Protein AF-A0A820V0W0-F1 (afdb_monomer)

Nearest PDB structures (foldseek):
  3eo3-assembly2_C-2  TM=4.937E-01  e=5.829E+00  Homo sapiens
  3eo3-assembly3_A  TM=3.875E-01  e=7.237E+00  Homo sapiens

InterPro domains:
  IPR007527 Zinc finger, SWIM-type [PS50966] (369-407)
  IPR027806 Harbinger transposase-derived nuclease domain [PF13359] (114-282)

Mean predicted aligned error: 12.49 Å

Radius of gyration: 28.29 Å; Cα contacts (8 Å, |Δi|>4): 705; chains: 1; bounding box: 77×58×95 Å

Foldseek 3Di:
DPPQCDPVNLVVLLVQQPPDCADPQDHSSLLSVLLLCVQQDPDQLQRSCVVSVNPGSVVSVVSPVSSLVSCLPRQLCCFEFQNNDALVCCCPAQAFLLCCLQPNDDPSAFEKEKDKDKFAADQDPPPVLNQQQQAPVVRGGIWMKMWIGGLQQRTHHIDDRHHRHPCDFPLNVVLVCVVVCPSVCLVRHDAAHEYQYEPSNVVNVVVVVVSRYHYQYQDDCVPPLEDDQQSLLSNCSSVVSNVSVVVNSVQSVSRVCRVDHHYPVCPVCVNSSSSSSSSCCRVRNDTSDPGSHPCNVVSVVSVVQSVDGFPVVVVVVVVVVVPPPDQPPPFPDPVVDQKTKTDGPPQPQKIKIWHDDPVDDPDIKIKMWGADPPDPGGTPAIAMSDRNGRGRRDHDPVNLVVCLCVPPVVVVHPLVPDCCRPVNVCVPPPNPDDDDDDPPPPDPPPPDDDDDPDDPDDDDDDDDDDDDDDDDDDD

Organism: NCBI:txid392032

pLDDT: mean 78.74, std 22.08, range [22.84, 98.44]

Structure (mmCIF, N/CA/C/O backbone):
data_AF-A0A820V0W0-F1
#
_entry.id   AF-A0A820V0W0-F1
#
loop_
_atom_site.group_PDB
_atom_site.id
_atom_site.type_symbol
_atom_site.label_atom_id
_atom_site.label_alt_id
_atom_site.label_comp_id
_atom_site.label_asym_id
_atom_site.label_entity_id
_atom_site.label_seq_id
_atom_site.pdbx_PDB_ins_code
_atom_site.Cartn_x
_atom_site.Cartn_y
_atom_site.Cartn_z
_atom_site.occupancy
_atom_site.B_iso_or_equiv
_atom_site.auth_seq_id
_atom_site.auth_comp_id
_atom_site.auth_asym_id
_atom_site.auth_atom_id
_atom_site.pdbx_PDB_model_num
ATOM 1 N N . HIS A 1 1 ? 16.987 14.650 -0.251 1.00 31.77 1 HIS A N 1
ATOM 2 C CA . HIS A 1 1 ? 16.406 13.292 -0.125 1.00 31.77 1 HIS A CA 1
ATOM 3 C C . HIS A 1 1 ? 16.812 12.347 -1.277 1.00 31.77 1 HIS A C 1
ATOM 5 O O . HIS A 1 1 ? 15.948 11.742 -1.897 1.00 31.77 1 HIS A O 1
ATOM 11 N N . PHE A 1 2 ? 18.116 12.168 -1.547 1.00 33.41 2 PHE A N 1
ATOM 12 C CA . PHE A 1 2 ? 18.647 11.174 -2.510 1.00 33.41 2 PHE A CA 1
ATOM 13 C C . PHE A 1 2 ? 19.334 9.969 -1.814 1.00 33.41 2 PHE A C 1
ATOM 15 O O . PHE A 1 2 ? 20.026 9.196 -2.462 1.00 33.41 2 PHE A O 1
ATOM 22 N N . ASN A 1 3 ? 19.141 9.787 -0.501 1.00 37.31 3 ASN A N 1
ATOM 23 C CA . ASN A 1 3 ? 20.088 9.057 0.360 1.00 37.31 3 ASN A CA 1
ATOM 24 C C . ASN A 1 3 ? 19.810 7.576 0.672 1.00 37.31 3 ASN A C 1
ATOM 26 O O . ASN A 1 3 ? 20.502 7.035 1.524 1.00 37.31 3 ASN A O 1
ATOM 30 N N . ASN A 1 4 ? 18.881 6.883 0.010 1.00 50.31 4 ASN A N 1
ATOM 31 C CA . ASN A 1 4 ? 18.573 5.489 0.397 1.00 50.31 4 ASN A CA 1
ATOM 32 C C . ASN A 1 4 ? 18.924 4.444 -0.670 1.00 50.31 4 ASN A C 1
ATOM 34 O O . ASN A 1 4 ? 18.323 3.380 -0.691 1.00 50.31 4 ASN A O 1
ATOM 38 N N . TYR A 1 5 ? 19.866 4.738 -1.566 1.00 58.22 5 TYR A N 1
ATOM 39 C CA . TYR A 1 5 ? 20.588 3.676 -2.263 1.00 58.22 5 TYR A CA 1
ATOM 40 C C . TYR A 1 5 ? 22.053 3.790 -1.876 1.00 58.22 5 TYR A C 1
ATOM 42 O O . TYR A 1 5 ? 22.771 4.656 -2.376 1.00 58.22 5 TYR A O 1
ATOM 50 N N . ILE A 1 6 ? 22.476 2.958 -0.930 1.00 73.31 6 ILE A N 1
ATOM 51 C CA . ILE A 1 6 ? 23.894 2.851 -0.591 1.00 73.31 6 ILE A CA 1
ATOM 52 C C . ILE A 1 6 ? 24.590 2.206 -1.798 1.00 73.31 6 ILE A C 1
ATOM 54 O O . ILE A 1 6 ? 23.978 1.416 -2.524 1.00 73.31 6 ILE A O 1
ATOM 58 N N . ALA A 1 7 ? 25.849 2.570 -2.058 1.00 81.94 7 ALA A N 1
ATOM 59 C CA . ALA A 1 7 ? 26.607 2.064 -3.206 1.00 81.94 7 ALA A CA 1
ATOM 60 C C . ALA A 1 7 ? 26.539 0.528 -3.329 1.00 81.94 7 ALA A C 1
ATOM 62 O O . ALA A 1 7 ? 26.444 0.006 -4.440 1.00 81.94 7 ALA A O 1
ATOM 63 N N . ASP A 1 8 ? 26.491 -0.166 -2.193 1.00 86.62 8 ASP A N 1
ATOM 64 C CA . ASP A 1 8 ? 26.375 -1.620 -2.107 1.00 86.62 8 ASP A CA 1
ATOM 65 C C . ASP A 1 8 ? 25.052 -2.140 -2.668 1.00 86.62 8 ASP A C 1
ATOM 67 O O . ASP A 1 8 ? 25.073 -3.034 -3.502 1.00 86.62 8 ASP A O 1
ATOM 71 N N . GLN A 1 9 ? 23.913 -1.526 -2.328 1.00 91.00 9 GLN A N 1
ATOM 72 C CA . GLN A 1 9 ? 22.601 -1.910 -2.871 1.00 91.00 9 GLN A CA 1
ATOM 73 C C . GLN A 1 9 ? 22.558 -1.737 -4.395 1.00 91.00 9 GLN A C 1
ATOM 75 O O . GLN A 1 9 ? 21.945 -2.524 -5.114 1.00 91.00 9 GLN A O 1
ATOM 80 N N . PHE A 1 10 ? 23.215 -0.694 -4.916 1.00 91.94 10 PHE A N 1
ATOM 81 C CA . PHE A 1 10 ? 23.289 -0.455 -6.360 1.00 91.94 10 PHE A CA 1
ATOM 82 C C . PHE A 1 10 ? 24.134 -1.516 -7.063 1.00 91.94 10 PHE A C 1
ATOM 84 O O . PHE A 1 10 ? 23.755 -1.998 -8.130 1.00 91.94 10 PHE A O 1
ATOM 91 N N . ASN A 1 11 ? 25.268 -1.882 -6.467 1.00 92.31 11 ASN A N 1
ATOM 92 C CA . ASN A 1 11 ? 26.139 -2.928 -6.991 1.00 92.31 11 ASN A CA 1
ATOM 93 C C . ASN A 1 11 ? 25.492 -4.316 -6.881 1.00 92.31 11 ASN A C 1
ATOM 95 O O . ASN A 1 11 ? 25.613 -5.098 -7.820 1.00 92.31 11 ASN A O 1
ATOM 99 N N . ASP A 1 12 ? 24.765 -4.586 -5.797 1.00 93.81 12 ASP A N 1
ATOM 100 C CA . ASP A 1 12 ? 23.974 -5.800 -5.605 1.00 93.81 12 ASP A CA 1
ATOM 101 C C . ASP A 1 12 ? 22.917 -5.939 -6.707 1.00 93.81 12 ASP A C 1
ATOM 103 O O . ASP A 1 12 ? 22.943 -6.907 -7.466 1.00 93.81 12 ASP A O 1
ATOM 107 N N . LEU A 1 13 ? 22.099 -4.899 -6.930 1.00 94.75 13 LEU A N 1
ATOM 108 C CA . LEU A 1 13 ? 21.122 -4.893 -8.020 1.00 94.75 13 LEU A CA 1
ATOM 109 C C . LEU A 1 13 ? 21.788 -5.155 -9.378 1.00 94.75 13 LEU A C 1
ATOM 111 O O . LEU A 1 13 ? 21.267 -5.937 -10.162 1.00 94.75 13 LEU A O 1
ATOM 115 N N . ILE A 1 14 ? 22.948 -4.556 -9.665 1.00 93.50 14 ILE A N 1
ATOM 116 C CA . ILE A 1 14 ? 23.699 -4.836 -10.903 1.00 93.50 14 ILE A CA 1
ATOM 117 C C . ILE A 1 14 ? 24.102 -6.312 -10.994 1.00 93.50 14 ILE A C 1
ATOM 119 O O . ILE A 1 14 ? 23.994 -6.893 -12.073 1.00 93.50 14 ILE A O 1
ATOM 123 N N . GLY A 1 15 ? 24.552 -6.901 -9.884 1.00 92.12 15 GLY A N 1
ATOM 124 C CA . GLY A 1 15 ? 24.947 -8.306 -9.794 1.00 92.12 15 GLY A CA 1
ATOM 125 C C . GLY A 1 15 ? 23.798 -9.282 -10.050 1.00 92.12 15 GLY A C 1
ATOM 126 O O . GLY A 1 15 ? 24.033 -10.351 -10.607 1.00 92.12 15 GLY A O 1
ATOM 127 N N . THR A 1 16 ? 22.558 -8.900 -9.727 1.00 91.38 16 THR A N 1
ATOM 128 C CA . THR A 1 16 ? 21.376 -9.750 -9.970 1.00 91.38 16 THR A CA 1
ATOM 129 C C . THR A 1 16 ? 20.972 -9.842 -11.446 1.00 91.38 16 THR A C 1
ATOM 131 O O . THR A 1 16 ? 20.343 -10.816 -11.846 1.00 91.38 16 THR A O 1
ATOM 134 N N . VAL A 1 17 ? 21.338 -8.872 -12.294 1.00 89.81 17 VAL A N 1
ATOM 135 C CA . VAL A 1 17 ? 20.878 -8.811 -13.695 1.00 89.81 17 VAL A CA 1
ATOM 136 C C . VAL A 1 17 ? 21.755 -9.671 -14.613 1.00 89.81 17 VAL A C 1
ATOM 138 O O . VAL A 1 17 ? 22.568 -9.164 -15.388 1.00 89.81 17 VAL A O 1
ATOM 141 N N . SER A 1 18 ? 21.564 -10.987 -14.561 1.00 86.25 18 SER A N 1
ATOM 142 C CA . SER A 1 18 ? 22.357 -11.972 -15.310 1.00 86.25 18 SER A CA 1
ATOM 143 C C . SER A 1 18 ? 22.055 -12.014 -16.817 1.00 86.25 18 SER A C 1
ATOM 145 O O . SER A 1 18 ? 22.938 -12.287 -17.636 1.00 86.25 18 SER A O 1
ATOM 147 N N . LEU A 1 19 ? 20.814 -11.720 -17.218 1.00 84.44 19 LEU A N 1
ATOM 148 C CA . LEU A 1 19 ? 20.376 -11.810 -18.617 1.00 84.44 19 LEU A CA 1
ATOM 149 C C . LEU A 1 19 ? 20.900 -10.684 -19.501 1.00 84.44 19 LEU A C 1
ATOM 151 O O . LEU A 1 19 ? 20.979 -10.826 -20.725 1.00 84.44 19 LEU A O 1
ATOM 155 N N . MET A 1 20 ? 21.215 -9.539 -18.904 1.00 88.00 20 MET A N 1
ATOM 156 C CA . MET A 1 20 ? 21.702 -8.391 -19.644 1.00 88.00 20 MET A CA 1
ATOM 157 C C . MET A 1 20 ? 23.221 -8.471 -19.772 1.00 88.00 20 MET A C 1
ATOM 159 O O . MET A 1 20 ? 23.933 -8.569 -18.784 1.00 88.00 20 MET A O 1
ATOM 163 N N . ARG A 1 21 ? 23.736 -8.345 -20.996 1.00 87.38 21 ARG A N 1
ATOM 164 C CA . ARG A 1 21 ? 25.180 -8.244 -21.242 1.00 87.38 21 ARG A CA 1
ATOM 165 C C . ARG A 1 21 ? 25.607 -6.794 -21.439 1.00 87.38 21 ARG A C 1
ATOM 167 O O . ARG A 1 21 ? 24.824 -5.955 -21.894 1.00 87.38 21 ARG A O 1
ATOM 174 N N . ASN A 1 22 ? 26.871 -6.516 -21.125 1.00 88.69 22 ASN A N 1
ATOM 175 C CA . ASN A 1 22 ? 27.518 -5.278 -21.546 1.00 88.69 22 ASN A CA 1
ATOM 176 C C . ASN A 1 22 ? 27.574 -5.215 -23.079 1.00 88.69 22 ASN A C 1
ATOM 178 O O . ASN A 1 22 ? 27.644 -6.237 -23.760 1.00 88.69 22 ASN A O 1
ATOM 182 N N . SER A 1 23 ? 27.558 -4.002 -23.615 1.00 86.06 23 SER A N 1
ATOM 183 C CA . SER A 1 23 ? 27.708 -3.731 -25.045 1.00 86.06 23 SER A CA 1
ATOM 184 C C . SER A 1 23 ? 28.691 -2.582 -25.243 1.00 86.06 23 SER A C 1
ATOM 186 O O . SER A 1 23 ? 29.024 -1.884 -24.286 1.00 86.06 23 SER A O 1
ATOM 188 N N . HIS A 1 24 ? 29.108 -2.332 -26.482 1.00 80.75 24 HIS A N 1
ATOM 189 C CA . HIS A 1 24 ? 30.005 -1.214 -26.791 1.00 80.75 24 HIS A CA 1
ATOM 190 C C . HIS A 1 24 ? 29.427 0.155 -26.404 1.00 80.75 24 HIS A C 1
ATOM 192 O O . HIS A 1 24 ? 30.179 1.070 -26.094 1.00 80.75 24 HIS A O 1
ATOM 198 N N . THR A 1 25 ? 28.100 0.296 -26.391 1.00 79.62 25 THR A N 1
ATOM 199 C CA . THR A 1 25 ? 27.426 1.578 -26.148 1.00 79.62 25 THR A CA 1
ATOM 200 C C . THR A 1 25 ? 26.952 1.759 -24.707 1.00 79.62 25 THR A C 1
ATOM 202 O O . THR A 1 25 ? 26.505 2.847 -24.351 1.00 79.62 25 THR A O 1
ATOM 205 N N . ARG A 1 26 ? 26.976 0.706 -23.876 1.00 89.19 26 ARG A N 1
ATOM 206 C CA . ARG A 1 26 ? 26.517 0.770 -22.479 1.00 89.19 26 ARG A CA 1
ATOM 207 C C . ARG A 1 26 ? 26.975 -0.418 -21.643 1.00 89.19 26 ARG A C 1
ATOM 209 O O . ARG A 1 26 ? 27.024 -1.554 -22.119 1.00 89.19 26 ARG A O 1
ATOM 216 N N . SER A 1 27 ? 27.137 -0.160 -20.351 1.00 93.19 27 SER A N 1
ATOM 217 C CA . SER A 1 27 ? 27.252 -1.201 -19.329 1.00 93.19 27 SER A CA 1
ATOM 218 C C . SER A 1 27 ? 25.893 -1.546 -18.699 1.00 93.19 27 SER A C 1
ATOM 220 O O . SER A 1 27 ? 24.917 -0.800 -18.852 1.00 93.19 27 SER A O 1
ATOM 222 N N . ILE A 1 28 ? 25.826 -2.654 -17.953 1.00 93.69 28 ILE A N 1
ATOM 223 C CA . ILE A 1 28 ? 24.686 -2.980 -17.074 1.00 93.69 28 ILE A CA 1
ATOM 224 C C . ILE A 1 28 ? 24.497 -1.867 -16.037 1.00 93.69 28 ILE A C 1
ATOM 226 O O . ILE A 1 28 ? 23.386 -1.375 -15.855 1.00 93.69 28 ILE A O 1
ATOM 230 N N . ARG A 1 29 ? 25.596 -1.377 -15.444 1.00 94.69 29 ARG A N 1
ATOM 231 C CA . ARG A 1 29 ? 25.601 -0.247 -14.501 1.00 94.69 29 ARG A CA 1
ATOM 232 C C . ARG A 1 29 ? 24.887 0.977 -15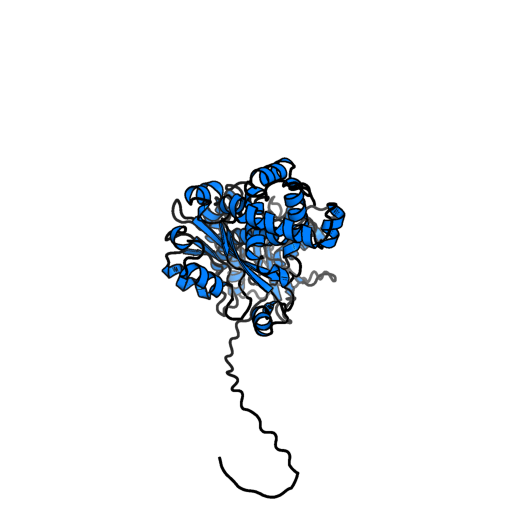.073 1.00 94.69 29 ARG A C 1
ATOM 234 O O . ARG A 1 29 ? 24.021 1.552 -14.419 1.00 94.69 29 ARG A O 1
ATOM 241 N N . THR A 1 30 ? 25.217 1.352 -16.309 1.00 94.44 30 THR A N 1
ATOM 242 C CA . THR A 1 30 ? 24.578 2.472 -17.012 1.00 94.44 30 THR A CA 1
ATOM 243 C C . THR A 1 30 ? 23.087 2.215 -17.224 1.00 94.44 30 THR A C 1
ATOM 245 O O . THR A 1 30 ? 22.280 3.118 -17.031 1.00 94.44 30 THR A O 1
ATOM 248 N N . ALA A 1 31 ? 22.696 0.988 -17.583 1.00 96.19 31 ALA A N 1
ATOM 249 C CA . ALA A 1 31 ? 21.290 0.643 -17.776 1.00 96.19 31 ALA A CA 1
ATOM 250 C C . ALA A 1 31 ? 20.477 0.750 -16.479 1.00 96.19 31 ALA A C 1
ATOM 252 O O . ALA A 1 31 ? 19.418 1.379 -16.484 1.00 96.19 31 ALA A O 1
ATOM 253 N N . VAL A 1 32 ? 20.993 0.198 -15.375 1.00 96.12 32 VAL A N 1
ATOM 254 C CA . VAL A 1 32 ? 20.367 0.299 -14.048 1.00 96.12 32 VAL A CA 1
ATOM 255 C C . VAL A 1 32 ? 20.253 1.762 -13.622 1.00 96.12 32 VAL A C 1
ATOM 257 O O . VAL A 1 32 ? 19.178 2.192 -13.207 1.00 96.12 32 VAL A O 1
ATOM 260 N N . ALA A 1 33 ? 21.308 2.562 -13.805 1.00 95.69 33 ALA A N 1
ATOM 261 C CA . ALA A 1 33 ? 21.275 3.990 -13.492 1.00 95.69 33 ALA A CA 1
ATOM 262 C C . ALA A 1 33 ? 20.209 4.749 -14.304 1.00 95.69 33 ALA A C 1
ATOM 264 O O . ALA A 1 33 ? 19.436 5.516 -13.730 1.00 95.69 33 ALA A O 1
ATOM 265 N N . ILE A 1 34 ? 20.119 4.502 -15.617 1.00 96.81 34 ILE A N 1
ATOM 266 C CA . ILE A 1 34 ? 19.099 5.102 -16.492 1.00 96.81 34 ILE A CA 1
ATOM 267 C C . ILE A 1 34 ? 17.689 4.730 -16.021 1.00 96.81 34 ILE A C 1
ATOM 269 O O . ILE A 1 34 ? 16.814 5.594 -15.958 1.00 96.81 34 ILE A O 1
ATOM 273 N N . PHE A 1 35 ? 17.456 3.459 -15.688 1.00 96.69 35 PHE A N 1
ATOM 274 C CA . PHE A 1 35 ? 16.151 2.990 -15.228 1.00 96.69 35 PHE A CA 1
ATOM 275 C C . PHE A 1 35 ? 15.761 3.599 -13.881 1.00 96.69 35 PHE A C 1
ATOM 277 O O . PHE A 1 35 ? 14.671 4.153 -13.754 1.00 96.69 35 PHE A O 1
ATOM 284 N N . LEU A 1 36 ? 16.653 3.573 -12.890 1.00 95.81 36 LEU A N 1
ATOM 285 C CA . LEU A 1 36 ? 16.380 4.174 -11.585 1.00 95.81 36 LEU A CA 1
ATOM 286 C C . LEU A 1 36 ? 16.148 5.683 -11.706 1.00 95.81 36 LEU A C 1
ATOM 288 O O . LEU A 1 36 ? 15.209 6.199 -11.101 1.00 95.81 36 LEU A O 1
ATOM 292 N N . ALA A 1 37 ? 16.928 6.383 -12.536 1.00 95.88 37 ALA A N 1
ATOM 293 C CA . ALA A 1 37 ? 16.694 7.793 -12.833 1.00 95.88 37 ALA A CA 1
ATOM 294 C C . ALA A 1 37 ? 15.315 8.008 -13.474 1.00 95.88 37 ALA A C 1
ATOM 296 O O . ALA A 1 37 ? 14.593 8.916 -13.068 1.00 95.88 37 ALA A O 1
ATOM 297 N N . LYS A 1 38 ? 14.901 7.149 -14.415 1.00 95.06 38 LYS A N 1
ATOM 298 C CA . LYS A 1 38 ? 13.569 7.215 -15.031 1.00 95.06 38 LYS A CA 1
ATOM 299 C C . LYS A 1 38 ? 12.438 7.032 -14.018 1.00 95.06 38 LYS A C 1
ATOM 301 O O . LYS A 1 38 ? 11.433 7.731 -14.106 1.00 95.06 38 LYS A O 1
ATOM 306 N N . MET A 1 39 ? 12.588 6.079 -13.101 1.00 95.44 39 MET A N 1
ATOM 307 C CA . MET A 1 39 ? 11.538 5.716 -12.149 1.00 95.44 39 MET A CA 1
ATOM 308 C C . MET A 1 39 ? 11.456 6.695 -10.969 1.00 95.44 39 MET A C 1
ATOM 310 O O . MET A 1 39 ? 10.369 6.975 -10.459 1.00 95.44 39 MET A O 1
ATOM 314 N N . ARG A 1 40 ? 12.597 7.246 -10.534 1.00 92.75 40 ARG A N 1
ATOM 315 C CA . ARG A 1 40 ? 12.681 8.137 -9.366 1.00 92.75 40 ARG A CA 1
ATOM 316 C C . ARG A 1 40 ? 12.602 9.618 -9.698 1.00 92.75 40 ARG A C 1
ATOM 318 O O . ARG A 1 40 ? 12.271 10.393 -8.806 1.00 92.75 40 ARG A O 1
ATOM 325 N N . LEU A 1 41 ? 12.892 10.023 -10.934 1.00 91.31 41 LEU A N 1
ATOM 326 C CA . LEU A 1 41 ? 12.947 11.430 -11.332 1.00 91.31 41 LEU A CA 1
ATOM 327 C C . LEU A 1 41 ? 11.946 11.738 -12.453 1.00 91.31 41 LEU A C 1
ATOM 329 O O . LEU A 1 41 ? 11.678 10.883 -13.297 1.00 91.31 41 LEU A O 1
ATOM 333 N N . PRO A 1 42 ? 11.411 12.971 -12.518 1.00 87.38 42 PRO A N 1
ATOM 334 C CA . PRO A 1 42 ? 10.511 13.417 -13.583 1.00 87.38 42 PRO A CA 1
ATOM 335 C C . PRO A 1 42 ? 11.267 13.707 -14.896 1.00 87.38 42 PRO A C 1
ATOM 337 O O . PRO A 1 42 ? 11.208 14.809 -15.433 1.00 87.38 42 PRO A O 1
ATOM 340 N N . LEU A 1 43 ? 12.021 12.731 -15.416 1.00 91.88 43 LEU A N 1
ATOM 341 C CA . LEU A 1 43 ? 12.884 12.911 -16.586 1.00 91.88 43 LEU A CA 1
ATOM 342 C C . LEU A 1 43 ? 12.303 12.278 -17.858 1.00 91.88 43 LEU A C 1
ATOM 344 O O . LEU A 1 43 ? 11.837 11.129 -17.896 1.00 91.88 43 LEU A O 1
ATOM 348 N N . SER A 1 44 ? 12.386 13.032 -18.954 1.00 92.88 44 SER A N 1
ATOM 349 C CA . SER A 1 44 ? 12.093 12.527 -20.294 1.00 92.88 44 SER A CA 1
ATOM 350 C C . SER A 1 44 ? 13.236 11.637 -20.797 1.00 92.88 44 SER A C 1
ATOM 352 O O . SER A 1 44 ? 14.385 11.769 -20.377 1.00 92.88 44 SER A O 1
ATOM 354 N N . ASN A 1 45 ? 12.951 10.752 -21.757 1.00 95.31 45 ASN A N 1
ATOM 355 C CA . ASN A 1 45 ? 13.997 9.914 -22.358 1.00 95.31 45 ASN A CA 1
ATOM 356 C C . ASN A 1 45 ? 15.045 10.748 -23.116 1.00 95.31 45 ASN A C 1
ATOM 358 O O . ASN A 1 45 ? 16.161 10.284 -23.314 1.00 95.31 45 ASN A O 1
ATOM 362 N N . GLN A 1 46 ? 14.698 11.968 -23.536 1.00 96.81 46 GLN A N 1
ATOM 363 C CA . GLN A 1 46 ? 15.636 12.901 -24.156 1.00 96.81 46 GLN A CA 1
ATOM 364 C C . GLN A 1 46 ? 16.607 13.488 -23.127 1.00 96.81 46 GLN A C 1
ATOM 366 O O . GLN A 1 46 ? 17.804 13.518 -23.386 1.00 96.81 46 GLN A O 1
ATOM 371 N N . LEU A 1 47 ? 16.120 13.880 -21.945 1.00 96.50 47 LEU A N 1
ATOM 372 C CA . LEU A 1 47 ? 16.993 14.332 -20.859 1.00 96.50 47 LEU A CA 1
ATOM 373 C C . LEU A 1 47 ? 17.897 13.203 -20.363 1.00 96.50 47 LEU A C 1
ATOM 375 O O . LEU A 1 47 ? 19.088 13.416 -20.180 1.00 96.50 47 LEU A O 1
ATOM 379 N N . LEU A 1 48 ? 17.365 11.986 -20.222 1.00 97.00 48 LEU A N 1
ATOM 380 C CA . LEU A 1 48 ? 18.177 10.814 -19.881 1.00 97.00 48 LEU A CA 1
ATOM 381 C C . LEU A 1 48 ? 19.255 10.531 -20.937 1.00 97.00 48 LEU A C 1
ATOM 383 O O . LEU A 1 48 ? 20.367 10.162 -20.578 1.00 97.00 48 LEU A O 1
ATOM 387 N N . ALA A 1 49 ? 18.956 10.731 -22.223 1.00 97.25 49 ALA A N 1
ATOM 388 C CA . ALA A 1 49 ? 19.946 10.556 -23.282 1.00 97.25 49 ALA A CA 1
ATOM 389 C C . ALA A 1 49 ? 21.119 11.537 -23.122 1.00 97.25 49 ALA A C 1
ATOM 391 O O . ALA A 1 49 ? 22.271 11.123 -23.175 1.00 97.25 49 ALA A O 1
ATOM 392 N N . ILE A 1 50 ? 20.821 12.805 -22.825 1.00 96.75 50 ILE A N 1
ATOM 393 C CA . ILE A 1 50 ? 21.832 13.840 -22.573 1.00 96.75 50 ILE A CA 1
ATOM 394 C C . ILE A 1 50 ? 22.652 13.511 -21.318 1.00 96.75 50 ILE A C 1
ATOM 396 O O . ILE A 1 50 ? 23.876 13.482 -21.381 1.00 96.75 50 ILE A O 1
ATOM 400 N N . LEU A 1 51 ? 21.984 13.222 -20.195 1.00 96.50 51 LEU A N 1
ATOM 401 C CA . LEU A 1 51 ? 22.631 12.993 -18.895 1.00 96.50 51 LEU A CA 1
ATOM 402 C C . LEU A 1 51 ? 23.566 11.779 -18.886 1.00 96.50 51 LEU A C 1
ATOM 404 O O . LEU A 1 51 ? 24.566 11.783 -18.177 1.00 96.50 51 LEU A O 1
ATOM 408 N N . PHE A 1 52 ? 23.232 10.739 -19.649 1.00 95.44 52 PHE A N 1
ATOM 409 C CA . PHE A 1 52 ? 24.006 9.499 -19.706 1.00 95.44 52 PHE A CA 1
ATOM 410 C C . PHE A 1 52 ? 24.831 9.360 -20.991 1.00 95.44 52 PHE A C 1
ATOM 412 O O . PHE A 1 52 ? 25.337 8.273 -21.262 1.00 95.44 52 PHE A O 1
ATOM 419 N N . HIS A 1 53 ? 24.955 10.432 -21.784 1.00 95.00 53 HIS A N 1
ATOM 420 C CA . HIS A 1 53 ? 25.674 10.443 -23.063 1.00 95.00 53 HIS A CA 1
ATOM 421 C C . HIS A 1 53 ? 25.252 9.305 -24.012 1.00 95.00 53 HIS A C 1
ATOM 423 O O . HIS A 1 53 ? 26.067 8.703 -24.708 1.00 95.00 53 HIS A O 1
ATOM 429 N N . ILE A 1 54 ? 23.954 9.004 -24.035 1.00 95.69 54 ILE A N 1
ATOM 430 C CA . ILE A 1 54 ? 23.357 8.053 -24.969 1.00 95.69 54 ILE A CA 1
ATOM 431 C C . ILE A 1 54 ? 22.931 8.818 -26.218 1.00 95.69 54 ILE A C 1
ATOM 433 O O . ILE A 1 54 ? 22.251 9.834 -26.128 1.00 95.69 54 ILE A O 1
ATOM 437 N N . GLU A 1 55 ? 23.277 8.285 -27.387 1.00 93.56 55 GLU A N 1
ATOM 438 C CA . GLU A 1 55 ? 23.083 8.925 -28.696 1.00 93.56 55 GLU A CA 1
ATOM 439 C C . GLU A 1 55 ? 21.688 9.544 -28.900 1.00 93.56 55 GLU A C 1
ATOM 441 O O . GLU A 1 55 ? 21.563 10.650 -29.421 1.00 93.56 55 GLU A O 1
ATOM 446 N N . ASN A 1 56 ? 20.616 8.845 -28.505 1.00 95.06 56 ASN A N 1
ATOM 447 C CA . ASN A 1 56 ? 19.256 9.343 -28.685 1.00 95.06 56 ASN A CA 1
ATOM 448 C C . ASN A 1 56 ? 18.232 8.714 -27.717 1.00 95.06 56 ASN A C 1
ATOM 450 O O . ASN A 1 56 ? 18.459 7.685 -27.073 1.00 95.06 56 ASN A O 1
ATOM 454 N N . LYS A 1 57 ? 17.033 9.316 -27.668 1.00 95.62 57 LYS A N 1
ATOM 455 C CA . LYS A 1 57 ? 15.915 8.881 -26.807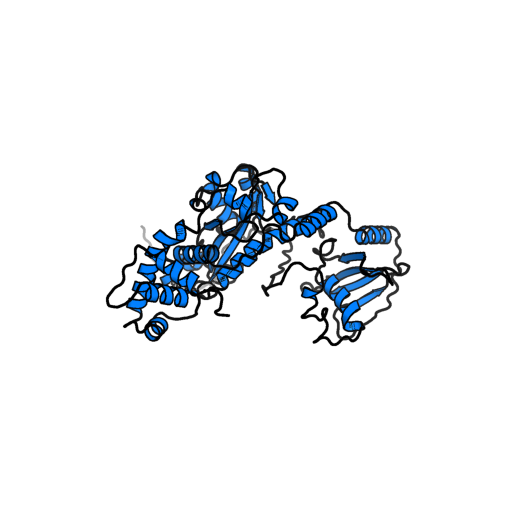 1.00 95.62 57 LYS A CA 1
ATOM 456 C C . LYS A 1 57 ? 15.387 7.469 -27.107 1.00 95.62 57 LYS A C 1
ATOM 458 O O . LYS A 1 57 ? 14.780 6.858 -26.225 1.00 95.62 57 LYS A O 1
ATOM 463 N N . ARG A 1 58 ? 15.565 6.958 -28.335 1.00 95.75 58 ARG A N 1
ATOM 464 C CA . ARG A 1 58 ? 15.128 5.600 -28.713 1.00 95.75 58 ARG A CA 1
ATOM 465 C C . ARG A 1 58 ? 16.057 4.566 -28.094 1.00 95.75 58 ARG A C 1
ATOM 467 O O . ARG A 1 58 ? 15.562 3.606 -27.512 1.00 95.75 58 ARG A O 1
ATOM 474 N N . ASN A 1 59 ? 17.366 4.820 -28.117 1.00 95.12 59 ASN A N 1
ATOM 475 C CA . ASN A 1 59 ? 18.352 3.974 -27.452 1.00 95.12 59 ASN A CA 1
ATOM 476 C C . ASN A 1 59 ? 18.050 3.899 -25.949 1.00 95.12 59 ASN A C 1
ATOM 478 O O . ASN A 1 59 ? 17.935 2.801 -25.422 1.00 95.12 59 ASN A O 1
ATOM 482 N N . VAL A 1 60 ? 17.768 5.021 -25.274 1.00 96.38 60 VAL A N 1
ATOM 483 C CA . VAL A 1 60 ? 17.319 5.014 -23.862 1.00 96.38 60 VAL A CA 1
ATOM 484 C C . VAL A 1 60 ? 16.091 4.120 -23.646 1.00 96.38 60 VAL A C 1
ATOM 486 O O . VAL A 1 60 ? 16.070 3.309 -22.722 1.00 96.38 60 VAL A O 1
ATOM 489 N N . SER A 1 61 ? 15.078 4.223 -24.511 1.00 95.25 61 SER A N 1
ATOM 490 C CA . SER A 1 61 ? 13.882 3.374 -24.429 1.00 95.25 61 SER A CA 1
ATOM 491 C C . SER A 1 61 ? 14.208 1.886 -24.596 1.00 95.25 61 SER A C 1
ATOM 493 O O . SER A 1 61 ? 13.650 1.050 -23.886 1.00 95.25 61 SER A O 1
ATOM 495 N N . HIS A 1 62 ? 15.114 1.551 -25.516 1.00 95.12 62 HIS A N 1
ATOM 496 C CA . HIS A 1 62 ? 15.564 0.181 -25.743 1.00 95.12 62 HIS A CA 1
ATOM 497 C C . HIS A 1 62 ? 16.314 -0.374 -24.525 1.00 95.12 62 HIS A C 1
ATOM 499 O O . HIS A 1 62 ? 16.042 -1.492 -24.095 1.00 95.12 62 HIS A O 1
ATOM 505 N N . ILE A 1 63 ? 17.182 0.438 -23.912 1.00 95.75 63 ILE A N 1
ATOM 506 C CA . ILE A 1 63 ? 17.912 0.099 -22.683 1.00 95.75 63 ILE A CA 1
ATOM 507 C C . ILE A 1 63 ? 16.946 -0.209 -21.541 1.00 95.75 63 ILE A C 1
ATOM 509 O O . ILE A 1 63 ? 17.062 -1.259 -20.912 1.00 95.75 63 ILE A O 1
ATOM 513 N N . ILE A 1 64 ? 15.975 0.679 -21.305 1.00 96.12 64 ILE A N 1
ATOM 514 C CA . ILE A 1 64 ? 14.941 0.496 -20.278 1.00 96.12 64 ILE A CA 1
ATOM 515 C C . ILE A 1 64 ? 14.154 -0.790 -20.539 1.00 96.12 64 ILE A C 1
ATOM 517 O O . ILE A 1 64 ? 13.921 -1.558 -19.611 1.00 96.12 64 ILE A O 1
ATOM 521 N N . SER A 1 65 ? 13.782 -1.064 -21.793 1.00 95.62 65 SER A N 1
ATOM 522 C CA . SER A 1 65 ? 13.044 -2.282 -22.133 1.00 95.62 65 SER A CA 1
ATOM 523 C C . SER A 1 65 ? 13.862 -3.550 -21.883 1.00 95.62 65 SER A C 1
ATOM 525 O O . SER A 1 65 ? 13.336 -4.499 -21.307 1.00 95.62 65 SER A O 1
ATOM 527 N N . GLN A 1 66 ? 15.135 -3.578 -22.290 1.00 95.50 66 GLN A N 1
ATOM 528 C CA . GLN A 1 66 ? 16.016 -4.722 -22.043 1.00 95.50 66 GLN A CA 1
ATOM 529 C C . GLN A 1 66 ? 16.227 -4.949 -20.544 1.00 95.50 66 GLN A C 1
ATOM 531 O O . GLN A 1 66 ? 16.174 -6.089 -20.090 1.00 95.50 66 GLN A O 1
ATOM 536 N N . LEU A 1 67 ? 16.416 -3.875 -19.769 1.00 97.19 67 LEU A N 1
ATOM 537 C CA . LEU A 1 67 ? 16.608 -3.997 -18.327 1.00 97.19 67 LEU A CA 1
ATOM 538 C C . LEU A 1 67 ? 15.330 -4.455 -17.631 1.00 97.19 67 LEU A C 1
ATOM 540 O O . LEU A 1 67 ? 15.395 -5.345 -16.797 1.00 97.19 67 LEU A O 1
ATOM 544 N N . ARG A 1 68 ? 14.168 -3.904 -17.998 1.00 97.50 68 ARG A N 1
ATOM 545 C CA . ARG A 1 68 ? 12.868 -4.336 -17.471 1.00 97.50 68 ARG A CA 1
ATOM 546 C C . ARG A 1 68 ? 12.674 -5.841 -17.651 1.00 97.50 68 ARG A C 1
ATOM 548 O O . ARG A 1 68 ? 12.258 -6.504 -16.714 1.00 97.50 68 ARG A O 1
ATOM 555 N N . ILE A 1 69 ? 12.974 -6.380 -18.836 1.00 96.94 69 ILE A N 1
ATOM 556 C CA . ILE A 1 69 ? 12.863 -7.825 -19.099 1.00 96.94 69 ILE A CA 1
ATOM 557 C C . ILE A 1 69 ? 13.810 -8.616 -18.191 1.00 96.94 69 ILE A C 1
ATOM 559 O O . ILE A 1 69 ? 13.394 -9.614 -17.611 1.00 96.94 69 ILE A O 1
ATOM 563 N N . ALA A 1 70 ? 15.054 -8.159 -18.046 1.00 97.12 70 ALA A N 1
ATOM 564 C CA . ALA A 1 70 ? 16.032 -8.833 -17.204 1.00 97.12 70 ALA A CA 1
ATOM 565 C C . ALA A 1 70 ? 15.643 -8.794 -15.713 1.00 97.12 70 ALA A C 1
ATOM 567 O O . ALA A 1 70 ? 15.636 -9.832 -15.066 1.00 97.12 70 ALA A O 1
ATOM 568 N N . LEU A 1 71 ? 15.216 -7.640 -15.187 1.00 98.06 71 LEU A N 1
ATOM 569 C CA . LEU A 1 71 ? 14.765 -7.495 -13.797 1.00 98.06 71 LEU A CA 1
ATOM 570 C C . LEU A 1 71 ? 13.518 -8.331 -13.492 1.00 98.06 71 LEU A C 1
ATOM 572 O O . LEU A 1 71 ? 13.450 -8.955 -12.440 1.00 98.06 71 LEU A O 1
ATOM 576 N N . MET A 1 72 ? 12.549 -8.389 -14.409 1.00 97.81 72 MET A N 1
ATOM 577 C CA . MET A 1 72 ? 11.355 -9.223 -14.218 1.00 97.81 72 MET A CA 1
ATOM 578 C C . MET A 1 72 ? 11.667 -10.713 -14.116 1.00 97.81 72 MET A C 1
ATOM 580 O O . MET A 1 72 ? 10.892 -11.443 -13.511 1.00 97.81 72 MET A O 1
ATOM 584 N N . LYS A 1 73 ? 12.756 -11.171 -14.737 1.00 96.75 73 LYS A N 1
ATOM 585 C CA . LYS A 1 73 ? 13.137 -12.582 -14.717 1.00 96.75 73 LYS A CA 1
ATOM 586 C C . LYS A 1 73 ? 14.126 -12.905 -13.597 1.00 96.75 73 LYS A C 1
ATOM 588 O O . LYS A 1 73 ? 13.970 -13.939 -12.961 1.00 96.75 73 LYS A O 1
ATOM 593 N N . ASP A 1 74 ? 15.100 -12.033 -13.354 1.00 95.81 74 ASP A N 1
ATOM 594 C CA . ASP A 1 74 ? 16.216 -12.334 -12.453 1.00 95.81 74 ASP A CA 1
ATOM 595 C C . ASP A 1 74 ? 16.036 -11.736 -11.047 1.00 95.81 74 ASP A C 1
ATOM 597 O O . ASP A 1 74 ? 16.555 -12.285 -10.081 1.00 95.81 74 ASP A O 1
ATOM 601 N N . PHE A 1 75 ? 15.311 -10.618 -10.912 1.00 97.25 75 PHE A N 1
ATOM 602 C CA . PHE A 1 75 ? 15.226 -9.863 -9.655 1.00 97.25 75 PHE A CA 1
ATOM 603 C C . PHE A 1 75 ? 13.856 -9.965 -8.976 1.00 97.25 75 PHE A C 1
ATOM 605 O O . PHE A 1 75 ? 13.787 -10.204 -7.773 1.00 97.25 75 PHE A O 1
ATOM 612 N N . VAL A 1 76 ? 12.763 -9.794 -9.726 1.00 97.88 76 VAL A N 1
ATOM 613 C CA . VAL A 1 76 ? 11.396 -9.782 -9.169 1.00 97.88 76 VAL A CA 1
ATOM 614 C C . VAL A 1 76 ? 11.027 -11.103 -8.476 1.00 97.88 76 VAL A C 1
ATOM 616 O O . VAL A 1 76 ? 10.614 -11.029 -7.321 1.00 97.88 76 VAL A O 1
ATOM 619 N N . PRO A 1 77 ? 11.242 -12.296 -9.070 1.00 96.94 77 PRO A N 1
ATOM 620 C CA . PRO A 1 77 ? 10.902 -13.570 -8.418 1.00 96.94 77 PRO A CA 1
ATOM 621 C C . PRO A 1 77 ? 11.708 -13.852 -7.142 1.00 96.94 77 PRO A C 1
ATOM 623 O O . PRO A 1 77 ? 11.358 -14.728 -6.362 1.00 96.94 77 PRO A O 1
ATOM 626 N N . ALA A 1 78 ? 12.809 -13.125 -6.937 1.00 96.44 78 ALA A N 1
ATOM 627 C CA . ALA A 1 78 ? 13.653 -13.238 -5.756 1.00 96.44 78 ALA A CA 1
ATOM 628 C C . ALA A 1 78 ? 13.289 -12.236 -4.650 1.00 96.44 78 ALA A C 1
ATOM 630 O O . ALA A 1 78 ? 13.982 -12.215 -3.641 1.00 96.44 78 ALA A O 1
ATOM 631 N N . HIS A 1 79 ? 12.274 -11.381 -4.840 1.00 97.19 79 HIS A N 1
ATOM 632 C CA . HIS A 1 79 ? 11.922 -10.335 -3.866 1.00 97.19 79 HIS A CA 1
ATOM 633 C C . HIS A 1 79 ? 10.424 -9.986 -3.812 1.00 97.19 79 HIS A C 1
ATOM 635 O O . HIS A 1 79 ? 10.029 -9.130 -3.018 1.00 97.19 79 HIS A O 1
ATOM 641 N N . LEU A 1 80 ? 9.582 -10.567 -4.670 1.00 97.88 80 LEU A N 1
ATOM 642 C CA . LEU A 1 80 ? 8.151 -10.276 -4.743 1.00 97.88 80 LEU A CA 1
ATOM 643 C C . LEU A 1 80 ? 7.369 -11.486 -5.269 1.00 97.88 80 LEU A C 1
ATOM 645 O O . LEU A 1 80 ? 7.829 -12.200 -6.159 1.00 97.88 80 LEU A O 1
ATOM 649 N N . GLY A 1 81 ? 6.145 -11.649 -4.771 1.00 96.62 81 GLY A N 1
ATOM 650 C CA . GLY A 1 81 ? 5.239 -12.730 -5.138 1.00 96.62 81 GLY A CA 1
ATOM 651 C C . GLY A 1 81 ? 5.175 -13.791 -4.045 1.00 96.62 81 GLY A C 1
ATOM 652 O O . GLY A 1 81 ? 6.144 -14.036 -3.329 1.00 96.62 81 GLY A O 1
ATOM 653 N N . LEU A 1 82 ? 4.027 -14.459 -3.939 1.00 96.00 82 LEU A N 1
ATOM 654 C CA . LEU A 1 82 ? 3.774 -15.435 -2.872 1.00 96.00 82 LEU A CA 1
ATOM 655 C C . LEU A 1 82 ? 4.700 -16.661 -2.944 1.00 96.00 82 LEU A C 1
ATOM 657 O O . LEU A 1 82 ? 4.983 -17.289 -1.934 1.00 96.00 82 LEU A O 1
ATOM 661 N N . HIS A 1 83 ? 5.240 -16.968 -4.124 1.00 93.00 83 HIS A N 1
ATOM 662 C CA . HIS A 1 83 ? 6.198 -18.058 -4.317 1.00 93.00 83 HIS A CA 1
ATOM 663 C C . HIS A 1 83 ? 7.609 -17.751 -3.788 1.00 93.00 83 HIS A C 1
ATOM 665 O O . HIS A 1 83 ? 8.394 -18.676 -3.595 1.00 93.00 83 HIS A O 1
ATOM 671 N N . HIS A 1 84 ? 7.959 -16.474 -3.599 1.00 94.62 84 HIS A N 1
ATOM 672 C CA . HIS A 1 84 ? 9.296 -16.074 -3.160 1.00 94.62 84 HIS A CA 1
ATOM 673 C C . HIS A 1 84 ? 9.503 -16.302 -1.655 1.00 94.62 84 HIS A C 1
ATOM 675 O O . HIS A 1 84 ? 10.600 -16.661 -1.229 1.00 94.62 84 HIS A O 1
ATOM 681 N N . ILE A 1 85 ? 8.453 -16.089 -0.858 1.00 96.38 85 ILE A N 1
ATOM 682 C CA . ILE A 1 85 ? 8.506 -16.133 0.601 1.00 96.38 85 ILE A CA 1
ATOM 683 C C . ILE A 1 85 ? 7.569 -17.214 1.138 1.00 96.38 85 ILE A C 1
ATOM 685 O O . ILE A 1 85 ? 6.383 -17.261 0.809 1.00 96.38 85 ILE A O 1
ATOM 689 N N . ASP A 1 86 ? 8.091 -18.089 1.991 1.00 95.19 86 ASP A N 1
ATOM 690 C CA . ASP A 1 86 ? 7.270 -19.086 2.663 1.00 95.19 86 ASP A CA 1
ATOM 691 C C . ASP A 1 86 ? 6.504 -18.478 3.852 1.00 95.19 86 ASP A C 1
ATOM 693 O O . ASP A 1 86 ? 6.888 -17.461 4.440 1.00 95.19 86 ASP A O 1
ATOM 697 N N . ARG A 1 87 ? 5.407 -19.135 4.235 1.00 94.38 87 ARG A N 1
ATOM 698 C CA . ARG A 1 87 ? 4.536 -18.679 5.327 1.00 94.38 87 ARG A CA 1
ATOM 699 C C . ARG A 1 87 ? 5.262 -18.563 6.666 1.00 94.38 87 ARG A C 1
ATOM 701 O O . ARG A 1 87 ? 4.980 -17.644 7.430 1.00 94.38 87 ARG A O 1
ATOM 708 N N . VAL A 1 88 ? 6.175 -19.487 6.970 1.00 94.81 88 VAL A N 1
ATOM 709 C CA . VAL A 1 88 ? 6.884 -19.509 8.257 1.00 94.81 88 VAL A CA 1
ATOM 710 C C . VAL A 1 88 ? 7.790 -18.287 8.357 1.00 94.81 88 VAL A C 1
ATOM 712 O O . VAL A 1 88 ? 7.792 -17.612 9.386 1.00 94.81 88 VAL A O 1
ATOM 715 N N . THR A 1 89 ? 8.491 -17.950 7.277 1.00 96.31 89 THR A N 1
ATOM 716 C CA . THR A 1 89 ? 9.283 -16.722 7.178 1.00 96.31 89 THR A CA 1
ATOM 717 C C . THR A 1 89 ? 8.400 -15.477 7.276 1.00 96.31 89 THR A C 1
ATOM 719 O O . THR A 1 89 ? 8.706 -14.588 8.070 1.00 96.31 89 THR A O 1
ATOM 722 N N . ALA A 1 90 ? 7.270 -15.420 6.560 1.00 96.56 90 ALA A N 1
ATOM 723 C CA . ALA A 1 90 ? 6.348 -14.282 6.630 1.00 96.56 90 ALA A CA 1
ATOM 724 C C . ALA A 1 90 ? 5.832 -14.029 8.061 1.00 96.56 90 ALA A C 1
ATOM 726 O O . ALA A 1 90 ? 5.841 -12.892 8.530 1.00 96.56 90 ALA A O 1
ATOM 727 N N . ILE A 1 91 ? 5.451 -15.083 8.788 1.00 95.75 91 ILE A N 1
ATOM 728 C CA . ILE A 1 91 ? 4.979 -14.981 10.176 1.00 95.75 91 ILE A CA 1
ATOM 729 C C . ILE A 1 91 ? 6.126 -14.592 11.116 1.00 95.75 91 ILE A C 1
ATOM 731 O O . ILE A 1 91 ? 5.986 -13.676 11.919 1.00 95.75 91 ILE A O 1
ATOM 735 N N . ASN A 1 92 ? 7.277 -15.257 11.022 1.00 94.38 92 ASN A N 1
ATOM 736 C CA . ASN A 1 92 ? 8.349 -15.072 12.000 1.00 94.38 92 ASN A CA 1
ATOM 737 C C . ASN A 1 92 ? 9.166 -13.792 11.788 1.00 94.38 92 ASN A C 1
ATOM 739 O O . ASN A 1 92 ? 9.771 -13.311 12.742 1.00 94.38 92 ASN A O 1
ATOM 743 N N . GLN A 1 93 ? 9.231 -13.265 10.561 1.00 94.19 93 GLN A N 1
ATOM 744 C CA . GLN A 1 93 ? 10.087 -12.120 10.220 1.00 94.19 93 GLN A CA 1
ATOM 745 C C . GLN A 1 93 ? 9.311 -10.859 9.833 1.00 94.19 93 GLN A C 1
ATOM 747 O O . GLN A 1 93 ? 9.872 -9.771 9.936 1.00 94.19 93 GLN A O 1
ATOM 752 N N . HIS A 1 94 ? 8.045 -10.982 9.420 1.00 95.56 94 HIS A N 1
ATOM 753 C CA . HIS A 1 94 ? 7.271 -9.866 8.860 1.00 95.56 94 HIS A CA 1
ATOM 754 C C . HIS A 1 94 ? 5.884 -9.671 9.494 1.00 95.56 94 HIS A C 1
ATOM 756 O O . HIS A 1 94 ? 5.200 -8.676 9.228 1.00 95.56 94 HIS A O 1
ATOM 762 N N . GLN A 1 95 ? 5.457 -10.567 10.387 1.00 95.62 95 GLN A N 1
ATOM 763 C CA . GLN A 1 95 ? 4.299 -10.321 11.234 1.00 95.62 95 GLN A CA 1
ATOM 764 C C . GLN A 1 95 ? 4.729 -9.660 12.539 1.00 95.62 95 GLN A C 1
ATOM 766 O O . GLN A 1 95 ? 5.537 -10.172 13.308 1.00 95.62 95 GLN A O 1
ATOM 771 N N . THR A 1 96 ? 4.147 -8.501 12.811 1.00 95.12 96 THR A N 1
ATOM 772 C CA . THR A 1 96 ? 4.382 -7.767 14.042 1.00 95.12 96 THR A CA 1
ATOM 773 C C . THR A 1 96 ? 3.699 -8.475 15.205 1.00 95.12 96 THR A C 1
ATOM 775 O O . THR A 1 96 ? 2.579 -8.990 15.105 1.00 95.12 96 THR A O 1
ATOM 778 N N . THR A 1 97 ? 4.355 -8.457 16.362 1.00 93.38 97 THR A N 1
ATOM 779 C CA . THR A 1 97 ? 3.738 -8.870 17.627 1.00 93.38 97 THR A CA 1
ATOM 780 C C . THR A 1 97 ? 2.525 -7.999 17.936 1.00 93.38 97 THR A C 1
ATOM 782 O O . THR A 1 97 ? 1.532 -8.502 18.451 1.00 93.38 97 THR A O 1
ATOM 785 N N . PHE A 1 98 ? 2.560 -6.730 17.517 1.00 92.62 98 PHE A N 1
ATOM 786 C CA . PHE A 1 98 ? 1.435 -5.806 17.592 1.00 92.62 98 PHE A CA 1
ATOM 787 C C . PHE A 1 98 ? 0.167 -6.377 16.938 1.00 92.62 98 PHE A C 1
ATOM 789 O O . PHE A 1 98 ? -0.863 -6.519 17.593 1.00 92.62 98 PHE A O 1
ATOM 796 N N . ALA A 1 99 ? 0.240 -6.775 15.664 1.00 94.81 99 ALA A N 1
ATOM 797 C CA . ALA A 1 99 ? -0.903 -7.363 14.971 1.00 94.81 99 ALA A CA 1
ATOM 798 C C . ALA A 1 99 ? -1.272 -8.754 15.502 1.00 94.81 99 ALA A C 1
ATOM 800 O O . ALA A 1 99 ? -2.450 -9.103 15.528 1.00 94.81 99 ALA A O 1
ATOM 801 N N . THR A 1 100 ? -0.279 -9.525 15.950 1.00 94.94 100 THR A N 1
ATOM 802 C CA . THR A 1 100 ? -0.500 -10.842 16.562 1.00 94.94 100 THR A CA 1
ATOM 803 C C . THR A 1 100 ? -1.379 -10.711 17.809 1.00 94.94 100 THR A C 1
ATOM 805 O O . THR A 1 100 ? -2.411 -11.370 17.894 1.00 94.94 100 THR A O 1
ATOM 808 N N . ILE A 1 101 ? -1.037 -9.803 18.729 1.00 94.12 101 ILE A N 1
ATOM 809 C CA . ILE A 1 101 ? -1.803 -9.556 19.962 1.00 94.12 101 ILE A CA 1
ATOM 810 C C . ILE A 1 101 ? -3.229 -9.090 19.659 1.00 94.12 101 ILE A C 1
ATOM 812 O O . ILE A 1 101 ? -4.166 -9.526 20.322 1.00 94.12 101 ILE A O 1
ATOM 816 N N . LEU A 1 102 ? -3.400 -8.203 18.676 1.00 92.44 102 LEU A N 1
ATOM 817 C CA . LEU A 1 102 ? -4.697 -7.576 18.421 1.00 92.44 102 LEU A CA 1
ATOM 818 C C . LEU A 1 102 ? -5.655 -8.429 17.583 1.00 92.44 102 LEU A C 1
ATOM 820 O O . LEU A 1 102 ? -6.864 -8.335 17.784 1.00 92.44 102 LEU A O 1
ATOM 824 N N . HIS A 1 103 ? -5.145 -9.228 16.639 1.00 94.81 103 HIS A N 1
ATOM 825 C CA . HIS A 1 103 ? -5.985 -9.835 15.595 1.00 94.81 103 HIS A CA 1
ATOM 826 C C . HIS A 1 103 ? -5.874 -11.354 15.483 1.00 94.81 103 HIS A C 1
ATOM 828 O O . HIS A 1 103 ? -6.763 -11.972 14.896 1.00 94.81 103 HIS A O 1
ATOM 834 N N . THR A 1 104 ? -4.844 -11.982 16.058 1.00 95.00 104 THR A N 1
ATOM 835 C CA . THR A 1 104 ? -4.695 -13.445 15.996 1.00 95.00 104 THR A CA 1
ATOM 836 C C . THR A 1 104 ? -5.234 -14.131 17.248 1.00 95.00 104 THR A C 1
ATOM 838 O O . THR A 1 104 ? -5.215 -13.590 18.350 1.00 95.00 104 THR A O 1
ATOM 841 N N . LYS A 1 105 ? -5.732 -15.354 17.070 1.00 92.75 105 LYS A N 1
ATOM 842 C CA . LYS A 1 105 ? -6.281 -16.224 18.120 1.00 92.75 105 LYS A CA 1
ATOM 843 C C . LYS A 1 105 ? -5.531 -17.546 18.236 1.00 92.75 105 LYS A C 1
ATOM 845 O O . LYS A 1 105 ? -5.687 -18.246 19.233 1.00 92.75 105 LYS A O 1
ATOM 850 N N . LYS A 1 106 ? -4.769 -17.922 17.206 1.00 89.94 106 LYS A N 1
ATOM 851 C CA . LYS A 1 106 ? -4.061 -19.201 17.116 1.00 89.94 106 LYS A CA 1
ATOM 852 C C . LYS A 1 106 ? -2.584 -18.970 16.791 1.00 89.94 106 LYS A C 1
ATOM 854 O O . LYS A 1 106 ? -2.264 -18.020 16.075 1.00 89.94 106 LYS A O 1
ATOM 859 N N . PRO A 1 107 ? -1.681 -19.851 17.256 1.00 84.50 107 PRO A N 1
ATOM 860 C CA . PRO A 1 107 ? -0.311 -19.876 16.761 1.00 84.50 107 PRO A CA 1
ATOM 861 C C . PRO A 1 107 ? -0.293 -20.062 15.239 1.00 84.50 107 PRO A C 1
ATOM 863 O O . PRO A 1 107 ? -1.125 -20.789 14.703 1.00 84.50 107 PRO A O 1
ATOM 866 N N . GLN A 1 108 ? 0.675 -19.441 14.560 1.00 86.94 108 GLN A N 1
ATOM 867 C CA . GLN A 1 108 ? 0.881 -19.548 13.105 1.00 86.94 108 GLN A CA 1
ATOM 868 C C . GLN A 1 108 ? -0.262 -19.015 12.220 1.00 86.94 108 GLN A C 1
ATOM 870 O O . GLN A 1 108 ? -0.301 -19.298 11.023 1.00 86.94 108 GLN A O 1
ATOM 875 N N . GLN A 1 109 ? -1.171 -18.223 12.786 1.00 94.94 109 GLN A N 1
ATOM 876 C CA . GLN A 1 109 ? -2.167 -17.482 12.021 1.00 94.94 109 GLN A CA 1
ATOM 877 C C . GLN A 1 109 ? -1.519 -16.235 11.407 1.00 94.94 109 GLN A C 1
ATOM 879 O O . GLN A 1 109 ? -0.889 -15.451 12.127 1.00 94.94 109 GLN A O 1
ATOM 884 N N . LEU A 1 110 ? -1.665 -16.060 10.092 1.00 97.06 110 LEU A N 1
ATOM 885 C CA . LEU A 1 110 ? -1.093 -14.926 9.373 1.00 97.06 110 LEU A CA 1
ATOM 886 C C . LEU A 1 110 ? -2.097 -13.766 9.294 1.00 97.06 110 LEU A C 1
ATOM 888 O O . LEU A 1 110 ? -3.269 -13.964 8.980 1.00 97.06 110 LEU A O 1
ATOM 892 N N . CYS A 1 111 ? -1.616 -12.548 9.527 1.00 97.81 111 CYS A N 1
ATOM 893 C CA . CYS A 1 111 ? -2.332 -11.304 9.267 1.00 97.81 111 CYS A CA 1
ATOM 894 C C . CYS A 1 111 ? -1.832 -10.675 7.963 1.00 97.81 111 CYS A C 1
ATOM 896 O O . CYS A 1 111 ? -0.658 -10.308 7.853 1.00 97.81 111 CYS A O 1
ATOM 898 N N . VAL A 1 112 ? -2.735 -10.484 7.003 1.00 98.00 112 VAL A N 1
ATOM 899 C CA . VAL A 1 112 ? -2.457 -9.805 5.732 1.00 98.00 112 VAL A CA 1
ATOM 900 C C . VAL A 1 112 ? -3.295 -8.541 5.638 1.00 98.00 112 VAL A C 1
ATOM 902 O O . VAL A 1 112 ? -4.512 -8.574 5.809 1.00 98.00 112 VAL A O 1
ATOM 905 N N . VAL A 1 113 ? -2.639 -7.421 5.355 1.00 98.00 113 VAL A N 1
ATOM 906 C CA . VAL A 1 113 ? -3.295 -6.138 5.105 1.00 98.00 113 VAL A CA 1
ATOM 907 C C . VAL A 1 113 ? -3.467 -5.972 3.601 1.00 98.00 113 VAL A C 1
ATOM 909 O O . VAL A 1 113 ? -2.525 -6.198 2.838 1.00 98.00 113 VAL A O 1
ATOM 912 N N . VAL A 1 114 ? -4.671 -5.598 3.174 1.00 97.31 114 VAL A N 1
ATOM 913 C CA . VAL A 1 114 ? -5.008 -5.448 1.755 1.00 97.31 114 VAL A CA 1
ATOM 914 C C . VAL A 1 114 ? -5.555 -4.057 1.509 1.00 97.31 114 VAL A C 1
ATOM 916 O O . VAL A 1 114 ? -6.483 -3.621 2.189 1.00 97.31 114 VAL A O 1
ATOM 919 N N . ASP A 1 115 ? -5.002 -3.379 0.512 1.00 95.94 115 ASP A N 1
ATOM 920 C CA . ASP A 1 115 ? -5.538 -2.111 0.034 1.00 95.94 115 ASP A CA 1
ATOM 921 C C . ASP A 1 115 ? -5.165 -1.884 -1.427 1.00 95.94 115 ASP A C 1
ATOM 923 O O . ASP A 1 115 ? -4.200 -2.455 -1.946 1.00 95.94 115 ASP A O 1
ATOM 927 N N . SER A 1 116 ? -5.932 -1.034 -2.100 1.00 94.50 116 SER A N 1
ATOM 928 C CA . SER A 1 116 ? -5.617 -0.613 -3.454 1.00 94.50 116 SER A CA 1
ATOM 929 C C . SER A 1 116 ? -5.036 0.794 -3.469 1.00 94.50 116 SER A C 1
ATOM 931 O O . SER A 1 116 ? -5.340 1.649 -2.642 1.00 94.50 116 SER A O 1
ATOM 933 N N . THR A 1 117 ? -4.197 1.078 -4.460 1.00 95.19 117 THR A N 1
ATOM 934 C CA . THR A 1 117 ? -3.808 2.453 -4.758 1.00 95.19 117 THR A CA 1
ATOM 935 C C . THR A 1 117 ? -4.035 2.782 -6.218 1.00 95.19 117 THR A C 1
ATOM 937 O O . THR A 1 117 ? -3.980 1.922 -7.097 1.00 95.19 117 THR A O 1
ATOM 940 N N . TYR A 1 118 ? -4.301 4.055 -6.487 1.00 95.06 118 TYR A N 1
ATOM 941 C CA . TYR A 1 118 ? -4.529 4.557 -7.833 1.00 95.06 118 TYR A CA 1
ATOM 942 C C . TYR A 1 118 ? -3.276 5.205 -8.422 1.00 95.06 118 TYR A C 1
ATOM 944 O O . TYR A 1 118 ? -2.528 5.908 -7.734 1.00 95.06 118 TYR A O 1
ATOM 952 N N . LEU A 1 119 ? -3.111 5.026 -9.731 1.00 97.00 119 LEU A N 1
ATOM 953 C CA . LEU A 1 119 ? -2.077 5.634 -10.559 1.00 97.00 119 LEU A CA 1
ATOM 954 C C . LEU A 1 119 ? -2.742 6.438 -11.674 1.00 97.00 119 LEU A C 1
ATOM 956 O O . LEU A 1 119 ? -3.528 5.895 -12.453 1.00 97.00 119 LEU A O 1
ATOM 960 N N . PHE A 1 120 ? -2.440 7.732 -11.761 1.00 97.50 120 PHE A N 1
ATOM 961 C CA . PHE A 1 120 ? -3.017 8.587 -12.796 1.00 97.50 120 PHE A CA 1
ATOM 962 C C . PHE A 1 120 ? -2.416 8.279 -14.164 1.00 97.50 120 PHE A C 1
ATOM 964 O O . PHE A 1 120 ? -1.202 8.138 -14.304 1.00 97.50 120 PHE A O 1
ATOM 971 N N . ILE A 1 121 ? -3.263 8.254 -15.189 1.00 97.62 121 ILE A N 1
ATOM 972 C CA . ILE A 1 121 ? -2.858 8.008 -16.574 1.00 97.62 121 ILE A CA 1
ATOM 973 C C . ILE A 1 121 ? -3.345 9.135 -17.484 1.00 97.62 121 ILE A C 1
ATOM 975 O O . ILE A 1 121 ? -4.255 9.894 -17.143 1.00 97.62 121 ILE A O 1
ATOM 979 N N . GLN A 1 122 ? -2.739 9.259 -18.661 1.00 97.31 122 GLN A N 1
ATOM 980 C CA . GLN A 1 122 ? -3.226 10.185 -19.677 1.00 97.31 122 GLN A CA 1
ATOM 981 C C . GLN A 1 122 ? -4.623 9.787 -20.173 1.00 97.31 122 GLN A C 1
ATOM 983 O O . GLN A 1 122 ? -4.974 8.611 -20.260 1.00 97.31 122 GLN A O 1
ATOM 988 N N . LYS A 1 123 ? -5.418 10.783 -20.574 1.00 96.12 123 LYS A N 1
ATOM 989 C CA . LYS A 1 123 ? -6.642 10.536 -21.340 1.00 96.12 123 LYS A CA 1
ATOM 990 C C . LYS A 1 123 ? -6.271 9.830 -22.647 1.00 96.12 123 LYS A C 1
ATOM 992 O O . LYS A 1 123 ? -5.393 10.293 -23.375 1.00 96.12 123 LYS A O 1
ATOM 997 N N . SER A 1 124 ? -6.912 8.702 -22.929 1.00 95.62 124 SER A N 1
ATOM 998 C CA . SER A 1 124 ? -6.727 7.980 -24.191 1.00 95.62 124 SER A CA 1
ATOM 999 C C . SER A 1 124 ? -7.594 8.574 -25.297 1.00 95.62 124 SER A C 1
ATOM 1001 O O . SER A 1 124 ? -8.663 9.116 -25.020 1.00 95.62 124 SER A O 1
ATOM 1003 N N . SER A 1 125 ? -7.135 8.450 -26.542 1.00 94.19 125 SER A N 1
ATOM 1004 C CA . SER A 1 125 ? -7.944 8.697 -27.740 1.00 94.19 125 SER A CA 1
ATOM 1005 C C . SER A 1 125 ? -8.898 7.539 -28.055 1.00 94.19 125 SER A C 1
ATOM 1007 O O . SER A 1 125 ? -9.863 7.726 -28.790 1.00 94.19 125 SER A O 1
ATOM 1009 N N . ASP A 1 126 ? -8.661 6.349 -27.493 1.00 95.31 126 ASP A N 1
ATOM 1010 C CA . ASP A 1 126 ? -9.623 5.249 -27.538 1.00 95.31 126 ASP A CA 1
ATOM 1011 C C . ASP A 1 126 ? -10.771 5.548 -26.568 1.00 95.31 126 ASP A C 1
ATOM 1013 O O . ASP A 1 126 ? -10.626 5.427 -25.349 1.00 95.31 126 ASP A O 1
ATOM 1017 N N . ASN A 1 127 ? -11.931 5.896 -27.126 1.00 95.19 127 ASN A N 1
ATOM 1018 C CA . ASN A 1 127 ? -13.147 6.213 -26.383 1.00 95.19 127 ASN A CA 1
ATOM 1019 C C . ASN A 1 127 ? -13.590 5.088 -25.431 1.00 95.19 127 ASN A C 1
ATOM 1021 O O . ASN A 1 127 ? -14.125 5.367 -24.354 1.00 95.19 127 ASN A O 1
ATOM 1025 N N . LYS A 1 128 ? -13.394 3.812 -25.800 1.00 95.50 128 LYS A N 1
ATOM 1026 C CA . LYS A 1 128 ? -13.758 2.672 -24.947 1.00 95.50 128 LYS A CA 1
ATOM 1027 C C . LYS A 1 128 ? -12.839 2.618 -23.736 1.00 95.50 128 LYS A C 1
ATOM 1029 O O . LYS A 1 128 ? -13.327 2.523 -22.612 1.00 95.50 128 LYS A O 1
ATOM 1034 N N . PHE A 1 129 ? -11.530 2.709 -23.954 1.00 95.12 129 PHE A N 1
ATOM 1035 C CA . PHE A 1 129 ? -10.560 2.738 -22.864 1.00 95.12 129 PHE A CA 1
ATOM 1036 C C . PHE A 1 129 ? -10.734 3.981 -21.986 1.00 95.12 129 PHE A C 1
ATOM 1038 O O . PHE A 1 129 ? -10.772 3.860 -20.766 1.00 95.12 129 PHE A O 1
ATOM 1045 N N . GLN A 1 130 ? -10.915 5.158 -22.592 1.00 95.00 130 GLN A N 1
ATOM 1046 C CA . GLN A 1 130 ? -11.127 6.426 -21.898 1.00 95.00 130 GLN A CA 1
ATOM 1047 C C . GLN A 1 130 ? -12.289 6.343 -20.902 1.00 95.00 130 GLN A C 1
ATOM 1049 O O . GLN A 1 130 ? -12.131 6.749 -19.753 1.00 95.00 130 GLN A O 1
ATOM 1054 N N . ARG A 1 131 ? -13.452 5.828 -21.328 1.00 94.44 131 ARG A N 1
ATOM 1055 C CA . ARG A 1 131 ? -14.616 5.677 -20.440 1.00 94.44 131 ARG A CA 1
ATOM 1056 C C . ARG A 1 131 ? -14.327 4.732 -19.281 1.00 94.44 131 ARG A C 1
ATOM 1058 O O . ARG A 1 131 ? -14.769 4.987 -18.170 1.00 94.44 131 ARG A O 1
ATOM 1065 N N . ARG A 1 132 ? -13.588 3.651 -19.537 1.00 95.44 132 ARG A N 1
ATOM 1066 C CA . ARG A 1 132 ? -13.308 2.635 -18.518 1.00 95.44 132 ARG A CA 1
ATOM 1067 C C . ARG A 1 132 ? -12.211 3.026 -17.532 1.00 95.44 132 ARG A C 1
ATOM 1069 O O . ARG A 1 132 ? -12.182 2.513 -16.422 1.00 95.44 132 ARG A O 1
ATOM 1076 N N . SER A 1 133 ? -11.296 3.899 -17.932 1.00 95.44 133 SER A N 1
ATOM 1077 C CA . SER A 1 133 ? -10.227 4.393 -17.066 1.00 95.44 133 SER A CA 1
ATOM 1078 C C . SER A 1 133 ? -10.592 5.674 -16.323 1.00 95.44 133 SER A C 1
ATOM 1080 O O . SER A 1 133 ? -9.763 6.187 -15.584 1.00 95.44 133 SER A O 1
ATOM 1082 N N . TYR A 1 134 ? -11.778 6.249 -16.540 1.00 95.38 134 TYR A N 1
ATOM 1083 C CA . TYR A 1 134 ? -12.213 7.441 -15.816 1.00 95.38 134 TYR A CA 1
ATOM 1084 C C . TYR A 1 134 ? -12.779 7.063 -14.447 1.00 95.38 134 TYR A C 1
ATOM 1086 O O . TYR A 1 134 ? -13.695 6.249 -14.353 1.00 95.38 134 TYR A O 1
ATOM 1094 N N . SER A 1 135 ? -12.242 7.659 -13.384 1.00 93.06 135 SER A N 1
ATOM 1095 C CA . SER A 1 135 ? -12.788 7.530 -12.036 1.00 93.06 135 SER A CA 1
ATOM 1096 C C . SER A 1 135 ? -13.710 8.703 -11.755 1.00 93.06 135 SER A C 1
ATOM 1098 O O . SER A 1 135 ? -13.262 9.851 -11.755 1.00 93.06 135 SER A O 1
ATOM 1100 N N . MET A 1 136 ? -14.979 8.405 -11.470 1.00 89.31 136 MET A N 1
ATOM 1101 C CA . MET A 1 136 ? -15.947 9.414 -11.034 1.00 89.31 136 MET A CA 1
ATOM 1102 C C . MET A 1 136 ? -15.529 10.041 -9.704 1.00 89.31 136 MET A C 1
ATOM 1104 O O . MET A 1 136 ? -15.613 11.249 -9.558 1.00 89.31 136 MET A O 1
ATOM 1108 N N . TYR A 1 137 ? -14.992 9.235 -8.785 1.00 85.69 137 TYR A N 1
ATOM 1109 C CA . TYR A 1 137 ? -14.577 9.683 -7.456 1.00 85.69 137 TYR A CA 1
ATOM 1110 C C . TYR A 1 137 ? -13.365 10.626 -7.485 1.00 85.69 137 TYR A C 1
ATOM 1112 O O . TYR A 1 137 ? -13.303 11.600 -6.747 1.00 85.69 137 TYR A O 1
ATOM 1120 N N . LYS A 1 138 ? -12.377 10.365 -8.352 1.00 89.88 138 LYS A N 1
ATOM 1121 C CA . LYS A 1 138 ? -11.180 11.222 -8.471 1.00 89.88 138 LYS A CA 1
ATOM 1122 C C . LYS A 1 138 ? -11.270 12.239 -9.607 1.00 89.88 138 LYS A C 1
ATOM 1124 O O . LYS A 1 138 ? -10.295 12.946 -9.848 1.00 89.88 138 LYS A O 1
ATOM 1129 N N . HIS A 1 139 ? -12.387 12.271 -10.334 1.00 92.38 139 HIS A N 1
ATOM 1130 C CA . HIS A 1 139 ? -12.622 13.102 -11.518 1.00 92.38 139 HIS A CA 1
ATOM 1131 C C . HIS A 1 139 ? -11.492 13.068 -12.566 1.00 92.38 139 HIS A C 1
ATOM 1133 O O . HIS A 1 139 ? -11.258 14.039 -13.292 1.00 92.38 139 HIS A O 1
ATOM 1139 N N . ARG A 1 140 ? -10.753 11.954 -12.657 1.00 94.88 140 ARG A N 1
ATOM 1140 C CA . ARG A 1 140 ? -9.538 11.819 -13.480 1.00 94.88 140 ARG A CA 1
ATOM 1141 C C . ARG A 1 140 ? -9.372 10.398 -14.007 1.00 94.88 140 ARG A C 1
ATOM 1143 O O . ARG A 1 140 ? -9.909 9.446 -13.443 1.00 94.88 140 ARG A O 1
ATOM 1150 N N . HIS A 1 141 ? -8.589 10.262 -15.078 1.00 96.94 141 HIS A N 1
ATOM 1151 C CA . HIS A 1 141 ? -8.216 8.955 -15.613 1.00 96.94 141 HIS A CA 1
ATOM 1152 C C . HIS A 1 141 ? -7.157 8.283 -14.736 1.00 96.94 141 HIS A C 1
ATOM 1154 O O . HIS A 1 141 ? -6.103 8.869 -14.470 1.00 96.94 141 HIS A O 1
ATOM 1160 N N . LEU A 1 142 ? -7.428 7.056 -14.298 1.00 96.88 142 LEU A N 1
ATOM 1161 C CA . LEU A 1 142 ? -6.534 6.273 -13.460 1.00 96.88 142 LEU A CA 1
ATOM 1162 C C . LEU A 1 142 ? -6.678 4.769 -13.705 1.00 96.88 142 LEU A C 1
ATOM 1164 O O . LEU A 1 142 ? -7.661 4.286 -14.264 1.00 96.88 142 LEU A O 1
ATOM 1168 N N . VAL A 1 143 ? -5.677 4.036 -13.242 1.00 97.12 143 VAL A N 1
ATOM 1169 C CA . VAL A 1 143 ? -5.750 2.593 -13.003 1.00 97.12 143 VAL A CA 1
ATOM 1170 C C . VAL A 1 143 ? -5.499 2.318 -11.528 1.00 97.12 143 VAL A C 1
ATOM 1172 O O . VAL A 1 143 ? -4.914 3.150 -10.834 1.00 97.12 143 VAL A O 1
ATOM 1175 N N . LYS A 1 144 ? -5.940 1.162 -11.048 1.00 96.31 144 LYS A N 1
ATOM 1176 C CA . LYS A 1 144 ? -5.755 0.712 -9.670 1.00 96.31 144 LYS A CA 1
ATOM 1177 C C . LYS A 1 144 ? -4.790 -0.457 -9.617 1.00 96.31 144 LYS A C 1
ATOM 1179 O O . LYS A 1 144 ? -4.759 -1.269 -10.532 1.00 96.31 144 LYS A O 1
ATOM 1184 N N . THR A 1 145 ? -4.040 -0.569 -8.538 1.00 96.75 145 THR A N 1
ATOM 1185 C CA . THR A 1 145 ? -3.232 -1.749 -8.236 1.00 96.75 145 THR A CA 1
ATOM 1186 C C . THR A 1 145 ? -3.566 -2.193 -6.822 1.00 96.75 145 THR A C 1
ATOM 1188 O O . THR A 1 145 ? -3.656 -1.351 -5.932 1.00 96.75 145 THR A O 1
ATOM 1191 N N . MET A 1 146 ? -3.810 -3.485 -6.632 1.00 97.25 146 MET A N 1
ATOM 1192 C CA . MET A 1 146 ? -4.122 -4.077 -5.331 1.00 97.25 146 MET A CA 1
ATOM 1193 C C . MET A 1 146 ? -2.823 -4.571 -4.703 1.00 97.25 146 MET A C 1
ATOM 1195 O O . MET A 1 146 ? -2.080 -5.295 -5.364 1.00 97.25 146 MET A O 1
ATOM 1199 N N . ILE A 1 147 ? -2.531 -4.174 -3.469 1.00 97.56 147 ILE A N 1
ATOM 1200 C CA . ILE A 1 147 ? -1.294 -4.524 -2.768 1.00 97.56 147 ILE A CA 1
ATOM 1201 C C . ILE A 1 147 ? -1.645 -5.329 -1.521 1.00 97.56 147 ILE A C 1
ATOM 1203 O O . ILE A 1 147 ? -2.488 -4.919 -0.723 1.00 97.56 147 ILE A O 1
ATOM 1207 N N . LEU A 1 148 ? -0.991 -6.480 -1.370 1.00 98.12 148 LEU A N 1
ATOM 1208 C CA . LEU A 1 148 ? -1.078 -7.314 -0.177 1.00 98.12 148 LEU A CA 1
ATOM 1209 C C . LEU A 1 148 ? 0.236 -7.209 0.578 1.00 98.12 148 LEU A C 1
ATOM 1211 O O . LEU A 1 148 ? 1.305 -7.445 0.007 1.00 98.12 148 LEU A O 1
ATOM 1215 N N . THR A 1 149 ? 0.158 -6.882 1.861 1.00 97.81 149 THR A N 1
ATOM 1216 C CA . THR A 1 149 ? 1.337 -6.739 2.712 1.00 97.81 149 THR A CA 1
ATOM 1217 C C . THR A 1 149 ? 1.179 -7.521 4.001 1.00 97.81 149 THR A C 1
ATOM 1219 O O . THR A 1 149 ? 0.075 -7.738 4.501 1.00 97.81 149 THR A O 1
ATOM 1222 N N . THR A 1 150 ? 2.304 -7.902 4.585 1.00 97.50 150 THR A N 1
ATOM 1223 C CA . THR A 1 150 ? 2.366 -8.254 6.002 1.00 97.50 150 THR A CA 1
ATOM 1224 C C . THR A 1 150 ? 2.195 -6.998 6.864 1.00 97.50 150 THR A C 1
ATOM 1226 O O . THR A 1 150 ? 2.090 -5.866 6.379 1.00 97.50 150 THR A O 1
ATOM 1229 N N . THR A 1 151 ? 2.190 -7.191 8.178 1.00 96.50 151 THR A N 1
ATOM 1230 C CA . THR A 1 151 ? 1.915 -6.121 9.151 1.00 96.50 151 THR A CA 1
ATOM 1231 C C . THR A 1 151 ? 3.126 -5.249 9.510 1.00 96.50 151 THR A C 1
ATOM 1233 O O . THR A 1 151 ? 2.983 -4.330 10.306 1.00 96.50 151 THR A O 1
ATOM 1236 N N . ASP A 1 152 ? 4.308 -5.506 8.944 1.00 94.81 152 ASP A N 1
ATOM 1237 C CA . ASP A 1 152 ? 5.481 -4.612 9.006 1.00 94.81 152 ASP A CA 1
ATOM 1238 C C . ASP A 1 152 ? 5.707 -3.816 7.699 1.00 94.81 152 ASP A C 1
ATOM 1240 O O . ASP A 1 152 ? 6.583 -2.945 7.633 1.00 94.81 152 ASP A O 1
ATOM 1244 N N . GLY A 1 153 ? 4.907 -4.106 6.665 1.00 95.38 153 GLY A N 1
ATOM 1245 C CA . GLY A 1 153 ? 4.975 -3.485 5.344 1.00 95.38 153 GLY A CA 1
ATOM 1246 C C . GLY A 1 153 ? 5.781 -4.271 4.310 1.00 95.38 153 GLY A C 1
ATOM 1247 O O . GLY A 1 153 ? 6.073 -3.726 3.245 1.00 95.38 153 GLY A O 1
ATOM 1248 N N . TYR A 1 154 ? 6.161 -5.526 4.577 1.00 97.06 154 TYR A N 1
ATOM 1249 C CA . TYR A 1 154 ? 6.690 -6.403 3.532 1.00 97.06 154 TYR A CA 1
ATOM 1250 C C . TYR A 1 154 ? 5.607 -6.693 2.486 1.00 97.06 154 TYR A C 1
ATOM 1252 O O . TYR A 1 154 ? 4.506 -7.140 2.809 1.00 97.06 154 TYR A O 1
ATOM 1260 N N . ILE A 1 155 ? 5.910 -6.425 1.216 1.00 98.12 155 ILE A N 1
ATOM 1261 C CA . ILE A 1 155 ? 4.952 -6.580 0.120 1.00 98.12 155 ILE A CA 1
ATOM 1262 C C . ILE A 1 155 ? 4.945 -8.044 -0.309 1.00 98.12 155 ILE A C 1
ATOM 1264 O O . ILE A 1 155 ? 5.927 -8.535 -0.855 1.00 98.12 155 ILE A O 1
ATOM 1268 N N . LEU A 1 156 ? 3.839 -8.743 -0.080 1.00 97.94 156 LEU A N 1
ATOM 1269 C CA . LEU A 1 156 ? 3.699 -10.152 -0.442 1.00 97.94 156 LEU A CA 1
ATOM 1270 C C . LEU A 1 156 ? 3.477 -10.300 -1.947 1.00 97.94 156 LEU A C 1
ATOM 1272 O O . LEU A 1 156 ? 4.203 -11.015 -2.635 1.00 97.94 156 LEU A O 1
ATOM 1276 N N . CYS A 1 157 ? 2.486 -9.588 -2.475 1.00 97.00 157 CYS A N 1
ATOM 1277 C CA . CYS A 1 157 ? 2.214 -9.550 -3.903 1.00 97.00 157 CYS A CA 1
ATOM 1278 C C . CYS A 1 157 ? 1.474 -8.271 -4.297 1.00 97.00 157 CYS A C 1
ATOM 1280 O O . CYS A 1 157 ? 0.939 -7.538 -3.458 1.00 97.00 157 CYS A O 1
ATOM 1282 N N . VAL A 1 158 ? 1.458 -8.019 -5.602 1.00 97.12 158 VAL A N 1
ATOM 1283 C CA . VAL A 1 158 ? 0.726 -6.921 -6.220 1.00 97.12 158 VAL A CA 1
ATOM 1284 C C . VAL A 1 158 ? -0.097 -7.484 -7.371 1.00 97.12 158 VAL A C 1
ATOM 1286 O O . VAL A 1 158 ? 0.375 -8.341 -8.115 1.00 97.12 158 VAL A O 1
ATOM 1289 N N . MET A 1 159 ? -1.337 -7.023 -7.502 1.00 95.69 159 MET A N 1
ATOM 1290 C CA . MET A 1 159 ? -2.260 -7.449 -8.551 1.00 95.69 159 MET A CA 1
ATOM 1291 C C . MET A 1 159 ? -2.758 -6.248 -9.350 1.00 95.69 159 MET A C 1
ATOM 1293 O O . MET A 1 159 ? -2.964 -5.153 -8.811 1.00 95.69 159 MET A O 1
ATOM 1297 N N . GLY A 1 160 ? -2.975 -6.467 -10.645 1.00 93.81 160 GLY A N 1
ATOM 1298 C CA . GLY A 1 160 ? -3.384 -5.445 -11.603 1.00 93.81 160 GLY A CA 1
ATOM 1299 C C . GLY A 1 160 ? -2.286 -5.093 -12.618 1.00 93.81 160 GLY A C 1
ATOM 1300 O O . GLY A 1 160 ? -1.387 -5.896 -12.869 1.00 93.81 160 GLY A O 1
ATOM 1301 N N . PRO A 1 161 ? -2.351 -3.906 -13.249 1.00 95.75 161 PRO A N 1
ATOM 1302 C CA . PRO A 1 161 ? -3.290 -2.821 -12.975 1.00 95.75 161 PRO A CA 1
ATOM 1303 C C . PRO A 1 161 ? -4.720 -3.100 -13.476 1.00 95.75 161 PRO A C 1
ATOM 1305 O O . PRO A 1 161 ? -4.926 -3.641 -14.560 1.00 95.75 161 PRO A O 1
ATOM 1308 N N . PHE A 1 162 ? -5.711 -2.652 -12.710 1.00 96.38 162 PHE A N 1
ATOM 1309 C CA . PHE A 1 162 ? -7.138 -2.720 -13.017 1.00 96.38 162 PHE A CA 1
ATOM 1310 C C . PHE A 1 162 ? -7.671 -1.361 -13.479 1.00 96.38 162 PHE A C 1
ATOM 1312 O O . PHE A 1 162 ? -7.158 -0.304 -13.107 1.00 96.38 162 PHE A O 1
ATOM 1319 N N . LEU A 1 163 ? -8.720 -1.371 -14.297 1.00 95.25 163 LEU A N 1
ATOM 1320 C CA . LEU A 1 163 ? -9.406 -0.147 -14.718 1.00 95.25 163 LEU A CA 1
ATOM 1321 C C . LEU A 1 163 ? -10.243 0.431 -13.568 1.00 95.25 163 LEU A C 1
ATOM 1323 O O . LEU A 1 163 ? -10.455 -0.229 -12.558 1.00 95.25 163 LEU A O 1
ATOM 1327 N N . SER A 1 164 ? -10.710 1.670 -13.706 1.00 90.44 164 SER A N 1
ATOM 1328 C CA . SER A 1 164 ? -11.445 2.382 -12.651 1.00 90.44 164 SER A CA 1
ATOM 1329 C C . SER A 1 164 ? -12.942 2.512 -12.925 1.00 90.44 164 SER A C 1
ATOM 1331 O O . SER A 1 164 ? -13.586 3.406 -12.376 1.00 90.44 164 SER A O 1
ATOM 1333 N N . ASP A 1 165 ? -13.477 1.684 -13.824 1.00 87.94 165 ASP A N 1
ATOM 1334 C CA . ASP A 1 165 ? -14.902 1.670 -14.136 1.00 87.94 165 ASP A CA 1
ATOM 1335 C C . ASP A 1 165 ? -15.731 1.168 -12.942 1.00 87.94 165 ASP A C 1
ATOM 1337 O O . ASP A 1 165 ? -15.205 0.603 -11.984 1.00 87.94 165 ASP A O 1
ATOM 1341 N N . TYR A 1 166 ? -17.048 1.376 -12.994 1.00 81.88 166 TYR A N 1
ATOM 1342 C CA . TYR A 1 166 ? -17.968 1.033 -11.902 1.00 81.88 166 TYR A CA 1
ATOM 1343 C C . TYR A 1 166 ? -17.936 -0.453 -11.497 1.00 81.88 166 TYR A C 1
ATOM 1345 O O . TYR A 1 166 ? -18.361 -0.787 -10.396 1.00 81.88 166 TYR A O 1
ATOM 1353 N N . LYS A 1 167 ? -17.431 -1.349 -12.360 1.00 84.69 167 LYS A N 1
ATOM 1354 C CA . LYS A 1 167 ? -17.276 -2.780 -12.049 1.00 84.69 167 LYS A CA 1
ATOM 1355 C C . LYS A 1 167 ? -16.011 -3.076 -11.241 1.00 84.69 167 LYS A C 1
ATOM 1357 O O . LYS A 1 167 ? -15.890 -4.159 -10.683 1.00 84.69 167 LYS A O 1
ATOM 1362 N N . ASN A 1 168 ? -15.071 -2.135 -11.194 1.00 89.69 168 ASN A N 1
ATOM 1363 C CA . ASN A 1 168 ? -13.748 -2.277 -10.596 1.00 89.69 168 ASN A CA 1
ATOM 1364 C C . ASN A 1 168 ? -13.595 -1.376 -9.353 1.00 89.69 168 ASN A C 1
ATOM 1366 O O . ASN A 1 168 ? -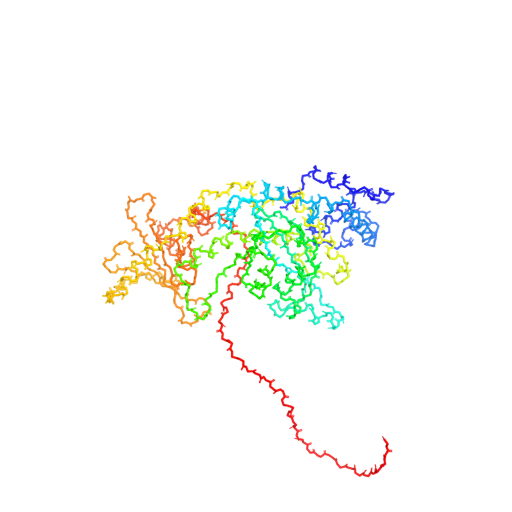12.660 -0.574 -9.221 1.00 89.69 168 ASN A O 1
ATOM 1370 N N . ASN A 1 169 ? -14.540 -1.497 -8.416 1.00 91.19 169 ASN A N 1
ATOM 1371 C CA . ASN A 1 169 ? -14.315 -1.046 -7.041 1.00 91.19 169 ASN A CA 1
ATOM 1372 C C . ASN A 1 169 ? -13.383 -2.027 -6.301 1.00 91.19 169 ASN A C 1
ATOM 1374 O O . ASN A 1 169 ? -13.136 -3.138 -6.773 1.00 91.19 169 ASN A O 1
ATOM 1378 N N . ASP A 1 170 ? -12.840 -1.606 -5.164 1.00 92.50 170 ASP A N 1
ATOM 1379 C CA . ASP A 1 170 ? -11.753 -2.328 -4.493 1.00 92.50 170 ASP A CA 1
ATOM 1380 C C . ASP A 1 170 ? -12.223 -3.696 -3.978 1.00 92.50 170 ASP A C 1
ATOM 1382 O O . ASP A 1 170 ? -11.542 -4.702 -4.185 1.00 92.50 170 ASP A O 1
ATOM 1386 N N . ALA A 1 171 ? -13.450 -3.759 -3.445 1.00 94.06 171 ALA A N 1
ATOM 1387 C CA . ALA A 1 171 ? -14.107 -5.004 -3.057 1.00 94.06 171 ALA A CA 1
ATOM 1388 C C . ALA A 1 171 ? -14.232 -5.989 -4.232 1.00 94.06 171 ALA A C 1
ATOM 1390 O O . ALA A 1 171 ? -13.907 -7.167 -4.091 1.00 94.06 171 ALA A O 1
ATOM 1391 N N . SER A 1 172 ? -14.688 -5.514 -5.394 1.00 94.62 172 SER A N 1
ATOM 1392 C CA . SER A 1 172 ? -14.931 -6.336 -6.587 1.00 94.62 172 SER A CA 1
ATOM 1393 C C . SER A 1 172 ? -13.632 -6.831 -7.208 1.00 94.62 172 SER A C 1
ATOM 1395 O O . SER A 1 172 ? -13.549 -8.000 -7.586 1.00 94.62 172 SER A O 1
ATOM 1397 N N . ILE A 1 173 ? -12.610 -5.970 -7.262 1.00 95.38 173 ILE A N 1
ATOM 1398 C CA . ILE A 1 173 ? -11.263 -6.338 -7.709 1.00 95.38 173 ILE A CA 1
ATOM 1399 C C . ILE A 1 173 ? -10.713 -7.439 -6.806 1.00 95.38 173 ILE A C 1
ATOM 1401 O O . ILE A 1 173 ? -10.334 -8.498 -7.299 1.00 95.38 173 ILE A O 1
ATOM 1405 N N . PHE A 1 174 ? -10.701 -7.223 -5.488 1.00 96.38 174 PHE A N 1
ATOM 1406 C CA . PHE A 1 174 ? -10.126 -8.193 -4.561 1.00 96.38 174 PHE A CA 1
ATOM 1407 C C . PHE A 1 174 ? -10.887 -9.518 -4.576 1.00 96.38 174 PHE A C 1
ATOM 1409 O O . PHE A 1 174 ? -10.278 -10.582 -4.655 1.00 96.38 174 PHE A O 1
ATOM 1416 N N . LYS A 1 175 ? -12.223 -9.458 -4.612 1.00 96.06 175 LYS A N 1
ATOM 1417 C CA . LYS A 1 175 ? -13.073 -10.635 -4.795 1.00 96.06 175 LYS A CA 1
ATOM 1418 C C . LYS A 1 175 ? -12.668 -11.414 -6.048 1.00 96.06 175 LYS A C 1
ATOM 1420 O O . LYS A 1 175 ? -12.420 -12.611 -5.954 1.00 96.06 175 LYS A O 1
ATOM 1425 N N . HIS A 1 176 ? -12.570 -10.750 -7.202 1.00 95.12 176 HIS A N 1
ATOM 1426 C CA . HIS A 1 176 ? -12.151 -11.381 -8.457 1.00 95.12 176 HIS A CA 1
ATOM 1427 C C . HIS A 1 176 ? -10.777 -12.046 -8.337 1.00 95.12 176 HIS A C 1
ATOM 1429 O O . HIS A 1 176 ? -10.623 -13.192 -8.754 1.00 95.12 176 HIS A O 1
ATOM 1435 N N . CYS A 1 177 ? -9.804 -11.353 -7.747 1.00 95.62 177 CYS A N 1
ATOM 1436 C CA . CYS A 1 177 ? -8.453 -11.873 -7.568 1.00 95.62 177 CYS A CA 1
ATOM 1437 C C . CYS A 1 177 ? -8.449 -13.184 -6.771 1.00 95.62 177 CYS A C 1
ATOM 1439 O O . CYS A 1 177 ? -7.862 -14.174 -7.199 1.00 95.62 177 CYS A O 1
ATOM 1441 N N . VAL A 1 178 ? -9.165 -13.209 -5.644 1.00 95.88 178 VAL A N 1
ATOM 1442 C CA . VAL A 1 178 ? -9.257 -14.387 -4.773 1.00 95.88 178 VAL A CA 1
ATOM 1443 C C . VAL A 1 178 ? -9.985 -15.541 -5.470 1.00 95.88 178 VAL A C 1
ATOM 1445 O O . VAL A 1 178 ? -9.470 -16.653 -5.485 1.00 95.88 178 VAL A O 1
ATOM 1448 N N . TYR A 1 179 ? -11.133 -15.294 -6.115 1.00 95.31 179 TYR A N 1
ATOM 1449 C CA . TYR A 1 179 ? -11.884 -16.348 -6.821 1.00 95.31 179 TYR A CA 1
ATOM 1450 C C . TYR A 1 179 ? -11.092 -17.003 -7.954 1.00 95.31 179 TYR A C 1
ATOM 1452 O O . TYR A 1 179 ? -11.234 -18.202 -8.179 1.00 95.31 179 TYR A O 1
ATOM 1460 N N . ASN A 1 180 ? -10.282 -16.225 -8.674 1.00 95.38 180 ASN A N 1
ATOM 1461 C CA . ASN A 1 180 ? -9.455 -16.742 -9.762 1.00 95.38 180 ASN A CA 1
ATOM 1462 C C . ASN A 1 180 ? -8.110 -17.299 -9.282 1.00 95.38 180 ASN A C 1
ATOM 1464 O O . ASN A 1 180 ? -7.287 -17.672 -10.116 1.00 95.38 180 ASN A O 1
ATOM 1468 N N . ASN A 1 181 ? -7.882 -17.352 -7.965 1.00 95.38 181 ASN A N 1
ATOM 1469 C CA . ASN A 1 181 ? -6.614 -17.755 -7.370 1.00 95.38 181 ASN A CA 1
ATOM 1470 C C . ASN A 1 181 ? -5.417 -16.989 -7.978 1.00 95.38 181 ASN A C 1
ATOM 1472 O O . ASN A 1 181 ? -4.374 -17.566 -8.296 1.00 95.38 181 ASN A O 1
ATOM 1476 N N . GLU A 1 182 ? -5.582 -15.678 -8.202 1.00 94.62 182 GLU A N 1
ATOM 1477 C CA . GLU A 1 182 ? -4.504 -14.835 -8.718 1.00 94.62 182 GLU A CA 1
ATOM 1478 C C . GLU A 1 182 ? -3.296 -14.895 -7.772 1.00 94.62 182 GLU A C 1
ATOM 1480 O O . GLU A 1 182 ? -3.448 -14.908 -6.551 1.00 94.62 182 GLU A O 1
ATOM 1485 N N . GLN A 1 183 ? -2.088 -14.960 -8.343 1.00 93.00 183 GLN A N 1
ATOM 1486 C CA . GLN A 1 183 ? -0.829 -15.121 -7.595 1.00 93.00 183 GLN A CA 1
ATOM 1487 C C . GLN A 1 183 ? -0.767 -16.365 -6.689 1.00 93.00 183 GLN A C 1
ATOM 1489 O O . GLN A 1 183 ? 0.115 -16.441 -5.839 1.00 93.00 183 GLN A O 1
ATOM 1494 N N . ASP A 1 184 ? -1.654 -17.343 -6.893 1.00 94.50 184 ASP A N 1
ATOM 1495 C CA . ASP A 1 184 ? -1.771 -18.550 -6.072 1.00 94.50 184 ASP A CA 1
ATOM 1496 C C . ASP A 1 184 ? -2.194 -18.289 -4.611 1.00 94.50 184 ASP A C 1
ATOM 1498 O O . ASP A 1 184 ? -1.836 -19.017 -3.682 1.00 94.50 184 ASP A O 1
ATOM 1502 N N . ILE A 1 185 ? -2.968 -17.219 -4.400 1.00 94.88 185 ILE A N 1
ATOM 1503 C CA . ILE A 1 185 ? -3.359 -16.728 -3.075 1.00 94.88 185 ILE A CA 1
ATOM 1504 C C . ILE A 1 185 ? -4.110 -17.750 -2.213 1.00 94.88 185 ILE A C 1
ATOM 1506 O O . ILE A 1 185 ? -3.880 -17.787 -1.009 1.00 94.88 185 ILE A O 1
ATOM 1510 N N . LEU A 1 186 ? -4.973 -18.587 -2.793 1.00 94.62 186 LEU A N 1
ATOM 1511 C CA . LEU A 1 186 ? -5.748 -19.595 -2.057 1.00 94.62 186 LEU A CA 1
ATOM 1512 C C . LEU A 1 186 ? -4.905 -20.801 -1.632 1.00 94.62 186 LEU A C 1
ATOM 1514 O O . LEU A 1 186 ? -5.296 -21.510 -0.713 1.00 94.62 186 LEU A O 1
ATOM 1518 N N . ASN A 1 187 ? -3.776 -21.046 -2.298 1.00 94.19 187 ASN A N 1
ATOM 1519 C CA . ASN A 1 187 ? -2.846 -22.102 -1.901 1.00 94.19 187 ASN A CA 1
ATOM 1520 C C . ASN A 1 187 ? -1.816 -21.592 -0.890 1.00 94.19 187 ASN A C 1
ATOM 1522 O O . ASN A 1 187 ? -1.305 -22.365 -0.081 1.00 94.19 187 ASN A O 1
ATOM 1526 N N . TRP A 1 188 ? -1.499 -20.296 -0.934 1.00 95.88 188 TRP A N 1
ATOM 1527 C CA . TRP A 1 188 ? -0.547 -19.690 -0.012 1.00 95.88 188 TRP A CA 1
ATOM 1528 C C . TRP A 1 188 ? -1.193 -19.206 1.291 1.00 95.88 188 TRP A C 1
ATOM 1530 O O . TRP A 1 188 ? -0.564 -19.320 2.339 1.00 95.88 188 TRP A O 1
ATOM 1540 N N . LEU A 1 189 ? -2.419 -18.670 1.266 1.00 95.44 189 LEU A N 1
ATOM 1541 C CA . LEU A 1 189 ? -3.194 -18.356 2.473 1.00 95.44 189 LEU A CA 1
ATOM 1542 C C . LEU A 1 189 ? -3.920 -19.596 2.984 1.00 95.44 189 LEU A C 1
ATOM 1544 O O . LEU A 1 189 ? -4.390 -20.413 2.202 1.00 95.44 189 LEU A O 1
ATOM 1548 N N . HIS A 1 190 ? -4.008 -19.734 4.303 1.00 94.25 190 HIS A N 1
ATOM 1549 C CA . HIS A 1 190 ? -4.683 -20.857 4.941 1.00 94.25 190 HIS A CA 1
ATOM 1550 C C . HIS A 1 190 ? -6.024 -20.428 5.534 1.00 94.25 190 HIS A C 1
ATOM 1552 O O . HIS A 1 190 ? -6.233 -19.256 5.866 1.00 94.25 190 HIS A O 1
ATOM 1558 N N . ASP A 1 191 ? -6.900 -21.413 5.733 1.00 91.38 191 ASP A N 1
ATOM 1559 C CA . ASP A 1 191 ? -8.095 -21.261 6.557 1.00 91.38 191 ASP A CA 1
ATOM 1560 C C . ASP A 1 191 ? -7.732 -20.620 7.905 1.00 91.38 191 ASP A C 1
ATOM 1562 O O . ASP A 1 191 ? -6.686 -20.896 8.495 1.00 91.38 191 ASP A O 1
ATOM 1566 N N . ASP A 1 192 ? -8.625 -19.767 8.394 1.00 93.62 192 ASP A N 1
ATOM 1567 C CA . ASP A 1 192 ? -8.463 -18.909 9.561 1.00 93.62 192 ASP A CA 1
ATOM 1568 C C . ASP A 1 192 ? -7.456 -17.755 9.447 1.00 93.62 192 ASP A C 1
ATOM 1570 O O . ASP A 1 192 ? -7.452 -16.928 10.355 1.00 93.62 192 ASP A O 1
ATOM 1574 N N . ASP A 1 193 ? -6.663 -17.593 8.383 1.00 97.12 193 ASP A N 1
ATOM 1575 C CA . ASP A 1 193 ? -5.830 -16.385 8.244 1.00 97.12 193 ASP A CA 1
ATOM 1576 C C . ASP A 1 193 ? -6.684 -15.102 8.285 1.00 97.12 193 ASP A C 1
ATOM 1578 O O . ASP A 1 193 ? -7.854 -15.079 7.886 1.00 97.12 193 ASP A O 1
ATOM 1582 N N . VAL A 1 194 ? -6.100 -14.023 8.811 1.00 98.00 194 VAL A N 1
ATOM 1583 C CA . VAL A 1 194 ? -6.798 -12.757 9.049 1.00 98.00 194 VAL A CA 1
ATOM 1584 C C . VAL A 1 194 ? -6.509 -11.777 7.921 1.00 98.00 194 VAL A C 1
ATOM 1586 O O . VAL A 1 194 ? -5.371 -11.353 7.723 1.00 98.00 194 VAL A O 1
ATOM 1589 N N . LEU A 1 195 ? -7.560 -11.347 7.229 1.00 98.00 195 LEU A N 1
ATOM 1590 C CA . LEU A 1 195 ? -7.510 -10.245 6.278 1.00 98.00 195 LEU A CA 1
ATOM 1591 C C . LEU A 1 195 ? -7.921 -8.948 6.977 1.00 98.00 195 LEU A C 1
ATOM 1593 O O . LEU A 1 195 ? -9.055 -8.809 7.447 1.00 98.00 195 LEU A O 1
ATOM 1597 N N . ILE A 1 196 ? -6.994 -7.996 7.029 1.00 97.50 196 ILE A N 1
ATOM 1598 C CA . ILE A 1 196 ? -7.210 -6.652 7.560 1.00 97.50 196 ILE A CA 1
ATOM 1599 C C . ILE A 1 196 ? -7.584 -5.744 6.391 1.00 97.50 196 ILE A C 1
ATOM 1601 O O . ILE A 1 196 ? -6.757 -5.480 5.515 1.00 97.50 196 ILE A O 1
ATOM 1605 N N . LEU A 1 197 ? -8.837 -5.289 6.374 1.00 95.38 197 LEU A N 1
ATOM 1606 C CA . LEU A 1 197 ? -9.446 -4.582 5.248 1.00 95.38 197 LEU A CA 1
ATOM 1607 C C . LEU A 1 197 ? -9.999 -3.220 5.676 1.00 95.38 197 LEU A C 1
ATOM 1609 O O . LEU A 1 197 ? -10.408 -3.029 6.823 1.00 95.38 197 LEU A O 1
ATOM 1613 N N . ASP A 1 198 ? -10.067 -2.283 4.732 1.00 91.38 198 ASP A N 1
ATOM 1614 C CA . ASP A 1 198 ? -10.845 -1.057 4.912 1.00 91.38 198 ASP A CA 1
ATOM 1615 C C . ASP A 1 198 ? -12.355 -1.300 4.711 1.00 91.38 198 ASP A C 1
ATOM 1617 O O . ASP A 1 198 ? -12.788 -2.275 4.092 1.00 91.38 198 ASP A O 1
ATOM 1621 N N . ARG A 1 199 ? -13.177 -0.370 5.200 1.00 88.50 199 ARG A N 1
ATOM 1622 C CA . ARG A 1 199 ? -14.631 -0.327 5.012 1.00 88.50 199 ARG A CA 1
ATOM 1623 C C . ARG A 1 199 ? -15.053 -0.404 3.541 1.00 88.50 199 ARG A C 1
ATOM 1625 O O . ARG A 1 199 ? -16.099 -0.985 3.250 1.00 88.50 199 ARG A O 1
ATOM 1632 N N . GLY A 1 200 ? -14.238 0.094 2.608 1.00 88.50 200 GLY A N 1
ATOM 1633 C CA . GLY A 1 200 ? -14.488 -0.037 1.166 1.00 88.50 200 GLY A CA 1
ATOM 1634 C C . GLY A 1 200 ? -14.598 -1.483 0.652 1.00 88.50 200 GLY A C 1
ATOM 1635 O O . GLY A 1 200 ? -15.084 -1.701 -0.457 1.00 88.50 200 GLY A O 1
ATOM 1636 N N . PHE A 1 201 ? -14.205 -2.484 1.449 1.00 92.62 201 PHE A N 1
ATOM 1637 C CA . PHE A 1 201 ? -14.269 -3.907 1.104 1.00 92.62 201 PHE A CA 1
ATOM 1638 C C . PHE A 1 201 ? -15.551 -4.614 1.583 1.00 92.62 201 PHE A C 1
ATOM 1640 O O . PHE A 1 201 ? -15.646 -5.837 1.465 1.00 92.62 201 PHE A O 1
ATOM 1647 N N . ARG A 1 202 ? -16.557 -3.882 2.090 1.00 89.94 202 ARG A N 1
ATOM 1648 C CA . ARG A 1 202 ? -17.808 -4.433 2.661 1.00 89.94 202 ARG A CA 1
ATOM 1649 C C . ARG A 1 202 ? -18.396 -5.602 1.859 1.00 89.94 202 ARG A C 1
ATOM 1651 O O . ARG A 1 202 ? -18.711 -6.652 2.423 1.00 89.94 202 ARG A O 1
ATOM 1658 N N . ASP A 1 203 ? -18.495 -5.444 0.543 1.00 89.88 203 ASP A N 1
ATOM 1659 C CA . ASP A 1 203 ? -19.191 -6.390 -0.337 1.00 89.88 203 ASP A CA 1
ATOM 1660 C C . ASP A 1 203 ? -18.431 -7.711 -0.562 1.00 89.88 203 ASP A C 1
ATOM 1662 O O . ASP A 1 203 ? -18.993 -8.676 -1.089 1.00 89.88 203 ASP A O 1
ATOM 1666 N N . THR A 1 204 ? -17.159 -7.793 -0.150 1.00 90.94 204 THR A N 1
ATOM 1667 C CA . THR A 1 204 ? -16.338 -9.006 -0.298 1.00 90.94 204 THR A CA 1
ATOM 1668 C C . THR A 1 204 ? -16.366 -9.915 0.933 1.00 90.94 204 THR A C 1
ATOM 1670 O O . THR A 1 204 ? -16.053 -11.100 0.833 1.00 90.94 204 THR A O 1
ATOM 1673 N N . ILE A 1 205 ? -16.818 -9.421 2.093 1.00 91.81 205 ILE A N 1
ATOM 1674 C CA . ILE A 1 205 ? -16.713 -10.125 3.387 1.00 91.81 205 ILE A CA 1
ATOM 1675 C C . ILE A 1 205 ? -17.325 -11.522 3.337 1.00 91.81 205 ILE A C 1
ATOM 1677 O O . ILE A 1 205 ? -16.713 -12.490 3.788 1.00 91.81 205 ILE A O 1
ATOM 1681 N N . ARG A 1 206 ? -18.539 -11.641 2.786 1.00 93.19 206 ARG A N 1
ATOM 1682 C CA . ARG A 1 206 ? -19.235 -12.931 2.703 1.00 93.19 206 ARG A CA 1
ATOM 1683 C C . ARG A 1 206 ? -18.461 -13.928 1.845 1.00 93.19 206 ARG A C 1
ATOM 1685 O O . ARG A 1 206 ? -18.413 -15.096 2.204 1.00 93.19 206 ARG A O 1
ATOM 1692 N N . ALA A 1 207 ? -17.865 -13.468 0.746 1.00 93.00 207 ALA A N 1
ATOM 1693 C CA . ALA A 1 207 ? -17.068 -14.315 -0.131 1.00 93.00 207 ALA A CA 1
ATOM 1694 C C . ALA A 1 207 ? -15.774 -14.762 0.559 1.00 93.00 207 ALA A C 1
ATOM 1696 O O . ALA A 1 207 ? -15.472 -15.945 0.565 1.00 93.00 207 ALA A O 1
ATOM 1697 N N . MET A 1 208 ? -15.052 -13.851 1.214 1.00 95.81 208 MET A N 1
ATOM 1698 C CA . MET A 1 208 ? -13.805 -14.203 1.906 1.00 95.81 208 MET A CA 1
ATOM 1699 C C . MET A 1 208 ? -14.031 -15.206 3.042 1.00 95.81 208 MET A C 1
ATOM 1701 O O . MET A 1 208 ? -13.272 -16.157 3.183 1.00 95.81 208 MET A O 1
ATOM 1705 N N . LYS A 1 209 ? -15.127 -15.060 3.797 1.00 95.62 209 LYS A N 1
ATOM 1706 C CA . LYS A 1 209 ? -15.508 -16.031 4.834 1.00 95.62 209 LYS A CA 1
ATOM 1707 C C . LYS A 1 209 ? -15.849 -17.416 4.273 1.00 95.62 209 LYS A C 1
ATOM 1709 O O . LYS A 1 209 ? -15.675 -18.401 4.979 1.00 95.62 209 LYS A O 1
ATOM 1714 N N . GLN A 1 210 ? -16.333 -17.514 3.029 1.00 94.62 210 GLN A N 1
ATOM 1715 C CA . GLN A 1 210 ? -16.559 -18.813 2.372 1.00 94.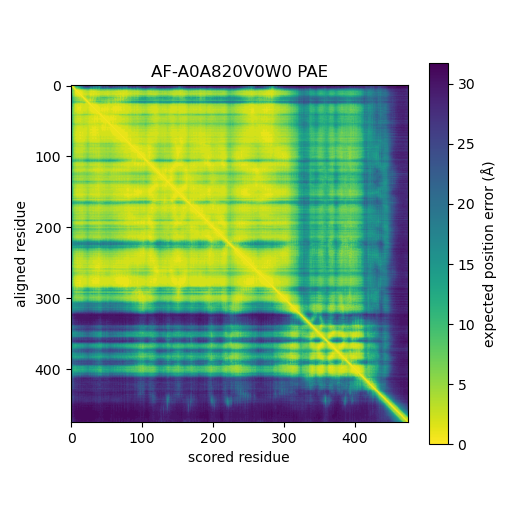62 210 GLN A CA 1
ATOM 1716 C C . GLN A 1 210 ? -15.248 -19.542 2.058 1.00 94.62 210 GLN A C 1
ATOM 1718 O O . GLN A 1 210 ? -15.252 -20.766 2.011 1.00 94.62 210 GLN A O 1
ATOM 1723 N N . PHE A 1 211 ? -14.148 -18.804 1.892 1.00 93.69 211 PHE A N 1
ATOM 1724 C CA . PHE A 1 211 ? -12.793 -19.343 1.754 1.00 93.69 211 PHE A CA 1
ATOM 1725 C C . PHE A 1 211 ? -12.087 -19.548 3.106 1.00 93.69 211 PHE A C 1
ATOM 1727 O O . PHE A 1 211 ? -10.879 -19.712 3.137 1.00 93.69 211 PHE A O 1
ATOM 1734 N N . GLY A 1 212 ? -12.810 -19.488 4.231 1.00 94.88 212 GLY A N 1
ATOM 1735 C CA . GLY A 1 212 ? -12.242 -19.746 5.557 1.00 94.88 212 GLY A CA 1
ATOM 1736 C C . GLY A 1 212 ? -11.500 -18.567 6.197 1.00 94.88 212 GLY A C 1
ATOM 1737 O O . GLY A 1 212 ? -11.057 -18.690 7.336 1.00 94.88 212 GLY A O 1
ATOM 1738 N N . PHE A 1 213 ? -11.397 -17.411 5.533 1.00 96.75 213 PHE A N 1
ATOM 1739 C CA . PHE A 1 213 ? -10.672 -16.259 6.077 1.00 96.75 213 PHE A CA 1
ATOM 1740 C C . PHE A 1 213 ? -11.436 -15.539 7.194 1.00 96.75 213 PHE A C 1
ATOM 1742 O O . PHE A 1 213 ? -12.650 -15.308 7.119 1.00 96.75 213 PHE A O 1
ATOM 1749 N N . GLN A 1 214 ? -10.692 -15.094 8.206 1.00 96.62 214 GLN A N 1
ATOM 1750 C CA . GLN A 1 214 ? -11.174 -14.169 9.226 1.00 96.62 214 GLN A CA 1
ATOM 1751 C C . GLN A 1 214 ? -11.026 -12.735 8.716 1.00 96.62 214 GLN A C 1
ATOM 1753 O O . GLN A 1 214 ? -10.017 -12.384 8.115 1.00 96.62 214 GLN A O 1
ATOM 1758 N N . ILE A 1 215 ? -12.022 -11.883 8.959 1.00 95.56 215 ILE A N 1
ATOM 1759 C CA . ILE A 1 215 ? -12.002 -10.489 8.493 1.00 95.56 215 ILE A CA 1
ATOM 1760 C C . ILE A 1 215 ? -11.917 -9.539 9.681 1.00 95.56 215 ILE A C 1
ATOM 1762 O O . ILE A 1 215 ? -12.799 -9.551 10.542 1.00 95.56 215 ILE A O 1
ATOM 1766 N N . ALA A 1 216 ? -10.901 -8.681 9.672 1.00 94.81 216 ALA A N 1
ATOM 1767 C CA . ALA A 1 216 ? -10.751 -7.544 10.567 1.00 94.81 216 ALA A CA 1
ATOM 1768 C C . ALA A 1 216 ? -10.972 -6.254 9.761 1.00 94.81 216 ALA A C 1
ATOM 1770 O O . ALA A 1 216 ? -10.115 -5.824 8.994 1.00 94.81 216 ALA A O 1
ATOM 1771 N N . MET A 1 217 ? -12.149 -5.649 9.904 1.00 92.88 217 MET A N 1
ATOM 1772 C CA . MET A 1 217 ? -12.543 -4.437 9.181 1.00 92.88 217 MET A CA 1
ATOM 1773 C C . MET A 1 217 ? -13.329 -3.507 10.115 1.00 92.88 217 MET A C 1
ATOM 1775 O O . MET A 1 217 ? -14.114 -4.019 10.920 1.00 92.88 217 MET A O 1
ATOM 1779 N N . PRO A 1 218 ? -13.149 -2.173 10.040 1.00 88.81 218 PRO A N 1
ATOM 1780 C CA . PRO A 1 218 ? -13.867 -1.259 10.917 1.00 88.81 218 PRO A CA 1
ATOM 1781 C C . PRO A 1 218 ? -15.388 -1.382 10.760 1.00 88.81 218 PRO A C 1
ATOM 1783 O O . PRO A 1 218 ? -15.913 -1.582 9.663 1.00 88.81 218 PRO A O 1
ATOM 1786 N N . SER A 1 219 ? -16.091 -1.235 11.875 1.00 84.94 219 SER A N 1
ATOM 1787 C CA . SER A 1 219 ? -17.545 -1.315 11.977 1.00 84.94 219 SER A CA 1
ATOM 1788 C C . SER A 1 219 ? -18.227 -0.167 11.232 1.00 84.94 219 SER A C 1
ATOM 1790 O O . SER A 1 219 ? -17.670 0.922 11.063 1.00 84.94 219 SER A O 1
ATOM 1792 N N . PHE A 1 220 ? -19.480 -0.390 10.837 1.00 81.12 220 PHE A N 1
ATOM 1793 C CA . PHE A 1 220 ? -20.333 0.631 10.235 1.00 81.12 220 PHE A CA 1
ATOM 1794 C C . PHE A 1 220 ? -21.367 1.154 11.223 1.00 81.12 220 PHE A C 1
ATOM 1796 O O . PHE A 1 220 ? -21.859 0.431 12.092 1.00 81.12 220 PHE A O 1
ATOM 1803 N N . LEU A 1 221 ? -21.750 2.414 11.037 1.00 73.06 221 LEU A N 1
ATOM 1804 C CA . LEU A 1 221 ? -22.816 3.024 11.818 1.00 73.06 221 LEU A CA 1
ATOM 1805 C C . LEU A 1 221 ? -24.186 2.406 11.497 1.00 73.06 221 LEU A C 1
ATOM 1807 O O . LEU A 1 221 ? -24.996 2.258 12.409 1.00 73.06 221 LEU A O 1
ATOM 1811 N N . ASN A 1 222 ? -24.418 1.953 10.257 1.00 77.88 222 ASN A N 1
ATOM 1812 C CA . ASN A 1 222 ? -25.666 1.307 9.817 1.00 77.88 222 ASN A CA 1
ATOM 1813 C C . ASN A 1 222 ? -26.908 2.148 10.175 1.00 77.88 222 ASN A C 1
ATOM 1815 O O . ASN A 1 222 ? -27.822 1.668 10.843 1.00 77.88 222 ASN A O 1
ATOM 1819 N N . GLY A 1 223 ? -26.893 3.435 9.816 1.00 70.88 223 GLY A N 1
ATOM 1820 C CA . GLY A 1 223 ? -27.968 4.382 10.137 1.00 70.88 223 GLY A CA 1
ATOM 1821 C C . GLY A 1 223 ? -28.008 4.871 11.594 1.00 70.88 223 GLY A C 1
ATOM 1822 O O . GLY A 1 223 ? -28.834 5.719 11.933 1.00 70.88 223 GLY A O 1
ATOM 1823 N N . ARG A 1 224 ? -27.121 4.392 12.481 1.00 74.81 224 ARG A N 1
ATOM 1824 C CA . ARG A 1 224 ? -26.959 4.955 13.834 1.00 74.81 224 ARG A CA 1
ATOM 1825 C C . ARG A 1 224 ? -26.184 6.270 13.770 1.00 74.81 224 ARG A C 1
ATOM 1827 O O . ARG A 1 224 ? -25.254 6.422 12.989 1.00 74.81 224 ARG A O 1
ATOM 1834 N N . LYS A 1 225 ? -26.493 7.206 14.669 1.00 65.50 225 LYS A N 1
ATOM 1835 C CA . LYS A 1 225 ? -25.711 8.451 14.800 1.00 65.50 225 LYS A CA 1
ATOM 1836 C C . LYS A 1 225 ? -24.322 8.221 15.408 1.00 65.50 225 LYS A C 1
ATOM 1838 O O . LYS A 1 225 ? -23.447 9.067 15.250 1.00 65.50 225 LYS A O 1
ATOM 1843 N N . GLN A 1 226 ? -24.143 7.121 16.146 1.00 64.69 226 GLN A N 1
ATOM 1844 C CA . GLN A 1 226 ? -22.941 6.803 16.921 1.00 64.69 226 GLN A CA 1
ATOM 1845 C C . GLN A 1 226 ? -22.694 5.285 16.956 1.00 64.69 226 GLN A C 1
ATOM 1847 O O . GLN A 1 226 ? -23.623 4.491 16.781 1.00 64.69 226 GLN A O 1
ATOM 1852 N N . PHE A 1 227 ? -21.433 4.901 17.166 1.00 68.50 227 PHE A N 1
ATOM 1853 C CA . PHE A 1 227 ? -21.024 3.516 17.409 1.00 68.50 227 PHE A CA 1
ATOM 1854 C C . PHE A 1 227 ? -21.488 3.031 18.793 1.00 68.50 227 PHE A C 1
ATOM 1856 O O . PHE A 1 227 ? -21.876 3.831 19.643 1.00 68.50 227 PHE A O 1
ATOM 1863 N N . SER A 1 228 ? -21.460 1.715 19.020 1.00 70.62 228 SER A N 1
ATOM 1864 C CA . SER A 1 228 ? -21.644 1.132 20.354 1.00 70.62 228 SER A CA 1
ATOM 1865 C C . SER A 1 228 ? -20.459 1.463 21.272 1.00 70.62 228 SER A C 1
ATOM 1867 O O . SER A 1 228 ? -19.499 2.099 20.857 1.00 70.62 228 SER A O 1
ATOM 1869 N N . LEU A 1 229 ? -20.501 1.026 22.531 1.00 66.94 229 LEU A N 1
ATOM 1870 C CA . LEU A 1 229 ? -19.392 1.228 23.473 1.00 66.94 229 LEU A CA 1
ATOM 1871 C C . LEU A 1 229 ? -18.103 0.494 23.055 1.00 66.94 229 LEU A C 1
ATOM 1873 O O . LEU A 1 229 ? -17.009 0.950 23.370 1.00 66.94 229 LEU A O 1
ATOM 1877 N N . GLU A 1 230 ? -18.225 -0.625 22.338 1.00 71.88 230 GLU A N 1
ATOM 1878 C CA . GLU A 1 230 ? -17.116 -1.551 22.058 1.00 71.88 230 GLU A CA 1
ATOM 1879 C C . GLU A 1 230 ? -16.522 -1.370 20.650 1.00 71.88 230 GLU A C 1
ATOM 1881 O O . GLU A 1 230 ? -15.310 -1.484 20.450 1.00 71.88 230 GLU A O 1
ATOM 1886 N N . GLU A 1 231 ? -17.371 -1.046 19.666 1.00 77.06 231 GLU A N 1
ATOM 1887 C CA . GLU A 1 231 ? -16.985 -0.834 18.262 1.00 77.06 231 GLU A CA 1
ATOM 1888 C C . GLU A 1 231 ? -15.865 0.214 18.068 1.00 77.06 231 GLU A C 1
ATOM 1890 O O . GLU A 1 231 ? -14.956 -0.048 17.279 1.00 77.06 231 GLU A O 1
ATOM 1895 N N . PRO A 1 232 ? -15.868 1.364 18.771 1.00 73.56 232 PRO A N 1
ATOM 1896 C CA . PRO A 1 232 ? -14.820 2.378 18.726 1.00 73.56 232 PRO A CA 1
ATOM 1897 C C . PRO A 1 232 ? -13.414 1.800 18.919 1.00 73.56 232 PRO A C 1
ATOM 1899 O O . PRO A 1 232 ? -12.528 1.917 18.068 1.00 73.56 232 PRO A O 1
ATOM 1902 N N . ASN A 1 233 ? -13.220 1.117 20.042 1.00 77.38 233 ASN A N 1
ATOM 1903 C CA . ASN A 1 233 ? -11.929 0.587 20.444 1.00 77.38 233 ASN A CA 1
ATOM 1904 C C . ASN A 1 233 ? -11.449 -0.507 19.476 1.00 77.38 233 ASN A C 1
ATOM 1906 O O . ASN A 1 233 ? -10.288 -0.500 19.057 1.00 77.38 233 ASN A O 1
ATOM 1910 N N . LEU A 1 234 ? -12.359 -1.382 19.034 1.00 82.50 234 LEU A N 1
ATOM 1911 C CA . LEU A 1 234 ? -12.058 -2.396 18.024 1.00 82.50 234 LEU A CA 1
ATOM 1912 C C . LEU A 1 234 ? -11.638 -1.766 16.688 1.00 82.50 234 LEU A C 1
ATOM 1914 O O . LEU A 1 234 ? -10.646 -2.186 16.089 1.00 82.50 234 LEU A O 1
ATOM 1918 N N . ASN A 1 235 ? -12.354 -0.733 16.236 1.00 85.12 235 ASN A N 1
ATOM 1919 C CA . ASN A 1 235 ? -12.019 -0.017 15.010 1.00 85.12 235 ASN A CA 1
ATOM 1920 C C . ASN A 1 235 ? -10.596 0.542 15.080 1.00 85.12 235 ASN A C 1
ATOM 1922 O O . ASN A 1 235 ? -9.859 0.405 14.105 1.00 85.12 235 ASN A O 1
ATOM 1926 N N . ARG A 1 236 ? -10.174 1.087 16.231 1.00 81.75 236 ARG A N 1
ATOM 1927 C CA . ARG A 1 236 ? -8.808 1.602 16.401 1.00 81.75 236 ARG A CA 1
ATOM 1928 C C . ARG A 1 236 ? -7.756 0.505 16.263 1.00 81.75 236 ARG A C 1
ATOM 1930 O O . ARG A 1 236 ? -6.768 0.705 15.557 1.00 81.75 236 ARG A O 1
ATOM 1937 N N . CYS A 1 237 ? -7.973 -0.658 16.876 1.00 88.25 237 CYS A N 1
ATOM 1938 C CA . CYS A 1 237 ? -7.076 -1.810 16.736 1.00 88.25 237 CYS A CA 1
ATOM 1939 C C . CYS A 1 237 ? -6.901 -2.232 15.271 1.00 88.25 237 CYS A C 1
ATOM 1941 O O . CYS A 1 237 ? -5.802 -2.599 14.852 1.00 88.25 237 CYS A O 1
ATOM 1943 N N . ILE A 1 238 ? -7.970 -2.143 14.478 1.00 90.81 238 ILE A N 1
ATOM 1944 C CA . ILE A 1 238 ? -7.944 -2.445 13.044 1.00 90.81 238 ILE A CA 1
ATOM 1945 C C . ILE A 1 238 ? -7.206 -1.343 12.279 1.00 90.81 238 ILE A C 1
ATOM 1947 O O . ILE A 1 238 ? -6.258 -1.634 11.549 1.00 90.81 238 ILE A O 1
ATOM 1951 N N . THR A 1 239 ? -7.573 -0.071 12.474 1.00 88.19 239 THR A N 1
ATOM 1952 C CA . THR A 1 239 ? -6.958 1.053 11.749 1.00 88.19 239 THR A CA 1
ATOM 1953 C C . THR A 1 239 ? -5.469 1.192 12.043 1.00 88.19 239 THR A C 1
ATOM 1955 O O . THR A 1 239 ? -4.705 1.521 11.139 1.00 88.19 239 THR A O 1
ATOM 1958 N N . LYS A 1 240 ? -5.039 0.900 13.278 1.00 86.88 240 LYS A N 1
ATOM 1959 C CA . LYS A 1 240 ? -3.634 1.008 13.690 1.00 86.88 240 LYS A CA 1
ATOM 1960 C C . LYS A 1 240 ? -2.729 0.050 12.918 1.00 86.88 240 LYS A C 1
ATOM 1962 O O . LYS A 1 240 ? -1.626 0.428 12.543 1.00 86.88 240 LYS A O 1
ATOM 1967 N N . VAL A 1 241 ? -3.206 -1.166 12.644 1.00 91.88 241 VAL A N 1
ATOM 1968 C CA . VAL A 1 241 ? -2.471 -2.138 11.821 1.00 91.88 241 VAL A CA 1
ATOM 1969 C C . VAL A 1 241 ? -2.641 -1.835 10.333 1.00 91.88 241 VAL A C 1
ATOM 1971 O O . VAL A 1 241 ? -1.678 -1.929 9.575 1.00 91.88 241 VAL A O 1
ATOM 1974 N N . ARG A 1 242 ? -3.842 -1.415 9.911 1.00 93.62 242 ARG A N 1
ATOM 1975 C CA . ARG A 1 242 ? -4.142 -1.094 8.509 1.00 93.62 242 ARG A CA 1
ATOM 1976 C C . ARG A 1 242 ? -3.223 -0.008 7.946 1.00 93.62 242 ARG A C 1
ATOM 1978 O O . ARG A 1 242 ? -2.800 -0.137 6.808 1.00 93.62 242 ARG A O 1
ATOM 1985 N N . TRP A 1 243 ? -2.859 1.004 8.735 1.00 90.75 243 TRP A N 1
ATOM 1986 C CA . TRP A 1 243 ? -1.972 2.106 8.319 1.00 90.75 243 TRP A CA 1
ATOM 1987 C C . TRP A 1 243 ? -0.698 1.656 7.573 1.00 90.75 243 TRP A C 1
ATOM 1989 O O . TRP A 1 243 ? -0.194 2.354 6.694 1.00 90.75 243 TRP A O 1
ATOM 1999 N N . ILE A 1 244 ? -0.186 0.460 7.871 1.00 93.62 244 ILE A N 1
ATOM 2000 C CA . ILE A 1 244 ? 0.990 -0.115 7.210 1.00 93.62 244 ILE A CA 1
ATOM 2001 C C . ILE A 1 244 ? 0.845 -0.160 5.686 1.00 93.62 244 ILE A C 1
ATOM 2003 O O . ILE A 1 244 ? 1.775 0.229 4.976 1.00 93.62 244 ILE A O 1
ATOM 2007 N N . VAL A 1 245 ? -0.318 -0.565 5.168 1.00 95.12 245 VAL A N 1
ATOM 2008 C CA . VAL A 1 245 ? -0.530 -0.631 3.715 1.00 95.12 245 VAL A CA 1
ATOM 2009 C C . VAL A 1 245 ? -0.622 0.765 3.093 1.00 95.12 245 VAL A C 1
ATOM 2011 O O . VAL A 1 245 ? -0.149 0.976 1.979 1.00 95.12 245 VAL A O 1
ATOM 2014 N N . GLU A 1 246 ? -1.125 1.760 3.830 1.00 93.25 246 GLU A N 1
ATOM 2015 C CA . GLU A 1 246 ? -1.133 3.160 3.387 1.00 93.25 246 GLU A CA 1
ATOM 2016 C C . GLU A 1 246 ? 0.289 3.711 3.287 1.00 93.25 246 GLU A C 1
ATOM 2018 O O . GLU A 1 246 ? 0.641 4.387 2.317 1.00 93.25 246 GLU A O 1
ATOM 2023 N N . SER A 1 247 ? 1.135 3.364 4.258 1.00 92.94 247 SER A N 1
ATOM 2024 C CA . SER A 1 247 ? 2.556 3.697 4.244 1.00 92.94 247 SER A CA 1
ATOM 2025 C C . SER A 1 247 ? 3.257 3.058 3.042 1.00 92.94 247 SER A C 1
ATOM 2027 O O . SER A 1 247 ? 3.989 3.743 2.324 1.00 92.94 247 SER A O 1
ATOM 2029 N N . VAL A 1 248 ? 2.972 1.788 2.734 1.00 95.31 248 VAL A N 1
ATOM 2030 C CA . VAL A 1 248 ? 3.475 1.102 1.529 1.00 95.31 248 VAL A CA 1
ATOM 2031 C C . VAL A 1 248 ? 2.982 1.780 0.244 1.00 95.31 248 VAL A C 1
ATOM 2033 O O . VAL A 1 248 ? 3.785 2.072 -0.649 1.00 95.31 248 VAL A O 1
ATOM 2036 N N . ASN A 1 249 ? 1.696 2.121 0.162 1.00 94.75 249 ASN A N 1
ATOM 2037 C CA . ASN A 1 249 ? 1.115 2.870 -0.954 1.00 94.75 249 ASN A CA 1
ATOM 2038 C C . ASN A 1 249 ? 1.817 4.227 -1.146 1.00 94.75 249 ASN A C 1
ATOM 2040 O O . ASN A 1 249 ? 2.148 4.622 -2.271 1.00 94.75 249 ASN A O 1
ATOM 2044 N N . ALA A 1 250 ? 2.112 4.931 -0.051 1.00 92.88 250 ALA A N 1
ATOM 2045 C CA . ALA A 1 250 ? 2.874 6.173 -0.073 1.00 92.88 250 ALA A CA 1
ATOM 2046 C C . ALA A 1 250 ? 4.328 5.945 -0.518 1.00 92.88 250 ALA A C 1
ATOM 2048 O O . ALA A 1 250 ? 4.855 6.730 -1.310 1.00 92.88 250 ALA A O 1
ATOM 2049 N N . GLN A 1 251 ? 4.983 4.865 -0.076 1.00 93.25 251 GLN A N 1
ATOM 2050 C CA . GLN A 1 251 ? 6.331 4.503 -0.522 1.00 93.25 251 GLN A CA 1
ATOM 2051 C C . GLN A 1 251 ? 6.390 4.242 -2.027 1.00 93.25 251 GLN A C 1
ATOM 2053 O O . GLN A 1 251 ? 7.297 4.755 -2.689 1.00 93.25 251 GLN A O 1
ATOM 2058 N N . LEU A 1 252 ? 5.409 3.533 -2.591 1.00 94.25 252 LEU A N 1
ATOM 2059 C CA . LEU A 1 252 ? 5.291 3.358 -4.038 1.00 94.25 252 LEU A CA 1
ATOM 2060 C C . LEU A 1 252 ? 5.191 4.721 -4.738 1.00 94.25 252 LEU A C 1
ATOM 2062 O O . LEU A 1 252 ? 5.933 4.996 -5.680 1.00 94.25 252 LEU A O 1
ATOM 2066 N N . LYS A 1 253 ? 4.364 5.635 -4.218 1.00 92.88 253 LYS A N 1
ATOM 2067 C CA . LYS A 1 253 ? 4.196 6.994 -4.764 1.00 92.88 253 LYS A CA 1
ATOM 2068 C C . LYS A 1 253 ? 5.399 7.924 -4.547 1.00 92.88 253 LYS A C 1
ATOM 2070 O O . LYS A 1 253 ? 5.486 8.957 -5.212 1.00 92.88 253 LYS A O 1
ATOM 2075 N N . LYS A 1 254 ? 6.379 7.573 -3.703 1.00 92.69 254 LYS A N 1
ATOM 2076 C CA . LYS A 1 254 ? 7.667 8.301 -3.636 1.00 92.69 254 LYS A CA 1
ATOM 2077 C C . LYS A 1 254 ? 8.483 8.136 -4.921 1.00 92.69 254 LYS A C 1
ATOM 2079 O O . LYS A 1 254 ? 9.293 9.008 -5.243 1.00 92.69 254 LYS A O 1
ATOM 2084 N N . TRP A 1 255 ? 8.262 7.063 -5.679 1.00 94.25 255 TRP A N 1
ATOM 2085 C CA . TRP A 1 255 ? 8.821 6.914 -7.018 1.00 94.25 255 TRP A CA 1
ATOM 2086 C C . TRP A 1 255 ? 8.071 7.836 -7.971 1.00 94.25 255 TRP A C 1
ATOM 2088 O O . TRP A 1 255 ? 6.910 7.605 -8.306 1.00 94.25 255 TRP A O 1
ATOM 2098 N N . LYS A 1 256 ? 8.739 8.914 -8.397 1.00 94.12 256 LYS A N 1
ATOM 2099 C CA . LYS A 1 256 ? 8.091 10.018 -9.117 1.00 94.12 256 LYS A CA 1
ATOM 2100 C C . LYS A 1 256 ? 7.387 9.587 -10.396 1.00 94.12 256 LYS A C 1
ATOM 2102 O O . LYS A 1 256 ? 6.476 10.289 -10.824 1.00 94.12 256 LYS A O 1
ATOM 2107 N N . TYR A 1 257 ? 7.769 8.464 -10.995 1.00 95.25 257 TYR A N 1
ATOM 2108 C CA . TYR A 1 257 ? 7.033 7.886 -12.114 1.00 95.25 257 TYR A CA 1
ATOM 2109 C C . TYR A 1 257 ? 5.554 7.614 -11.776 1.00 95.25 257 TYR A C 1
ATOM 2111 O O . TYR A 1 257 ? 4.686 7.941 -12.580 1.00 95.25 257 TYR A O 1
ATOM 2119 N N . PHE A 1 258 ? 5.258 7.103 -10.576 1.00 96.12 258 PHE A N 1
ATOM 2120 C CA . PHE A 1 258 ? 3.901 6.758 -10.130 1.00 96.12 258 PHE A CA 1
ATOM 2121 C C . PHE A 1 258 ? 3.117 7.928 -9.530 1.00 96.12 258 PHE A C 1
ATOM 2123 O O . PHE A 1 258 ? 1.890 7.881 -9.488 1.00 96.12 258 PHE A O 1
ATOM 2130 N N . SER A 1 259 ? 3.792 8.993 -9.086 1.00 92.94 259 SER A N 1
ATOM 2131 C CA . SER A 1 259 ? 3.116 10.211 -8.613 1.00 92.94 259 SER A CA 1
ATOM 2132 C C . SER A 1 259 ? 2.670 11.135 -9.751 1.00 92.94 259 SER A C 1
ATOM 2134 O O . SER A 1 259 ? 1.938 12.094 -9.523 1.00 92.94 259 SER A O 1
ATOM 2136 N N . GLN A 1 260 ? 3.165 10.906 -10.967 1.00 92.69 260 GLN A N 1
ATOM 2137 C CA . GLN A 1 260 ? 2.863 11.707 -12.151 1.00 92.69 260 GLN A CA 1
ATOM 2138 C C . GLN A 1 260 ? 1.763 11.066 -12.999 1.00 92.69 260 GLN A C 1
ATOM 2140 O O . GLN A 1 260 ? 1.363 9.925 -12.793 1.00 92.69 260 GLN A O 1
ATOM 2145 N N . THR A 1 261 ? 1.273 11.811 -13.991 1.00 95.81 261 THR A N 1
ATOM 2146 C CA . THR A 1 261 ? 0.367 11.259 -15.003 1.00 95.81 261 THR A CA 1
ATOM 2147 C C . THR A 1 261 ? 1.150 10.387 -15.984 1.00 95.81 261 THR A C 1
ATOM 2149 O O . THR A 1 261 ? 1.955 10.887 -16.772 1.00 95.81 261 THR A O 1
ATOM 2152 N N . ILE A 1 262 ? 0.907 9.079 -15.937 1.00 95.69 262 ILE A N 1
ATOM 2153 C CA . ILE A 1 262 ? 1.621 8.072 -16.721 1.00 95.69 262 ILE A CA 1
ATOM 2154 C C . ILE A 1 262 ? 1.206 8.155 -18.200 1.00 95.69 262 ILE A C 1
ATOM 2156 O O . ILE A 1 262 ? 0.007 8.176 -18.505 1.00 95.69 262 ILE A O 1
ATOM 2160 N N . PRO A 1 263 ? 2.166 8.180 -19.146 1.00 94.00 263 PRO A N 1
ATOM 2161 C CA . PRO A 1 263 ? 1.851 8.206 -20.568 1.00 94.00 263 PRO A CA 1
ATOM 2162 C C . PRO A 1 263 ? 1.173 6.927 -21.064 1.00 94.00 263 PRO A C 1
ATOM 2164 O O . PRO A 1 263 ? 1.602 5.826 -20.716 1.00 94.00 263 PRO A O 1
ATOM 2167 N N . ASN A 1 264 ? 0.203 7.063 -21.977 1.00 94.44 264 ASN A N 1
ATOM 2168 C CA . ASN A 1 264 ? -0.518 5.918 -22.560 1.00 94.44 264 ASN A CA 1
ATOM 2169 C C . ASN A 1 264 ? 0.422 4.882 -23.202 1.00 94.44 264 ASN A C 1
ATOM 2171 O O . ASN A 1 264 ? 0.196 3.679 -23.106 1.00 94.44 264 ASN A O 1
ATOM 2175 N N . SER A 1 265 ? 1.524 5.343 -23.800 1.00 91.44 265 SER A N 1
ATOM 2176 C CA . SER A 1 265 ? 2.537 4.488 -24.432 1.00 91.44 265 SER A CA 1
ATOM 2177 C C . SER A 1 265 ? 3.295 3.577 -23.463 1.00 91.44 265 SER A C 1
ATOM 2179 O O . SER A 1 265 ? 3.979 2.662 -23.909 1.00 91.44 265 SER A O 1
ATOM 2181 N N . SER A 1 266 ? 3.211 3.826 -22.153 1.00 91.12 266 SER A N 1
ATOM 2182 C CA . SER A 1 266 ? 3.878 3.014 -21.130 1.00 91.12 266 SER A CA 1
ATOM 2183 C C . SER A 1 266 ? 2.949 2.014 -20.440 1.00 91.12 266 SER A C 1
ATOM 2185 O O . SER A 1 266 ? 3.430 1.193 -19.664 1.00 91.12 266 SER A O 1
ATOM 2187 N N . LEU A 1 267 ? 1.639 2.056 -20.711 1.00 93.25 267 LEU A N 1
ATOM 2188 C CA . LEU A 1 267 ? 0.648 1.262 -19.974 1.00 93.25 267 LEU A CA 1
ATOM 2189 C C . LEU A 1 267 ? 0.829 -0.248 -20.158 1.00 93.25 267 LEU A C 1
ATOM 2191 O O . LEU A 1 267 ? 0.627 -0.998 -19.211 1.00 93.25 267 LEU A O 1
ATOM 2195 N N . CYS A 1 268 ? 1.293 -0.695 -21.327 1.00 93.88 268 CYS A N 1
ATOM 2196 C CA . CYS A 1 268 ? 1.593 -2.108 -21.585 1.00 93.88 268 CYS A CA 1
ATOM 2197 C C . CYS A 1 268 ? 2.779 -2.658 -20.772 1.00 93.88 268 CYS A C 1
ATOM 2199 O O . CYS A 1 268 ? 2.993 -3.866 -20.747 1.00 93.88 268 CYS A O 1
ATOM 2201 N N . PHE A 1 269 ? 3.553 -1.789 -20.117 1.00 95.50 269 PHE A N 1
ATOM 2202 C CA . PHE A 1 269 ? 4.682 -2.163 -19.263 1.00 95.50 269 PHE A CA 1
ATOM 2203 C C . PHE A 1 269 ? 4.448 -1.807 -17.793 1.00 95.50 269 PHE A C 1
ATOM 2205 O O . PHE A 1 269 ? 5.350 -1.989 -16.976 1.00 95.50 269 PHE A O 1
ATOM 2212 N N . LEU A 1 270 ? 3.274 -1.260 -17.466 1.00 96.81 270 LEU A N 1
ATOM 2213 C CA . LEU A 1 270 ? 3.012 -0.668 -16.163 1.00 96.81 270 LEU A CA 1
ATOM 2214 C C . LEU A 1 270 ? 3.036 -1.707 -15.038 1.00 96.81 270 LEU A C 1
ATOM 2216 O O . LEU A 1 270 ? 3.641 -1.425 -14.010 1.00 96.81 270 LEU A O 1
ATOM 2220 N N . SER A 1 271 ? 2.466 -2.898 -15.254 1.00 97.12 271 SER A N 1
ATOM 2221 C CA . SER A 1 271 ? 2.552 -4.013 -14.295 1.00 97.12 271 SER A CA 1
ATOM 2222 C C . SER A 1 271 ? 4.007 -4.315 -13.941 1.00 97.12 271 SER A C 1
ATOM 2224 O O . SER A 1 271 ? 4.391 -4.221 -12.785 1.00 97.12 271 SER A O 1
ATOM 2226 N N . ASN A 1 272 ? 4.866 -4.509 -14.945 1.00 98.12 272 ASN A N 1
ATOM 2227 C CA . ASN A 1 272 ? 6.283 -4.789 -14.721 1.00 98.12 272 ASN A CA 1
ATOM 2228 C C . ASN A 1 272 ? 6.993 -3.662 -13.959 1.00 98.12 272 ASN A C 1
ATOM 2230 O O . ASN A 1 272 ? 7.885 -3.922 -13.160 1.00 98.12 272 ASN A O 1
ATOM 2234 N N . TYR A 1 273 ? 6.659 -2.397 -14.229 1.00 98.06 273 TYR A N 1
ATOM 2235 C CA . TYR A 1 273 ? 7.250 -1.285 -13.484 1.00 98.06 273 TYR A CA 1
ATOM 2236 C C . TYR A 1 273 ? 6.810 -1.271 -12.020 1.00 98.06 273 TYR A C 1
ATOM 2238 O O . TYR A 1 273 ? 7.638 -0.958 -11.161 1.00 98.06 273 TYR A O 1
ATOM 2246 N N . ILE A 1 274 ? 5.546 -1.599 -11.741 1.00 98.19 274 ILE A N 1
ATOM 2247 C CA . ILE A 1 274 ? 5.025 -1.747 -10.379 1.00 98.19 274 ILE A CA 1
ATOM 2248 C C . ILE A 1 274 ? 5.756 -2.897 -9.683 1.00 98.19 274 ILE A C 1
ATOM 2250 O O . ILE A 1 274 ? 6.379 -2.657 -8.653 1.00 98.19 274 ILE A O 1
ATOM 2254 N N . ASP A 1 275 ? 5.802 -4.083 -10.294 1.00 98.44 275 ASP A N 1
ATOM 2255 C CA . ASP A 1 275 ? 6.436 -5.276 -9.722 1.00 98.44 275 ASP A CA 1
ATOM 2256 C C . ASP A 1 275 ? 7.921 -5.050 -9.426 1.00 98.44 275 ASP A C 1
ATOM 2258 O O . ASP A 1 275 ? 8.383 -5.291 -8.313 1.00 98.44 275 ASP A O 1
ATOM 2262 N N . ILE A 1 276 ? 8.673 -4.497 -10.387 1.00 98.44 276 ILE A N 1
ATOM 2263 C CA . ILE A 1 276 ? 10.083 -4.139 -10.179 1.00 98.44 276 ILE A CA 1
ATOM 2264 C C . ILE A 1 276 ? 10.217 -3.155 -9.017 1.00 98.44 276 ILE A C 1
ATOM 2266 O O . ILE A 1 276 ? 11.121 -3.286 -8.198 1.00 98.44 276 ILE A O 1
ATOM 2270 N N . THR A 1 277 ? 9.335 -2.163 -8.922 1.00 97.81 277 THR A N 1
ATOM 2271 C CA . THR A 1 277 ? 9.433 -1.159 -7.861 1.00 97.81 277 THR A CA 1
ATOM 2272 C C . THR A 1 277 ? 9.098 -1.739 -6.490 1.00 97.81 277 THR A C 1
ATOM 2274 O O . THR A 1 277 ? 9.806 -1.447 -5.529 1.00 97.81 277 THR A O 1
ATOM 2277 N N . CYS A 1 278 ? 8.075 -2.583 -6.389 1.00 98.06 278 CYS A N 1
ATOM 2278 C CA . CYS A 1 278 ? 7.718 -3.277 -5.156 1.00 98.06 278 CYS A CA 1
ATOM 2279 C C . CYS A 1 278 ? 8.813 -4.265 -4.728 1.00 98.06 278 CYS A C 1
ATOM 2281 O O . CYS A 1 278 ? 9.186 -4.271 -3.558 1.00 98.06 278 CYS A O 1
ATOM 2283 N N . ALA A 1 279 ? 9.425 -4.990 -5.667 1.00 98.12 279 ALA A N 1
ATOM 2284 C CA . ALA A 1 279 ? 10.608 -5.812 -5.408 1.00 98.12 279 ALA A CA 1
ATOM 2285 C C . ALA A 1 279 ? 11.789 -4.971 -4.882 1.00 98.12 279 ALA A C 1
ATOM 2287 O O . ALA A 1 279 ? 12.444 -5.352 -3.917 1.00 98.12 279 ALA A O 1
ATOM 2288 N N . LEU A 1 280 ? 12.032 -3.783 -5.452 1.00 97.12 280 LEU A N 1
ATOM 2289 C CA . LEU A 1 280 ? 13.077 -2.863 -4.977 1.00 97.12 280 LEU A CA 1
ATOM 2290 C C . LEU A 1 280 ? 12.766 -2.294 -3.584 1.00 97.12 280 LEU A C 1
ATOM 2292 O O . LEU A 1 280 ? 13.684 -2.082 -2.793 1.00 97.12 280 LEU A O 1
ATOM 2296 N N . ILE A 1 281 ? 11.490 -2.040 -3.276 1.00 95.62 281 ILE A N 1
ATOM 2297 C CA . ILE A 1 281 ? 11.041 -1.651 -1.931 1.00 95.62 281 ILE A CA 1
ATOM 2298 C C . ILE A 1 281 ? 11.284 -2.801 -0.949 1.00 95.62 281 ILE A C 1
ATOM 2300 O O . ILE A 1 281 ? 11.802 -2.559 0.137 1.00 95.62 281 ILE A O 1
ATOM 2304 N N . ASN A 1 282 ? 10.995 -4.044 -1.333 1.00 96.31 282 ASN A N 1
ATOM 2305 C CA . ASN A 1 282 ? 11.267 -5.199 -0.487 1.00 96.31 282 ASN A CA 1
ATOM 2306 C C . ASN A 1 282 ? 12.757 -5.444 -0.259 1.00 96.31 282 ASN A C 1
ATOM 2308 O O . ASN A 1 282 ? 13.140 -5.724 0.871 1.00 96.31 282 ASN A O 1
ATOM 2312 N N . ALA A 1 283 ? 13.590 -5.329 -1.286 1.00 95.00 283 ALA A N 1
ATOM 2313 C CA . ALA A 1 283 ? 15.018 -5.600 -1.165 1.00 95.00 283 ALA A CA 1
ATOM 2314 C C . ALA A 1 283 ? 15.773 -4.493 -0.409 1.00 95.00 283 ALA A C 1
ATOM 2316 O O . ALA A 1 283 ? 16.677 -4.770 0.375 1.00 95.00 283 ALA A O 1
ATOM 2317 N N . TYR A 1 284 ? 15.413 -3.226 -0.649 1.00 92.88 284 TYR A N 1
ATOM 2318 C CA . TYR A 1 284 ? 16.253 -2.085 -0.258 1.00 92.88 284 TYR A CA 1
ATOM 2319 C C . TYR A 1 284 ? 15.497 -0.942 0.429 1.00 92.88 284 TYR A C 1
ATOM 2321 O O . TYR A 1 284 ? 16.115 0.031 0.868 1.00 92.88 284 TYR A O 1
ATOM 2329 N N . GLY A 1 285 ? 14.167 -1.006 0.486 1.00 87.19 285 GLY A N 1
ATOM 2330 C CA . GLY A 1 285 ? 13.337 0.005 1.129 1.00 87.19 285 GLY A CA 1
ATOM 2331 C C . GLY A 1 285 ? 13.430 -0.038 2.653 1.00 87.19 285 GLY A C 1
ATOM 2332 O O . GLY A 1 285 ? 13.731 -1.061 3.263 1.00 87.19 285 GLY A O 1
ATOM 2333 N N . SER A 1 286 ? 13.144 1.098 3.286 1.00 82.31 286 SER A N 1
ATOM 2334 C CA . SER A 1 286 ? 12.982 1.154 4.738 1.00 82.31 286 SER A CA 1
ATOM 2335 C C . SER A 1 286 ? 11.636 0.543 5.123 1.00 82.31 286 SER A C 1
ATOM 2337 O O . SER A 1 286 ? 10.602 0.932 4.574 1.00 82.31 286 SER A O 1
ATOM 2339 N N . ARG A 1 287 ? 11.643 -0.387 6.080 1.00 82.25 287 ARG A N 1
ATOM 2340 C CA . ARG A 1 287 ? 10.412 -0.961 6.635 1.00 82.25 287 ARG A CA 1
ATOM 2341 C C . ARG A 1 287 ? 9.616 0.085 7.406 1.00 82.25 287 ARG A C 1
ATOM 2343 O O . ARG A 1 287 ? 10.193 1.009 7.981 1.00 82.25 287 ARG A O 1
ATOM 2350 N N . CYS A 1 288 ? 8.293 -0.072 7.406 1.00 77.19 288 CYS A N 1
ATOM 2351 C CA . CYS A 1 288 ? 7.387 0.792 8.162 1.00 77.19 288 CYS A CA 1
ATOM 2352 C C . CYS A 1 288 ? 7.553 0.569 9.670 1.00 77.19 288 CYS A C 1
ATOM 2354 O O . CYS A 1 288 ? 7.424 1.510 10.448 1.00 77.19 288 CYS A O 1
ATOM 2356 N N . VAL A 1 289 ? 7.904 -0.659 10.063 1.00 82.25 289 VAL A N 1
ATOM 2357 C CA . VAL A 1 289 ? 8.226 -1.046 11.438 1.00 82.25 289 VAL A CA 1
ATOM 2358 C C . VAL A 1 289 ? 9.678 -1.521 11.495 1.00 82.25 289 VAL A C 1
ATOM 2360 O O . VAL A 1 289 ? 10.082 -2.378 10.715 1.00 82.25 289 VAL A O 1
ATOM 2363 N N . GLN A 1 290 ? 10.479 -0.954 12.404 1.00 75.62 290 GLN A N 1
ATOM 2364 C CA . GLN A 1 290 ? 11.913 -1.272 12.505 1.00 75.62 290 GLN A CA 1
ATOM 2365 C C . GLN A 1 290 ? 12.170 -2.678 13.066 1.00 75.62 290 GLN A C 1
ATOM 2367 O O . GLN A 1 290 ? 13.046 -3.384 12.570 1.00 75.62 290 GLN A O 1
ATOM 2372 N N . HIS A 1 291 ? 11.396 -3.092 14.074 1.00 84.94 291 HIS A N 1
ATOM 2373 C CA . HIS A 1 291 ? 11.453 -4.427 14.666 1.00 84.94 291 HIS A CA 1
ATOM 2374 C C . HIS A 1 291 ? 10.044 -4.981 14.857 1.00 84.94 291 HIS A C 1
ATOM 2376 O O . HIS A 1 291 ? 9.166 -4.288 15.362 1.00 84.94 291 HIS A O 1
ATOM 2382 N N . ILE A 1 292 ? 9.827 -6.255 14.538 1.00 86.81 292 ILE A N 1
ATOM 2383 C CA . ILE A 1 292 ? 8.501 -6.888 14.641 1.00 86.81 292 ILE A CA 1
ATOM 2384 C C . ILE A 1 292 ? 7.902 -6.858 16.058 1.00 86.81 292 ILE A C 1
ATOM 2386 O O . ILE A 1 292 ? 6.684 -6.907 16.210 1.00 86.81 292 ILE A O 1
ATOM 2390 N N . HIS A 1 293 ? 8.738 -6.739 17.093 1.00 87.81 293 HIS A N 1
ATOM 2391 C CA . HIS A 1 293 ? 8.318 -6.639 18.494 1.00 87.81 293 HIS A CA 1
ATOM 2392 C C . HIS A 1 293 ? 8.074 -5.193 18.966 1.00 87.81 293 HIS A C 1
ATOM 2394 O O . HIS A 1 293 ? 7.640 -4.981 20.103 1.00 87.81 293 HIS A O 1
ATOM 2400 N N . SER A 1 294 ? 8.337 -4.184 18.130 1.00 83.88 294 SER A N 1
ATOM 2401 C CA . SER A 1 294 ? 8.050 -2.786 18.457 1.00 83.88 294 SER A CA 1
ATOM 2402 C C . SER A 1 294 ? 6.555 -2.590 18.736 1.00 83.88 294 SER A C 1
ATOM 2404 O O . SER A 1 294 ? 5.702 -3.094 18.008 1.00 83.88 294 SER A O 1
ATOM 2406 N N . GLY A 1 295 ? 6.234 -1.860 19.808 1.00 81.44 295 GLY A N 1
ATOM 2407 C CA . GLY A 1 295 ? 4.851 -1.565 20.199 1.00 81.44 295 GLY A CA 1
ATOM 2408 C C . GLY A 1 295 ? 4.111 -2.703 20.917 1.00 81.44 295 GLY A C 1
ATOM 2409 O O . GLY A 1 295 ? 2.911 -2.585 21.133 1.00 81.44 295 GLY A O 1
ATOM 2410 N N . THR A 1 296 ? 4.785 -3.786 21.321 1.00 85.75 296 THR A N 1
ATOM 2411 C CA . THR A 1 296 ? 4.153 -4.922 22.034 1.00 85.75 296 THR A CA 1
ATOM 2412 C C . THR A 1 296 ? 3.402 -4.494 23.303 1.00 85.75 296 THR A C 1
ATOM 2414 O O . THR A 1 296 ? 2.268 -4.921 23.534 1.00 85.75 296 THR A O 1
ATOM 2417 N N . GLU A 1 297 ? 4.008 -3.624 24.114 1.00 85.00 297 GLU A N 1
ATOM 2418 C CA . GLU A 1 297 ? 3.375 -3.100 25.330 1.00 85.00 297 GLU A CA 1
ATOM 2419 C C . GLU A 1 297 ? 2.124 -2.283 24.991 1.00 85.00 297 GLU A C 1
ATOM 2421 O O . GLU A 1 297 ? 1.056 -2.518 25.554 1.00 85.00 297 GLU A O 1
ATOM 2426 N N . MET A 1 298 ? 2.227 -1.410 23.988 1.00 83.38 298 MET A N 1
ATOM 2427 C CA . MET A 1 298 ? 1.103 -0.627 23.487 1.00 83.38 298 MET A CA 1
ATOM 2428 C C . MET A 1 298 ? -0.036 -1.521 22.984 1.00 83.38 298 MET A C 1
ATOM 2430 O O . MET A 1 298 ? -1.181 -1.288 23.346 1.00 83.38 298 MET A O 1
ATOM 2434 N N . ALA A 1 299 ? 0.248 -2.575 22.214 1.00 87.12 299 ALA A N 1
ATOM 2435 C CA . ALA A 1 299 ? -0.779 -3.515 21.758 1.00 87.12 299 ALA A CA 1
ATOM 2436 C C . ALA A 1 299 ? -1.499 -4.196 22.932 1.00 87.12 299 ALA A C 1
ATOM 2438 O O . ALA A 1 299 ? -2.720 -4.342 22.916 1.00 87.12 299 ALA A O 1
ATOM 2439 N N . THR A 1 300 ? -0.753 -4.566 23.976 1.00 87.94 300 THR A N 1
ATOM 2440 C CA . THR A 1 300 ? -1.319 -5.170 25.192 1.00 87.94 300 THR A CA 1
ATOM 2441 C C . THR A 1 300 ? -2.230 -4.186 25.924 1.00 87.94 300 THR A C 1
ATOM 2443 O O . THR A 1 300 ? -3.358 -4.534 26.274 1.00 87.94 300 THR A O 1
ATOM 2446 N N . GLN A 1 301 ? -1.781 -2.942 26.101 1.00 85.00 301 GLN A N 1
ATOM 2447 C CA . GLN A 1 301 ? -2.581 -1.878 26.709 1.00 85.00 301 GLN A CA 1
ATOM 2448 C C . GLN A 1 301 ? -3.827 -1.557 25.872 1.00 85.00 301 GLN A C 1
ATOM 2450 O O . GLN A 1 301 ? -4.909 -1.366 26.424 1.00 85.00 301 GLN A O 1
ATOM 2455 N N . MET A 1 302 ? -3.703 -1.540 24.542 1.00 84.44 302 MET A N 1
ATOM 2456 C CA . MET A 1 302 ? -4.828 -1.322 23.635 1.00 84.44 302 MET A CA 1
ATOM 2457 C C . MET A 1 302 ? -5.874 -2.429 23.761 1.00 84.44 302 MET A C 1
ATOM 2459 O O . MET A 1 302 ? -7.067 -2.145 23.866 1.00 84.44 302 MET A O 1
ATOM 2463 N N . LEU A 1 303 ? -5.441 -3.691 23.814 1.00 85.62 303 LEU A N 1
ATOM 2464 C CA . LEU A 1 303 ? -6.344 -4.825 23.988 1.00 85.62 303 LEU A CA 1
ATOM 2465 C C . LEU A 1 303 ? -7.062 -4.782 25.345 1.00 85.62 303 LEU A C 1
ATOM 2467 O O . LEU A 1 303 ? -8.262 -5.037 25.404 1.00 85.62 303 LEU A O 1
ATOM 2471 N N . GLN A 1 304 ? -6.358 -4.410 26.419 1.00 84.00 304 GLN A N 1
ATOM 2472 C CA . GLN A 1 304 ? -6.965 -4.210 27.740 1.00 84.00 304 GLN A CA 1
ATOM 2473 C C . GLN A 1 304 ? -8.002 -3.082 27.711 1.00 84.00 304 GLN A C 1
ATOM 2475 O O . GLN A 1 304 ? -9.119 -3.266 28.187 1.00 84.00 304 GLN A O 1
ATOM 2480 N N . LYS A 1 305 ? -7.675 -1.944 27.084 1.00 76.31 305 LYS A N 1
ATOM 2481 C CA . LYS A 1 305 ? -8.601 -0.813 26.936 1.00 76.31 305 LYS A CA 1
ATOM 2482 C C . LYS A 1 305 ? -9.825 -1.145 26.086 1.00 76.31 305 LYS A C 1
ATOM 2484 O O . LYS A 1 305 ? -10.905 -0.642 26.366 1.00 76.31 305 LYS A O 1
ATOM 2489 N N . CYS A 1 306 ? -9.698 -2.028 25.091 1.00 75.38 306 CYS A N 1
ATOM 2490 C CA . CYS A 1 306 ? -10.853 -2.524 24.334 1.00 75.38 306 CYS A CA 1
ATOM 2491 C C . CYS A 1 306 ? -11.888 -3.235 25.210 1.00 75.38 306 CYS A C 1
ATOM 2493 O O . CYS A 1 306 ? -13.056 -3.273 24.842 1.00 75.38 306 CYS A O 1
ATOM 2495 N N . GLN A 1 307 ? -11.464 -3.799 26.342 1.00 73.88 307 GLN A N 1
ATOM 2496 C CA . GLN A 1 307 ? -12.322 -4.543 27.264 1.00 73.88 307 GLN A CA 1
ATOM 2497 C C . GLN A 1 307 ? -12.898 -3.664 28.384 1.00 73.88 307 GLN A C 1
ATOM 2499 O O . GLN A 1 307 ? -13.718 -4.136 29.169 1.00 73.88 307 GLN A O 1
ATOM 2504 N N . THR A 1 308 ? -12.479 -2.399 28.481 1.00 72.31 308 THR A N 1
ATOM 2505 C CA . THR A 1 308 ? -12.919 -1.465 29.522 1.00 72.31 308 THR A CA 1
ATOM 2506 C C . THR A 1 308 ? -13.789 -0.360 28.939 1.00 72.31 308 THR A C 1
ATOM 2508 O O . THR A 1 308 ? -13.462 0.216 27.904 1.00 72.31 308 THR A O 1
ATOM 2511 N N . THR A 1 309 ? -14.878 -0.026 29.625 1.00 69.56 309 THR A N 1
ATOM 2512 C CA . THR A 1 309 ? -15.761 1.078 29.231 1.00 69.56 309 THR A CA 1
ATOM 2513 C C . THR A 1 309 ? -15.160 2.432 29.605 1.00 69.56 309 THR A C 1
ATOM 2515 O O . THR A 1 309 ? -14.662 2.591 30.721 1.00 69.56 309 THR A O 1
ATOM 2518 N N . ASN A 1 310 ? -15.295 3.422 28.716 1.00 74.25 310 ASN A N 1
ATOM 2519 C CA . ASN A 1 310 ? -14.824 4.787 28.948 1.00 74.25 310 ASN A CA 1
ATOM 2520 C C . ASN A 1 310 ? -15.467 5.404 30.208 1.00 74.25 310 ASN A C 1
ATOM 2522 O O . ASN A 1 310 ? -16.687 5.616 30.240 1.00 74.25 310 ASN A O 1
ATOM 2526 N N . PRO A 1 311 ? -14.676 5.720 31.252 1.00 72.88 311 PRO A N 1
ATOM 2527 C CA . PRO A 1 311 ? -15.202 6.233 32.513 1.00 72.88 311 PRO A CA 1
ATOM 2528 C C . PRO A 1 311 ? -15.781 7.647 32.379 1.00 72.88 311 PRO A C 1
ATOM 2530 O O . PRO A 1 311 ? -16.747 7.978 33.067 1.00 72.88 311 PRO A O 1
ATOM 2533 N N . VAL A 1 312 ? -15.248 8.472 31.469 1.00 74.69 312 VAL A N 1
ATOM 2534 C CA . VAL A 1 312 ? -15.777 9.816 31.186 1.00 74.69 312 VAL A CA 1
ATOM 2535 C C . VAL A 1 312 ? -17.141 9.711 30.517 1.00 74.69 312 VAL A C 1
ATOM 2537 O O . VAL A 1 312 ? -18.057 10.448 30.875 1.00 74.69 312 VAL A O 1
ATOM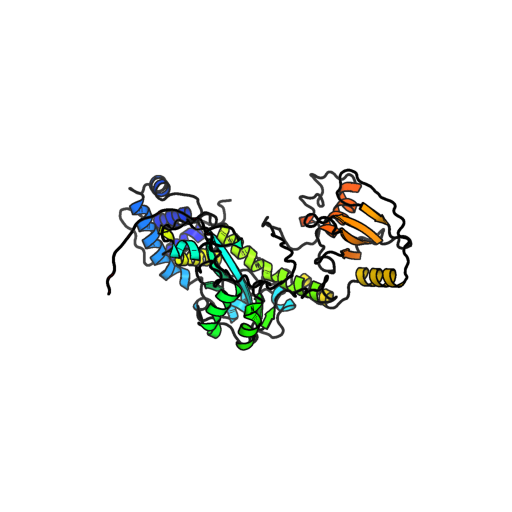 2540 N N . LEU A 1 313 ? -17.315 8.760 29.599 1.00 74.50 313 LEU A N 1
ATOM 2541 C CA . LEU A 1 313 ? -18.615 8.479 28.998 1.00 74.50 313 LEU A CA 1
ATOM 2542 C C . LEU A 1 313 ? -19.632 7.999 30.042 1.00 74.50 313 LEU A C 1
ATOM 2544 O O . LEU A 1 313 ? -20.744 8.520 30.074 1.00 74.50 313 LEU A O 1
ATOM 2548 N N . LEU A 1 314 ? -19.261 7.066 30.924 1.00 74.38 314 LEU A N 1
ATOM 2549 C CA . LEU A 1 314 ? -20.148 6.613 32.005 1.00 74.38 314 LEU A CA 1
ATOM 2550 C C . LEU A 1 314 ? -20.577 7.770 32.917 1.00 74.38 314 LEU A C 1
ATOM 2552 O O . LEU A 1 314 ? -21.762 7.904 33.219 1.00 74.38 314 LEU A O 1
ATOM 2556 N N . CYS A 1 315 ? -19.636 8.639 33.294 1.00 74.38 315 CYS A N 1
ATOM 2557 C CA . CYS A 1 315 ? -19.917 9.843 34.075 1.00 74.38 315 CYS A CA 1
ATOM 2558 C C . CYS A 1 315 ? -20.899 10.777 33.343 1.00 74.38 315 CYS A C 1
ATOM 2560 O O . CYS A 1 315 ? -21.886 11.232 33.918 1.00 74.38 315 CYS A O 1
ATOM 2562 N N . LEU A 1 316 ? -20.691 11.012 32.044 1.00 72.94 316 LEU A N 1
ATOM 2563 C CA . LEU A 1 316 ? -21.579 11.851 31.236 1.00 72.94 316 LEU A CA 1
ATOM 2564 C C . LEU A 1 316 ? -22.983 11.254 31.067 1.00 72.94 316 LEU A C 1
ATOM 2566 O O . LEU A 1 316 ? -23.957 12.006 31.073 1.00 72.94 316 LEU A O 1
ATOM 2570 N N . LEU A 1 317 ? -23.110 9.931 30.939 1.00 72.12 317 LEU A N 1
ATOM 2571 C CA . LEU A 1 317 ? -24.411 9.256 30.883 1.00 72.12 317 LEU A CA 1
ATOM 2572 C C . LEU A 1 317 ? -25.178 9.418 32.203 1.00 72.12 317 LEU A C 1
ATOM 2574 O O . LEU A 1 317 ? -26.347 9.795 32.179 1.00 72.12 317 LEU A O 1
ATOM 2578 N N . GLN A 1 318 ? -24.506 9.251 33.346 1.00 68.50 318 GLN A N 1
ATOM 2579 C CA . GLN A 1 318 ? -25.097 9.501 34.669 1.00 68.50 318 GLN A CA 1
ATOM 2580 C C . GLN A 1 318 ? -25.541 10.966 34.842 1.00 68.50 318 GLN A C 1
ATOM 2582 O O . GLN A 1 318 ? -26.588 11.249 35.432 1.00 68.50 318 GLN A O 1
ATOM 2587 N N . LEU A 1 319 ? -24.779 11.915 34.292 1.00 67.69 319 LEU A N 1
ATOM 2588 C CA . LEU A 1 319 ? -25.131 13.338 34.317 1.00 67.69 319 LEU A CA 1
ATOM 2589 C C . LEU A 1 319 ? -26.353 13.674 33.453 1.00 67.69 319 LEU A C 1
ATOM 2591 O O . LEU A 1 319 ? -27.144 14.547 33.811 1.00 67.69 319 LEU A O 1
ATOM 2595 N N . LEU A 1 320 ? -26.534 12.974 32.331 1.00 64.06 320 LEU A N 1
ATOM 2596 C CA . LEU A 1 320 ? -27.719 13.118 31.483 1.00 64.06 320 LEU A CA 1
ATOM 2597 C C . LEU A 1 320 ? -28.973 12.535 32.151 1.00 64.06 320 LEU A C 1
ATOM 2599 O O . LEU A 1 320 ? -30.044 13.135 32.071 1.00 64.06 320 LEU A O 1
ATOM 2603 N N . GLU A 1 321 ? -28.844 11.402 32.847 1.00 58.97 321 GLU A N 1
ATOM 2604 C CA . GLU A 1 321 ? -29.953 10.758 33.569 1.00 58.97 321 GLU A CA 1
ATOM 2605 C C . GLU A 1 321 ? -30.458 11.593 34.754 1.00 58.97 321 GLU A C 1
ATOM 2607 O O . GLU A 1 321 ? -31.653 11.602 35.053 1.00 58.97 321 GLU A O 1
ATOM 2612 N N . THR A 1 322 ? -29.570 12.348 35.403 1.00 56.50 322 THR A N 1
ATOM 2613 C CA . THR A 1 322 ? -29.894 13.159 36.588 1.00 56.50 322 THR A CA 1
ATOM 2614 C C . THR A 1 322 ? -30.545 14.513 36.273 1.00 56.50 322 THR A C 1
ATOM 2616 O O . THR A 1 322 ? -30.871 15.250 37.202 1.00 56.50 322 THR A O 1
ATOM 2619 N N . LYS A 1 323 ? -30.801 14.844 34.992 1.00 50.22 323 LYS A N 1
ATOM 2620 C CA . LYS A 1 323 ? -31.418 16.116 34.543 1.00 50.22 323 LYS A CA 1
ATOM 2621 C C . LYS A 1 323 ? -30.772 17.375 35.148 1.00 50.22 323 LYS A C 1
ATOM 2623 O O . LYS A 1 323 ? -31.444 18.385 35.360 1.00 50.22 323 LYS A O 1
ATOM 2628 N N . LEU A 1 324 ? -29.467 17.353 35.420 1.00 47.94 324 LEU A N 1
ATOM 2629 C CA . LEU A 1 324 ? -28.725 18.542 35.850 1.00 47.94 324 LEU A CA 1
ATOM 2630 C C . LEU A 1 324 ? -28.474 19.457 34.636 1.00 47.94 324 LEU A C 1
ATOM 2632 O O . LEU A 1 324 ? -27.367 19.582 34.123 1.00 47.94 324 LEU A O 1
ATOM 2636 N N . GLU A 1 325 ? -29.536 20.117 34.168 1.00 41.38 325 GLU A N 1
ATOM 2637 C CA . GLU A 1 325 ? -29.557 21.098 33.068 1.00 41.38 325 GLU A CA 1
ATOM 2638 C C . GLU A 1 325 ? -28.907 22.452 33.420 1.00 41.38 325 GLU A C 1
ATOM 2640 O O . GLU A 1 325 ? -29.199 23.482 32.812 1.00 41.38 325 GLU A O 1
ATOM 2645 N N . HIS A 1 326 ? -27.996 22.504 34.388 1.00 45.81 326 HIS A N 1
ATOM 2646 C CA . HIS A 1 326 ? -27.382 23.764 34.809 1.00 45.81 326 HIS A CA 1
ATOM 2647 C C . HIS A 1 326 ? -25.868 23.727 34.638 1.00 45.81 326 HIS A C 1
ATOM 2649 O O . HIS A 1 326 ? -25.107 23.892 35.584 1.00 45.81 326 HIS A O 1
ATOM 2655 N N . LEU A 1 327 ? -25.427 23.548 33.391 1.00 48.56 327 LEU A N 1
ATOM 2656 C CA . LEU A 1 327 ? -24.077 23.918 32.976 1.00 48.56 327 LEU A CA 1
ATOM 2657 C C . LEU A 1 327 ? -24.014 25.447 32.966 1.00 48.56 327 LEU A C 1
ATOM 2659 O O . LEU A 1 327 ? -24.534 26.096 32.058 1.00 48.56 327 LEU A O 1
ATOM 2663 N N . THR A 1 328 ? -23.424 26.044 33.997 1.00 44.53 328 THR A N 1
ATOM 2664 C CA . THR A 1 328 ? -23.146 27.480 33.996 1.00 44.53 328 THR A CA 1
ATOM 2665 C C . THR A 1 328 ? -22.182 27.791 32.860 1.00 44.53 328 THR A C 1
ATOM 2667 O O . THR A 1 328 ? -21.005 27.434 32.912 1.00 44.53 328 THR A O 1
ATOM 2670 N N . GLN A 1 329 ? -22.693 28.461 31.829 1.00 43.88 329 GLN A N 1
ATOM 2671 C CA . GLN A 1 329 ? -21.878 29.087 30.801 1.00 43.88 329 GLN A CA 1
ATOM 2672 C C . GLN A 1 329 ? -21.004 30.144 31.478 1.00 43.88 329 GLN A C 1
ATOM 2674 O O . GLN A 1 329 ? -21.458 31.244 31.775 1.00 43.88 329 GLN A O 1
ATOM 2679 N N . SER A 1 330 ? -19.743 29.815 31.732 1.00 44.03 330 SER A N 1
ATOM 2680 C CA . SER A 1 330 ? -18.701 30.830 31.827 1.00 44.03 330 SER A CA 1
ATOM 2681 C C . SER A 1 330 ? -17.973 30.804 30.491 1.00 44.03 330 SER A C 1
ATOM 2683 O O . SER A 1 330 ? -17.023 30.031 30.353 1.00 44.03 330 SER A O 1
ATOM 2685 N N . PRO A 1 331 ? -18.436 31.560 29.481 1.00 48.25 331 PRO A N 1
ATOM 2686 C CA . PRO A 1 331 ? -17.815 31.534 28.176 1.00 48.25 331 PRO A CA 1
ATOM 2687 C C . PRO A 1 331 ? -16.448 32.203 28.304 1.00 48.25 331 PRO A C 1
ATOM 2689 O O . PRO A 1 331 ? -16.316 33.423 28.360 1.00 48.25 331 PRO A O 1
ATOM 2692 N N . LEU A 1 332 ? -15.403 31.387 28.365 1.00 48.91 332 LEU A N 1
ATOM 2693 C CA . LEU A 1 332 ? -14.076 31.838 27.986 1.00 48.91 332 LEU A CA 1
ATOM 2694 C C . LEU A 1 332 ? -14.098 31.949 26.462 1.00 48.91 332 LEU A C 1
ATOM 2696 O O . LEU A 1 332 ? -13.764 31.001 25.757 1.00 48.91 332 LEU A O 1
ATOM 2700 N N . VAL A 1 333 ? -14.605 33.079 25.966 1.00 48.47 333 VAL A N 1
ATOM 2701 C CA . VAL A 1 333 ? -14.553 33.424 24.545 1.00 48.47 333 VAL A CA 1
ATOM 2702 C C . VAL A 1 333 ? -13.127 33.878 24.258 1.00 48.47 333 VAL A C 1
ATOM 2704 O O . VAL A 1 333 ? -12.743 34.993 24.602 1.00 48.47 333 VAL A O 1
ATOM 2707 N N . ASP A 1 334 ? -12.319 32.998 23.675 1.00 51.41 334 ASP A N 1
ATOM 2708 C CA . ASP A 1 334 ? -11.111 33.426 22.971 1.00 51.41 334 ASP A CA 1
ATOM 2709 C C . ASP A 1 334 ? -11.567 33.860 21.570 1.00 51.41 334 ASP A C 1
ATOM 2711 O O . ASP A 1 334 ? -11.970 33.018 20.767 1.00 51.41 334 ASP A O 1
ATOM 2715 N N . ASN A 1 335 ? -11.586 35.172 21.305 1.00 48.31 335 ASN A N 1
ATOM 2716 C CA . ASN A 1 335 ? -12.123 35.766 20.067 1.00 48.31 335 ASN A CA 1
ATOM 2717 C C . ASN A 1 335 ? -11.420 35.272 18.786 1.00 48.31 335 ASN A C 1
ATOM 2719 O O . ASN A 1 335 ? -11.949 35.464 17.693 1.00 48.31 335 ASN A O 1
ATOM 2723 N N . ASP A 1 336 ? -10.266 34.615 18.915 1.00 54.34 336 ASP A N 1
ATOM 2724 C CA . ASP A 1 336 ? -9.503 34.059 17.797 1.00 54.34 336 ASP A CA 1
ATOM 2725 C C . ASP A 1 336 ? -9.836 32.583 17.490 1.00 54.34 336 ASP A C 1
ATOM 2727 O O . ASP A 1 336 ? -9.413 32.058 16.458 1.00 54.34 336 ASP A O 1
ATOM 2731 N N . MET A 1 337 ? -10.575 31.881 18.362 1.00 55.28 337 MET A N 1
ATOM 2732 C CA . MET A 1 337 ? -10.820 30.435 18.248 1.00 55.28 337 MET A CA 1
ATOM 2733 C C . MET A 1 337 ? -12.285 30.108 17.921 1.00 55.28 337 MET A C 1
ATOM 2735 O O . MET A 1 337 ? -13.221 30.683 18.465 1.00 55.28 337 MET A O 1
ATOM 2739 N N . LYS A 1 338 ? -12.499 29.102 17.062 1.00 64.44 338 LYS A N 1
ATOM 2740 C CA . LYS A 1 338 ? -13.830 28.635 16.611 1.00 64.44 338 LYS A CA 1
ATOM 2741 C C . LYS A 1 338 ? -14.567 27.715 17.609 1.00 64.44 338 LYS A C 1
ATOM 2743 O O . LYS A 1 338 ? -15.362 26.879 17.183 1.00 64.44 338 LYS A O 1
ATOM 2748 N N . PHE A 1 339 ? -14.272 27.773 18.911 1.00 64.88 339 PHE A N 1
ATOM 2749 C CA . PHE A 1 339 ? -14.938 26.913 19.900 1.00 64.88 339 PHE A CA 1
ATOM 2750 C C . PHE A 1 339 ? -15.093 27.577 21.270 1.00 64.88 339 PHE A C 1
ATOM 2752 O O . PHE A 1 339 ? -14.269 28.388 21.680 1.00 64.88 339 PHE A O 1
ATOM 2759 N N . ILE A 1 340 ? -16.155 27.202 21.988 1.00 67.69 340 ILE A N 1
ATOM 2760 C CA . ILE A 1 340 ? -16.511 27.759 23.302 1.00 67.69 340 ILE A CA 1
ATOM 2761 C C . ILE A 1 340 ? -16.130 26.754 24.389 1.00 67.69 340 ILE A C 1
ATOM 2763 O O . ILE A 1 340 ? -16.553 25.600 24.314 1.00 67.69 340 ILE A O 1
ATOM 2767 N N . ILE A 1 341 ? -15.363 27.181 25.399 1.00 71.94 341 ILE A N 1
ATOM 2768 C CA . ILE A 1 341 ? -15.030 26.361 26.576 1.00 71.94 341 ILE A CA 1
ATOM 2769 C C . ILE A 1 341 ? -16.098 26.555 27.656 1.00 71.94 341 ILE A C 1
ATOM 2771 O O . ILE A 1 341 ? -16.439 27.680 28.016 1.00 71.94 341 ILE A O 1
ATOM 2775 N N . GLU A 1 342 ? -16.597 25.444 28.188 1.00 70.44 342 GLU A N 1
ATOM 2776 C CA . GLU A 1 342 ? -17.627 25.361 29.219 1.00 70.44 342 GLU A CA 1
ATOM 2777 C C . GLU A 1 342 ? -17.072 24.582 30.426 1.00 70.44 342 GLU A C 1
ATOM 2779 O O . GLU A 1 342 ? -16.456 23.523 30.273 1.00 70.44 342 GLU A O 1
ATOM 2784 N N . LEU A 1 343 ? -17.289 25.093 31.641 1.00 66.94 343 LEU A N 1
ATOM 2785 C CA . LEU A 1 343 ? -16.987 24.366 32.878 1.00 66.94 343 LEU A CA 1
ATOM 2786 C C . LEU A 1 343 ? -18.223 23.573 33.311 1.00 66.94 343 LEU A C 1
ATOM 2788 O O . LEU A 1 343 ? -19.337 24.103 33.315 1.00 66.94 343 LEU A O 1
ATOM 2792 N N . CYS A 1 344 ? -18.035 22.309 33.687 1.00 65.12 344 CYS A N 1
ATOM 2793 C CA . CYS A 1 344 ? -19.127 21.497 34.211 1.00 65.12 344 CYS A CA 1
ATOM 2794 C C . CYS A 1 344 ? -19.442 21.922 35.648 1.00 65.12 344 CYS A C 1
ATOM 2796 O O . CYS A 1 344 ? -18.652 21.684 36.560 1.00 65.12 344 CYS A O 1
ATOM 2798 N N . ALA A 1 345 ? -20.607 22.536 35.867 1.00 60.38 345 ALA A N 1
ATOM 2799 C CA . ALA A 1 345 ? -21.071 22.841 37.216 1.00 60.38 345 ALA A CA 1
ATOM 2800 C C . ALA A 1 345 ? -21.084 21.562 38.070 1.00 60.38 345 ALA A C 1
ATOM 2802 O O . ALA A 1 345 ? -21.511 20.512 37.598 1.00 60.38 345 ALA A O 1
ATOM 2803 N N . GLN A 1 346 ? -20.610 21.660 39.316 1.00 65.50 346 GLN A N 1
ATOM 2804 C CA . GLN A 1 346 ? -20.501 20.549 40.280 1.00 65.50 346 GLN A CA 1
ATOM 2805 C C . GLN A 1 346 ? -19.451 19.470 39.948 1.00 65.50 346 GLN A C 1
ATOM 2807 O O . GLN A 1 346 ? -19.206 18.603 40.782 1.00 65.50 346 GLN A O 1
ATOM 2812 N N . HIS A 1 347 ? -18.760 19.566 38.807 1.00 73.00 347 HIS A N 1
ATOM 2813 C CA . HIS A 1 347 ? -17.657 18.681 38.430 1.00 73.00 347 HIS A CA 1
ATOM 2814 C C . HIS A 1 347 ? -16.383 19.486 38.190 1.00 73.00 347 HIS A C 1
ATOM 2816 O O . HIS A 1 347 ? -16.066 19.885 37.070 1.00 73.00 347 HIS A O 1
ATOM 2822 N N . ASN A 1 348 ? -15.637 19.713 39.271 1.00 75.19 348 ASN A N 1
ATOM 2823 C CA . ASN A 1 348 ? -14.388 20.482 39.244 1.00 75.19 348 ASN A CA 1
ATOM 2824 C C . ASN A 1 348 ? -13.232 19.743 38.540 1.00 75.19 348 ASN A C 1
ATOM 2826 O O . ASN A 1 348 ? -12.159 20.316 38.373 1.00 75.19 348 ASN A O 1
ATOM 2830 N N . ASP A 1 349 ? -13.444 18.485 38.156 1.00 79.31 349 ASP A N 1
ATOM 2831 C CA . ASP A 1 349 ? -12.512 17.611 37.447 1.00 79.31 349 ASP A CA 1
ATOM 2832 C C . ASP A 1 349 ? -12.833 17.473 35.946 1.00 79.31 349 ASP A C 1
ATOM 2834 O O . ASP A 1 349 ? -12.151 16.724 35.250 1.00 79.31 349 ASP A O 1
ATOM 2838 N N . LEU A 1 350 ? -13.848 18.181 35.427 1.00 80.25 350 LEU A N 1
ATOM 2839 C CA . LEU A 1 350 ? -14.270 18.114 34.023 1.00 80.25 350 LEU A CA 1
ATOM 2840 C C . LEU A 1 350 ? -14.226 19.481 33.329 1.00 80.25 350 LEU A C 1
ATOM 2842 O O . LEU A 1 350 ? -14.737 20.483 33.830 1.00 80.25 350 LEU A O 1
ATOM 2846 N N . VAL A 1 351 ? -13.689 19.498 32.109 1.00 81.81 351 VAL A N 1
ATOM 2847 C CA . VAL A 1 351 ? -13.738 20.650 31.196 1.00 81.81 351 VAL A CA 1
ATOM 2848 C C . VAL A 1 351 ? -14.343 20.242 29.859 1.00 81.81 351 VAL A C 1
ATOM 2850 O O . VAL A 1 351 ? -14.043 19.165 29.342 1.00 81.81 351 VAL A O 1
ATOM 2853 N N . ARG A 1 352 ? -15.200 21.094 29.287 1.00 81.50 352 ARG A N 1
ATOM 2854 C CA . ARG A 1 352 ? -15.866 20.852 28.003 1.00 81.50 352 ARG A CA 1
ATOM 2855 C C . ARG A 1 352 ? -15.547 21.942 26.995 1.00 81.50 352 ARG A C 1
ATOM 2857 O O . ARG A 1 352 ? -15.336 23.091 27.361 1.00 81.50 352 ARG A O 1
ATOM 2864 N N . ALA A 1 353 ? -15.549 21.588 25.717 1.00 82.25 353 ALA A N 1
ATOM 2865 C CA . ALA A 1 353 ? -15.503 22.549 24.627 1.00 82.25 353 ALA A CA 1
ATOM 2866 C C . ALA A 1 353 ? -16.449 22.161 23.495 1.00 82.25 353 ALA A C 1
ATOM 2868 O O . ALA A 1 353 ? -16.524 20.994 23.105 1.00 82.25 353 ALA A O 1
ATOM 2869 N N . ARG A 1 354 ? -17.165 23.154 22.967 1.00 81.62 354 ARG A N 1
ATOM 2870 C CA . ARG A 1 354 ? -18.113 23.015 21.862 1.00 81.62 354 ARG A CA 1
ATOM 2871 C C . ARG A 1 354 ? -17.491 23.525 20.569 1.00 81.62 354 ARG A C 1
ATOM 2873 O O . ARG A 1 354 ? -17.222 24.716 20.451 1.00 81.62 354 ARG A O 1
ATOM 2880 N N . PHE A 1 355 ? -17.320 22.624 19.612 1.00 79.62 355 PHE A N 1
ATOM 2881 C CA . PHE A 1 355 ? -16.787 22.866 18.277 1.00 79.62 355 PHE A CA 1
ATOM 2882 C C . PHE A 1 355 ? -17.918 22.874 17.250 1.00 79.62 355 PHE A C 1
ATOM 2884 O O . PHE A 1 355 ? -18.734 21.951 17.230 1.00 79.62 355 PHE A O 1
ATOM 2891 N N . GLU A 1 356 ? -17.936 23.867 16.368 1.00 73.56 356 GLU A N 1
ATOM 2892 C CA . GLU A 1 356 ? -18.782 23.838 15.173 1.00 73.56 356 GLU A CA 1
ATOM 2893 C C . GLU A 1 356 ? -18.155 22.937 14.100 1.00 73.56 356 GLU A C 1
ATOM 2895 O O . GLU A 1 356 ? -16.948 22.994 13.840 1.00 73.56 356 GLU A O 1
ATOM 2900 N N . SER A 1 357 ? -18.970 22.087 13.469 1.00 66.38 357 SER A N 1
ATOM 2901 C CA . SER A 1 357 ? -18.523 21.261 12.348 1.00 66.38 357 SER A CA 1
ATOM 2902 C C . SER A 1 357 ? -18.095 22.139 11.175 1.00 66.38 357 SER A C 1
ATOM 2904 O O . SER A 1 357 ? -18.809 23.045 10.755 1.00 66.38 357 SER A O 1
ATOM 2906 N N . ARG A 1 358 ? -16.934 21.819 10.593 1.00 60.56 358 ARG A N 1
ATOM 2907 C CA . ARG A 1 358 ? -16.436 22.469 9.371 1.00 60.56 358 ARG A CA 1
ATOM 2908 C C . ARG A 1 358 ? -17.148 21.990 8.100 1.00 60.56 358 ARG A C 1
ATOM 2910 O O . ARG A 1 358 ? -17.016 22.643 7.071 1.00 60.56 358 ARG A O 1
ATOM 2917 N N . HIS A 1 359 ? -17.877 20.875 8.173 1.00 55.44 359 HIS A N 1
ATOM 2918 C CA . HIS A 1 359 ? -18.460 20.181 7.017 1.00 55.44 359 HIS A CA 1
ATOM 2919 C C . HIS A 1 359 ? -19.985 20.309 6.933 1.00 55.44 359 HIS A C 1
ATOM 2921 O O . HIS A 1 359 ? -20.560 20.123 5.867 1.00 55.44 359 HIS A O 1
ATOM 2927 N N . CYS A 1 360 ? -20.652 20.637 8.041 1.00 54.41 360 CYS A N 1
ATOM 2928 C CA . CYS A 1 360 ? -22.100 20.802 8.093 1.00 54.41 360 CYS A CA 1
ATOM 2929 C C . CYS A 1 360 ? -22.454 22.028 8.925 1.00 54.41 360 CYS A C 1
ATOM 2931 O O . CYS A 1 360 ? -22.197 22.063 10.131 1.00 54.41 360 CYS A O 1
ATOM 2933 N N . ASN A 1 361 ? -23.129 22.991 8.298 1.00 49.22 361 ASN A N 1
ATOM 2934 C CA . ASN A 1 361 ? -23.796 24.052 9.038 1.00 49.22 361 ASN A CA 1
ATOM 2935 C C . ASN A 1 361 ? -24.815 23.388 9.980 1.00 49.22 361 ASN A C 1
ATOM 2937 O O . ASN A 1 361 ? -25.626 22.583 9.523 1.00 49.22 361 ASN A O 1
ATOM 2941 N N . ASN A 1 362 ? -24.772 23.724 11.275 1.00 59.81 362 ASN A N 1
ATOM 2942 C CA . ASN A 1 362 ? -25.683 23.251 12.334 1.00 59.81 362 ASN A CA 1
ATOM 2943 C C . ASN A 1 362 ? -25.326 21.930 13.068 1.00 59.81 362 ASN A C 1
ATOM 2945 O O . ASN A 1 362 ? -26.131 21.447 13.866 1.00 59.81 362 ASN A O 1
ATOM 2949 N N . LYS A 1 363 ? -24.130 21.350 12.871 1.00 67.50 363 LYS A N 1
ATOM 2950 C CA . LYS A 1 363 ? -23.640 20.196 13.662 1.00 67.50 363 LYS A CA 1
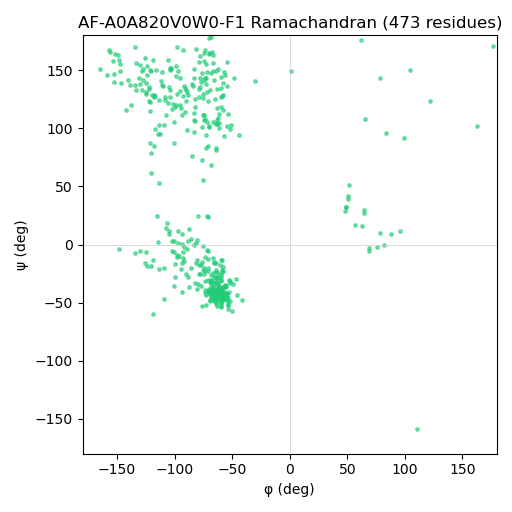ATOM 2951 C C . LYS A 1 363 ? -22.568 20.659 14.652 1.00 67.50 363 LYS A C 1
ATOM 2953 O O . LYS A 1 363 ? -21.546 21.196 14.238 1.00 67.50 363 LYS A O 1
ATOM 2958 N N . ASN A 1 364 ? -22.786 20.426 15.946 1.00 74.88 364 ASN A N 1
ATOM 2959 C CA . ASN A 1 364 ? -21.828 20.755 17.005 1.00 74.88 364 ASN A CA 1
ATOM 2960 C C . ASN A 1 364 ? -21.234 19.486 17.617 1.00 74.88 364 ASN A C 1
ATOM 2962 O O . ASN A 1 364 ? -21.964 18.547 17.936 1.00 74.88 364 ASN A O 1
ATOM 2966 N N . HIS A 1 365 ? -19.922 19.487 17.837 1.00 80.44 365 HIS A N 1
ATOM 2967 C CA . HIS A 1 365 ? -19.209 18.449 18.567 1.00 80.44 365 HIS A CA 1
ATOM 2968 C C . HIS A 1 365 ? -18.763 18.978 19.921 1.00 80.44 365 HIS A C 1
ATOM 2970 O O . HIS A 1 365 ? -18.061 19.976 20.022 1.00 80.44 365 HIS A O 1
ATOM 2976 N N . ILE A 1 366 ? -19.153 18.289 20.982 1.00 81.88 366 ILE A N 1
ATOM 2977 C CA . ILE A 1 366 ? -18.712 18.577 22.339 1.00 81.88 366 ILE A CA 1
ATOM 2978 C C . ILE A 1 366 ? -17.590 17.612 22.709 1.00 81.88 366 ILE A C 1
ATOM 2980 O O . ILE A 1 366 ? -17.809 16.399 22.715 1.00 81.88 366 ILE A O 1
ATOM 2984 N N . ALA A 1 367 ? -16.405 18.147 22.990 1.00 84.56 367 ALA A N 1
ATOM 2985 C CA . ALA A 1 367 ? -15.294 17.436 23.613 1.00 84.56 367 ALA A CA 1
ATOM 2986 C C . ALA A 1 367 ? -15.312 17.682 25.125 1.00 84.56 367 ALA A C 1
ATOM 2988 O O . ALA A 1 367 ? -15.646 18.774 25.573 1.00 84.56 367 ALA A O 1
ATOM 2989 N N . THR A 1 368 ? -14.961 16.667 25.901 1.00 83.31 368 THR A N 1
ATOM 2990 C CA . THR A 1 368 ? -14.913 16.660 27.362 1.00 83.31 368 THR A CA 1
ATOM 2991 C C . THR A 1 368 ? -13.600 16.023 27.783 1.00 83.31 368 THR A C 1
ATOM 2993 O O . THR A 1 368 ? -13.239 14.972 27.261 1.00 83.31 368 THR A O 1
ATOM 2996 N N . VAL A 1 369 ? -12.889 16.639 28.718 1.00 83.75 369 VAL A N 1
ATOM 2997 C CA . VAL A 1 369 ? -11.642 16.119 29.282 1.00 83.75 369 VAL A CA 1
ATOM 2998 C C . VAL A 1 369 ? -11.799 16.043 30.793 1.00 83.75 369 VAL A C 1
ATOM 3000 O O . VAL A 1 369 ? -12.231 17.013 31.418 1.00 83.75 369 VAL A O 1
ATOM 3003 N N . GLN A 1 370 ? -11.444 14.895 31.364 1.00 82.44 370 GLN A N 1
ATOM 3004 C CA . GLN A 1 370 ? -11.350 14.689 32.801 1.00 82.44 370 GLN A CA 1
ATOM 3005 C C . GLN A 1 370 ? -9.904 14.825 33.253 1.00 82.44 370 GLN A C 1
ATOM 3007 O O . GLN A 1 370 ? -9.009 14.171 32.705 1.00 82.44 370 GLN A O 1
ATOM 3012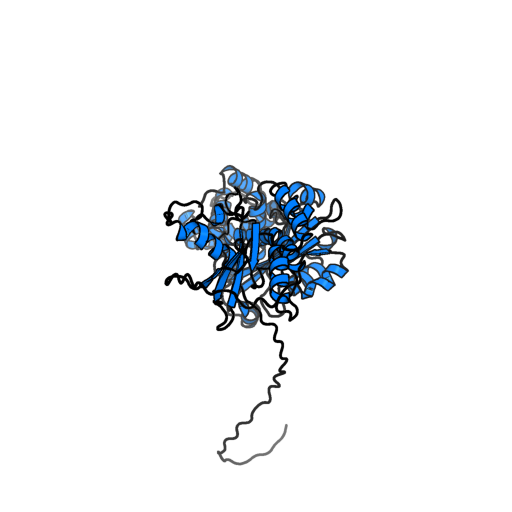 N N . PHE A 1 371 ? -9.678 15.636 34.278 1.00 81.50 371 PHE A N 1
ATOM 3013 C CA . PHE A 1 371 ? -8.347 15.946 34.766 1.00 81.50 371 PHE A CA 1
ATOM 3014 C C . PHE A 1 371 ? -8.237 15.860 36.289 1.00 81.50 371 PHE A C 1
ATOM 3016 O O . PHE A 1 371 ? -9.207 16.012 37.026 1.00 81.50 371 PHE A O 1
ATOM 3023 N N . LYS A 1 372 ? -7.012 15.640 36.764 1.00 80.00 372 LYS A N 1
ATOM 3024 C CA . LYS A 1 372 ? -6.634 15.658 38.174 1.00 80.00 372 LYS A CA 1
ATOM 3025 C C . LYS A 1 372 ? -5.544 16.697 38.367 1.00 80.00 372 LYS A C 1
ATOM 3027 O O . LYS A 1 372 ? -4.508 16.673 37.706 1.00 80.00 372 LYS A O 1
ATOM 3032 N N . LEU A 1 373 ? -5.796 17.641 39.265 1.00 77.56 373 LEU A N 1
ATOM 3033 C CA . LEU A 1 373 ? -4.798 18.638 39.626 1.00 77.56 373 LEU A CA 1
ATOM 3034 C C . LEU A 1 373 ? -3.687 17.985 40.456 1.00 77.56 373 LEU A C 1
ATOM 3036 O O . LEU A 1 373 ? -3.941 17.062 41.228 1.00 77.56 373 LEU A O 1
ATOM 3040 N N . TYR A 1 374 ? -2.469 18.512 40.323 1.00 77.56 374 TYR A N 1
ATOM 3041 C CA . TYR A 1 374 ? -1.307 18.140 41.143 1.00 77.56 374 TYR A CA 1
ATOM 3042 C C . TYR A 1 374 ? -0.827 16.686 40.988 1.00 77.56 374 TYR A C 1
ATOM 3044 O O . TYR A 1 374 ? -0.221 16.132 41.902 1.00 77.56 374 TYR A O 1
ATOM 3052 N N . THR A 1 375 ? -1.060 16.072 39.827 1.00 74.81 375 THR A N 1
ATOM 3053 C CA . THR A 1 375 ? -0.538 14.740 39.482 1.00 74.81 375 THR A CA 1
ATOM 3054 C C . THR A 1 375 ? 0.415 14.812 38.293 1.00 74.81 375 THR A C 1
ATOM 3056 O O . THR A 1 375 ? 0.208 15.638 37.406 1.00 74.81 375 THR A O 1
ATOM 3059 N N . GLU A 1 376 ? 1.401 13.909 38.225 1.00 68.44 376 GLU A N 1
ATOM 3060 C CA . GLU A 1 376 ? 2.360 13.833 37.105 1.00 68.44 376 GLU A CA 1
ATOM 3061 C C . GLU A 1 376 ? 1.685 13.581 35.745 1.00 68.44 376 GLU A C 1
ATOM 3063 O O . GLU A 1 376 ? 2.157 14.063 34.722 1.00 68.44 376 GLU A O 1
ATOM 3068 N N . SER A 1 377 ? 0.549 12.877 35.731 1.00 70.69 377 SER A N 1
ATOM 3069 C CA . SER A 1 377 ? -0.301 12.673 34.549 1.00 70.69 377 SER A CA 1
ATOM 3070 C C . SER A 1 377 ? -1.683 13.293 34.788 1.00 70.69 377 SER A C 1
ATOM 3072 O O . SER A 1 377 ? -2.592 12.602 35.250 1.00 70.69 377 SER A O 1
ATOM 3074 N N . PRO A 1 378 ? -1.852 14.606 34.537 1.00 76.25 378 PRO A N 1
ATOM 3075 C CA . PRO A 1 378 ? -3.053 15.342 34.923 1.00 76.25 378 PRO A CA 1
ATOM 3076 C C . PRO A 1 378 ? -4.284 14.984 34.095 1.00 76.25 378 PRO A C 1
ATOM 3078 O O . PRO A 1 378 ? -5.390 15.239 34.547 1.00 76.25 378 PRO A O 1
ATOM 3081 N N . ILE A 1 379 ? -4.136 14.400 32.905 1.00 81.88 379 ILE A N 1
ATOM 3082 C CA . ILE A 1 379 ? -5.272 13.984 32.078 1.00 81.88 379 ILE A CA 1
ATOM 3083 C C . ILE A 1 379 ? -5.625 12.538 32.411 1.00 81.88 379 ILE A C 1
ATOM 3085 O O . ILE A 1 379 ? -4.843 11.626 32.159 1.00 81.88 379 ILE A O 1
ATOM 3089 N N . SER A 1 380 ? -6.813 12.337 32.977 1.00 75.38 380 SER A N 1
ATOM 3090 C CA . SER A 1 380 ? -7.292 11.018 33.412 1.00 75.38 380 SER A CA 1
ATOM 3091 C C . SER A 1 380 ? -8.259 10.352 32.432 1.00 75.38 380 SER A C 1
ATOM 3093 O O . SER A 1 380 ? -8.457 9.145 32.513 1.00 75.38 380 SER A O 1
ATOM 3095 N N . GLY A 1 381 ? -8.835 11.115 31.501 1.00 77.31 381 GLY A N 1
ATOM 3096 C CA . GLY A 1 381 ? -9.699 10.585 30.452 1.00 77.31 381 GLY A CA 1
ATOM 3097 C C . GLY A 1 381 ? -10.283 11.686 29.575 1.00 77.31 381 GLY A C 1
ATOM 3098 O O . GLY A 1 381 ? -10.168 12.874 29.881 1.00 77.31 381 GLY A O 1
ATOM 3099 N N . TRP A 1 382 ? -10.926 11.301 28.478 1.00 84.19 382 TRP A N 1
ATOM 3100 C CA . TRP A 1 382 ? -11.627 12.227 27.594 1.00 84.19 382 TRP A CA 1
ATOM 3101 C C . TRP A 1 382 ? -12.779 11.539 26.869 1.00 84.19 382 TRP A C 1
ATOM 3103 O O . TRP A 1 382 ? -12.870 10.318 26.800 1.00 84.19 382 TRP A O 1
ATOM 3113 N N . TYR A 1 383 ? -13.666 12.355 26.314 1.00 81.94 383 TYR A N 1
ATOM 3114 C CA . TYR A 1 383 ? -14.786 11.920 25.497 1.00 81.94 383 TYR A CA 1
ATOM 3115 C C . TYR A 1 383 ? -15.169 13.022 24.514 1.00 81.94 383 TYR A C 1
ATOM 3117 O O . TYR A 1 383 ? -15.223 14.196 24.874 1.00 81.94 383 TYR A O 1
ATOM 3125 N N . CYS A 1 384 ? -15.500 12.669 23.278 1.00 80.12 384 CYS A N 1
ATOM 3126 C CA . CYS A 1 384 ? -16.108 13.594 22.336 1.00 80.12 384 CYS A CA 1
ATOM 3127 C C . CYS A 1 384 ? -17.343 12.984 21.674 1.00 80.12 384 CYS A C 1
ATOM 3129 O O . CYS A 1 384 ? -17.402 11.806 21.346 1.00 80.12 384 CYS A O 1
ATOM 3131 N N . THR A 1 385 ? -18.340 13.831 21.442 1.00 78.00 385 THR A N 1
ATOM 3132 C CA . THR A 1 385 ? -19.581 13.463 20.738 1.00 78.00 385 THR A CA 1
ATOM 3133 C C . THR A 1 385 ? -19.403 13.243 19.230 1.00 78.00 385 THR A C 1
ATOM 3135 O O . THR A 1 385 ? -20.369 12.869 18.563 1.00 78.00 385 THR A O 1
ATOM 3138 N N . CYS A 1 386 ? -18.213 13.493 18.664 1.00 75.12 386 CYS A N 1
ATOM 3139 C CA . CYS A 1 386 ? -17.924 13.126 17.278 1.00 75.12 386 CYS A CA 1
ATOM 3140 C C . CYS A 1 386 ? -17.816 11.602 17.115 1.00 75.12 386 CYS A C 1
ATOM 3142 O O . CYS A 1 386 ? -17.647 10.862 18.084 1.00 75.12 386 CYS A O 1
ATOM 3144 N N . THR A 1 387 ? -17.891 11.134 15.873 1.00 66.50 387 THR A N 1
ATOM 3145 C CA . THR A 1 387 ? -17.815 9.708 15.511 1.00 66.50 387 THR A CA 1
ATOM 3146 C C . THR A 1 387 ? -16.544 9.032 16.035 1.00 66.50 387 THR A C 1
ATOM 3148 O O . THR A 1 387 ? -16.602 7.900 16.508 1.00 66.50 387 THR A O 1
ATOM 3151 N N . SER A 1 388 ? -15.420 9.752 16.042 1.00 67.00 388 SER A N 1
ATOM 3152 C CA . SER A 1 388 ? -14.121 9.287 16.551 1.00 67.00 388 SER A CA 1
ATOM 3153 C C . SER A 1 388 ? -13.906 9.545 18.052 1.00 67.00 388 SER A C 1
ATOM 3155 O O . SER A 1 388 ? -12.825 9.304 18.574 1.00 67.00 388 SER A O 1
ATOM 3157 N N . GLY A 1 389 ? -14.895 10.085 18.769 1.00 60.16 389 GLY A N 1
ATOM 3158 C CA . GLY A 1 389 ? -14.705 10.668 20.100 1.00 60.16 389 GLY A CA 1
ATOM 3159 C C . GLY A 1 389 ? -15.008 9.763 21.298 1.00 60.16 389 GLY A C 1
ATOM 3160 O O . GLY A 1 389 ? -14.672 10.123 22.421 1.00 60.16 389 GLY A O 1
ATOM 3161 N N . TRP A 1 390 ? -15.612 8.593 21.079 1.00 60.97 390 TRP A N 1
ATOM 3162 C CA . TRP A 1 390 ? -16.039 7.657 22.137 1.00 60.97 390 TRP A CA 1
ATOM 3163 C C . TRP A 1 390 ? -14.912 6.837 22.800 1.00 60.97 390 TRP A C 1
ATOM 3165 O O . TRP A 1 390 ? -15.178 6.028 23.683 1.00 60.97 390 TRP A O 1
ATOM 3175 N N . HIS A 1 391 ? -13.664 7.009 22.369 1.00 64.50 391 HIS A N 1
ATOM 3176 C CA . HIS A 1 391 ? -12.590 6.035 22.572 1.00 64.50 391 HIS A CA 1
ATOM 3177 C C . HIS A 1 391 ? -11.636 6.488 23.690 1.00 64.50 391 HIS A C 1
ATOM 3179 O O . HIS A 1 391 ? -11.422 7.687 23.859 1.00 64.50 391 HIS A O 1
ATOM 3185 N N . ASP A 1 392 ? -11.004 5.530 24.380 1.00 56.12 392 ASP A N 1
ATOM 3186 C CA . ASP A 1 392 ? -9.955 5.769 25.401 1.00 56.12 392 ASP A CA 1
ATOM 3187 C C . ASP A 1 392 ? -8.523 5.551 24.876 1.00 56.12 392 ASP A C 1
ATOM 3189 O O . ASP A 1 392 ? -7.535 5.575 25.627 1.00 56.12 392 ASP A O 1
ATOM 3193 N N . MET A 1 393 ? -8.406 5.253 23.583 1.00 57.75 393 MET A N 1
ATOM 3194 C CA . MET A 1 393 ? -7.154 5.008 22.879 1.00 57.75 393 MET A CA 1
ATOM 3195 C C . MET A 1 393 ? -6.947 6.130 21.870 1.00 57.75 393 MET A C 1
ATOM 3197 O O . MET A 1 393 ? -7.594 6.136 20.825 1.00 57.75 393 MET A O 1
ATOM 3201 N N . GLU A 1 394 ? -6.055 7.062 22.216 1.00 63.12 394 GLU A N 1
ATOM 3202 C CA . GLU A 1 394 ? -5.828 8.331 21.509 1.00 63.12 394 GLU A CA 1
ATOM 3203 C C . GLU A 1 394 ? -7.060 9.257 21.488 1.00 63.12 394 GLU A C 1
ATOM 3205 O O . GLU A 1 394 ? -8.126 8.938 22.021 1.00 63.12 394 GLU A O 1
ATOM 3210 N N . CYS A 1 395 ? -6.902 10.462 20.937 1.00 68.81 395 CYS A N 1
ATOM 3211 C CA . CYS A 1 395 ? -7.917 11.503 21.014 1.00 68.81 395 CYS A CA 1
ATOM 3212 C C . CYS A 1 395 ? -8.265 12.070 19.632 1.00 68.81 395 CYS A C 1
ATOM 3214 O O . CYS A 1 395 ? -7.406 12.242 18.772 1.00 68.81 395 CYS A O 1
ATOM 3216 N N . CYS A 1 396 ? -9.547 12.365 19.395 1.00 75.94 396 CYS A N 1
ATOM 3217 C CA . CYS A 1 396 ? -9.963 13.010 18.149 1.00 75.94 396 CYS A CA 1
ATOM 3218 C C . CYS A 1 396 ? -9.406 14.442 18.064 1.00 75.94 396 CYS A C 1
ATOM 3220 O O . CYS A 1 396 ? -9.116 15.059 19.093 1.00 75.94 396 CYS A O 1
ATOM 3222 N N . ALA A 1 397 ? -9.393 15.025 16.863 1.00 78.81 397 ALA A N 1
ATOM 3223 C CA . ALA A 1 397 ? -8.925 16.395 16.644 1.00 78.81 397 ALA A CA 1
ATOM 3224 C C . ALA A 1 397 ? -9.576 17.442 17.576 1.00 78.81 397 ALA A C 1
ATOM 3226 O O . ALA A 1 397 ? -8.914 18.394 17.978 1.00 78.81 397 ALA A O 1
ATOM 3227 N N . HIS A 1 398 ? -10.843 17.264 17.974 1.00 79.44 398 HIS A N 1
ATOM 3228 C CA . HIS A 1 398 ? -11.515 18.159 18.928 1.00 79.44 398 HIS A CA 1
ATOM 3229 C C . HIS A 1 398 ? -10.904 18.089 20.336 1.00 79.44 398 HIS A C 1
ATOM 3231 O O . HIS A 1 398 ? -10.666 19.115 20.969 1.00 79.44 398 HIS A O 1
ATOM 3237 N N . VAL A 1 399 ? -10.629 16.879 20.831 1.00 82.56 399 VAL A N 1
ATOM 3238 C CA . VAL A 1 399 ? -9.990 16.680 22.141 1.00 82.56 399 VAL A CA 1
ATOM 3239 C C . VAL A 1 399 ? -8.542 17.160 22.088 1.00 82.56 399 VAL A C 1
ATOM 3241 O O . VAL A 1 399 ? -8.126 17.886 22.985 1.00 82.56 399 VAL A O 1
ATOM 3244 N N . ALA A 1 400 ? -7.809 16.844 21.015 1.00 83.31 400 ALA A N 1
ATOM 3245 C CA . ALA A 1 400 ? -6.449 17.336 20.804 1.00 83.31 400 ALA A CA 1
ATOM 3246 C C . ALA A 1 400 ? -6.398 18.872 20.815 1.00 83.31 400 ALA A C 1
ATOM 3248 O O . ALA A 1 400 ? -5.580 19.461 21.520 1.00 83.31 400 ALA A O 1
ATOM 3249 N N . ALA A 1 401 ? -7.317 19.531 20.101 1.00 80.69 401 ALA A N 1
ATOM 3250 C CA . ALA A 1 401 ? -7.420 20.988 20.068 1.00 80.69 401 ALA A CA 1
ATOM 3251 C C . ALA A 1 401 ? -7.733 21.586 21.449 1.00 80.69 401 ALA A C 1
ATOM 3253 O O . ALA A 1 401 ? -7.146 22.602 21.826 1.00 80.69 401 ALA A O 1
ATOM 3254 N N . LEU A 1 402 ? -8.623 20.949 22.220 1.00 82.62 402 LEU A N 1
ATOM 3255 C CA . LEU A 1 402 ? -8.927 21.367 23.588 1.00 82.62 402 LEU A CA 1
ATOM 3256 C C . LEU A 1 402 ? -7.700 21.231 24.503 1.00 82.62 402 LEU A C 1
ATOM 3258 O O . LEU A 1 402 ? -7.346 22.187 25.190 1.00 82.62 402 LEU A O 1
ATOM 3262 N N . LEU A 1 403 ? -7.025 20.078 24.486 1.00 82.69 403 LEU A N 1
ATOM 3263 C CA . LEU A 1 403 ? -5.819 19.831 25.282 1.00 82.69 403 LEU A CA 1
ATOM 3264 C C . LEU A 1 403 ? -4.695 20.810 24.928 1.00 82.69 403 LEU A C 1
ATOM 3266 O O . LEU A 1 403 ? -4.078 21.387 25.822 1.00 82.69 403 LEU A O 1
ATOM 3270 N N . TRP A 1 404 ? -4.474 21.052 23.635 1.00 79.50 404 TRP A N 1
ATOM 3271 C CA . TRP A 1 404 ? -3.487 22.016 23.162 1.00 79.50 404 TRP A CA 1
ATOM 3272 C C . TRP A 1 404 ? -3.791 23.436 23.646 1.00 79.50 404 TRP A C 1
ATOM 3274 O O . TRP A 1 404 ? -2.912 24.119 24.174 1.00 79.50 404 TRP A O 1
ATOM 3284 N N . HIS A 1 405 ? -5.047 23.878 23.531 1.00 78.06 405 HIS A N 1
ATOM 3285 C CA . HIS A 1 405 ? -5.447 25.199 24.007 1.00 78.06 405 HIS A CA 1
ATOM 3286 C C . HIS A 1 405 ? -5.211 25.349 25.518 1.00 78.06 405 HIS A C 1
ATOM 3288 O O . HIS A 1 405 ? -4.647 26.353 25.960 1.00 78.06 405 HIS A O 1
ATOM 3294 N N . LEU A 1 406 ? -5.611 24.344 26.305 1.00 77.69 406 LEU A N 1
ATOM 3295 C CA . LEU A 1 406 ? -5.472 24.356 27.762 1.00 77.69 406 LEU A CA 1
ATOM 3296 C C . LEU A 1 406 ? -4.007 24.313 28.218 1.00 77.69 406 LEU A C 1
ATOM 3298 O O . LEU A 1 406 ? -3.653 25.032 29.148 1.00 77.69 406 LEU A O 1
ATOM 3302 N N . GLY A 1 407 ? -3.171 23.487 27.584 1.00 73.81 407 GLY A N 1
ATOM 3303 C CA . GLY A 1 407 ? -1.794 23.243 28.021 1.00 73.81 407 GLY A CA 1
ATOM 3304 C C . GLY A 1 407 ? -0.741 24.179 27.423 1.00 73.81 407 GLY A C 1
ATOM 3305 O O . GLY A 1 407 ? 0.305 24.376 28.034 1.00 73.81 407 GLY A O 1
ATOM 3306 N N . VAL A 1 408 ? -0.986 24.750 26.241 1.00 68.50 408 VAL A N 1
ATOM 3307 C CA . VAL A 1 408 ? 0.054 25.445 25.458 1.00 68.50 408 VAL A CA 1
ATOM 3308 C C . VAL A 1 408 ? -0.293 26.909 25.262 1.00 68.50 408 VAL A C 1
ATOM 3310 O O . VAL A 1 408 ? 0.434 27.782 25.736 1.00 68.50 408 VAL A O 1
ATOM 3313 N N . ARG A 1 409 ? -1.437 27.184 24.623 1.00 69.94 409 ARG A N 1
ATOM 3314 C CA . ARG A 1 409 ? -1.861 28.553 24.297 1.00 69.94 409 ARG A CA 1
ATOM 3315 C C . ARG A 1 409 ? -2.118 29.378 25.556 1.00 69.94 409 ARG A C 1
ATOM 3317 O O . ARG A 1 409 ? -1.581 30.470 25.693 1.00 69.94 409 ARG A O 1
ATOM 3324 N N . ARG A 1 410 ? -2.871 28.840 26.523 1.00 70.88 410 ARG A N 1
ATOM 3325 C CA . ARG A 1 410 ? -3.163 29.543 27.790 1.00 70.88 410 ARG A CA 1
ATOM 3326 C C . ARG A 1 410 ? -1.945 29.782 28.671 1.00 70.88 410 ARG A C 1
ATOM 3328 O O . ARG A 1 410 ? -1.928 30.740 29.436 1.00 70.88 410 ARG A O 1
ATOM 3335 N N . ALA A 1 411 ? -0.938 28.925 28.566 1.00 66.69 411 ALA A N 1
ATOM 3336 C CA . ALA A 1 411 ? 0.299 29.074 29.312 1.00 66.69 411 ALA A CA 1
ATOM 3337 C C . ALA A 1 411 ? 1.261 30.102 28.670 1.00 66.69 411 ALA A C 1
ATOM 3339 O O . ALA A 1 411 ? 2.364 30.281 29.181 1.00 66.69 411 ALA A O 1
ATOM 3340 N N . ASN A 1 412 ? 0.855 30.790 27.583 1.00 63.72 412 ASN A N 1
ATOM 3341 C CA . ASN A 1 412 ? 1.668 31.753 26.821 1.00 63.72 412 ASN A CA 1
ATOM 3342 C C . ASN A 1 412 ? 3.055 31.204 26.454 1.00 63.72 412 ASN A C 1
ATOM 3344 O O . ASN A 1 412 ? 4.047 31.937 26.402 1.00 63.72 412 ASN A O 1
ATOM 3348 N N . ILE A 1 413 ? 3.146 29.892 26.230 1.00 60.88 413 ILE A N 1
ATOM 3349 C CA . ILE A 1 413 ? 4.423 29.264 25.932 1.00 60.88 413 ILE A CA 1
ATOM 3350 C C . ILE A 1 413 ? 4.755 29.539 24.470 1.00 60.88 413 ILE A C 1
ATOM 3352 O O . ILE A 1 413 ? 3.894 29.404 23.605 1.00 60.88 413 ILE A O 1
ATOM 3356 N N . ASN A 1 414 ? 6.001 29.939 24.195 1.00 58.16 414 ASN A N 1
ATOM 3357 C CA . ASN A 1 414 ? 6.446 30.279 22.846 1.00 58.16 414 ASN A CA 1
ATOM 3358 C C . ASN A 1 414 ? 6.145 29.128 21.871 1.00 58.16 414 ASN A C 1
ATOM 3360 O O . ASN A 1 414 ? 6.743 28.049 21.949 1.00 58.16 414 ASN A O 1
ATOM 3364 N N . GLU A 1 415 ? 5.221 29.389 20.946 1.00 56.72 415 GLU A N 1
ATOM 3365 C CA . GLU A 1 415 ? 4.694 28.414 19.993 1.00 56.72 415 GLU A CA 1
ATOM 3366 C C . GLU A 1 415 ? 5.776 27.834 19.072 1.00 56.72 415 GLU A C 1
ATOM 3368 O O . GLU A 1 415 ? 5.575 26.774 18.502 1.00 56.72 415 GLU A O 1
ATOM 3373 N N . ASN A 1 416 ? 6.947 28.463 18.941 1.00 54.91 416 ASN A N 1
ATOM 3374 C CA . ASN A 1 416 ? 8.004 27.968 18.053 1.00 54.91 416 ASN A CA 1
ATOM 3375 C C . ASN A 1 416 ? 9.016 27.037 18.735 1.00 54.91 416 ASN A C 1
ATOM 3377 O O . ASN A 1 416 ? 9.789 26.373 18.049 1.00 54.91 416 ASN A O 1
ATOM 3381 N N . THR A 1 417 ? 9.044 26.987 20.069 1.00 52.62 417 THR A N 1
ATOM 3382 C CA . THR A 1 417 ? 10.080 26.254 20.823 1.00 52.62 417 THR A CA 1
ATOM 3383 C C . THR A 1 417 ? 9.513 25.229 21.800 1.00 52.62 417 THR A C 1
ATOM 3385 O O . THR A 1 417 ? 10.278 24.501 22.428 1.00 52.62 417 THR A O 1
ATOM 3388 N N . HIS A 1 418 ? 8.190 25.177 21.976 1.00 51.19 418 HIS A N 1
ATOM 3389 C CA . HIS A 1 418 ? 7.574 24.281 22.947 1.00 51.19 418 HIS A CA 1
ATOM 3390 C C . HIS A 1 418 ? 7.379 22.864 22.384 1.00 51.19 418 HIS A C 1
ATOM 3392 O O . HIS A 1 418 ? 6.839 22.743 21.281 1.00 51.19 418 HIS A O 1
ATOM 3398 N N . PRO A 1 419 ? 7.689 21.793 23.144 1.00 46.09 419 PRO A N 1
ATOM 3399 C CA . PRO A 1 419 ? 7.456 20.414 22.719 1.00 46.09 419 PRO A CA 1
ATOM 3400 C C . PRO A 1 419 ? 5.993 20.098 22.413 1.00 46.09 419 PRO A C 1
ATOM 3402 O O . PRO A 1 419 ? 5.745 19.163 21.679 1.00 46.09 419 PRO A O 1
ATOM 3405 N N . LEU A 1 420 ? 5.030 20.864 22.938 1.00 47.22 420 LEU A N 1
ATOM 3406 C CA . LEU A 1 420 ? 3.596 20.720 22.641 1.00 47.22 420 LEU A CA 1
ATOM 3407 C C . LEU A 1 420 ? 3.065 21.814 21.689 1.00 4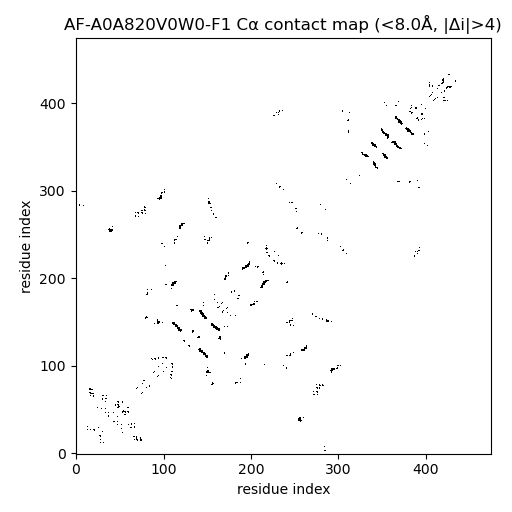7.22 420 LEU A C 1
ATOM 3409 O O . LEU A 1 420 ? 1.862 21.947 21.510 1.00 47.22 420 LEU A O 1
ATOM 3413 N N . SER A 1 421 ? 3.921 22.644 21.085 1.00 52.31 421 SER A N 1
ATOM 3414 C CA . SER A 1 421 ? 3.495 23.563 20.010 1.00 52.31 421 SER A CA 1
ATOM 3415 C C . SER A 1 421 ? 2.799 22.808 18.877 1.00 52.31 421 SER A C 1
ATOM 3417 O O . SER A 1 421 ? 3.063 21.630 18.716 1.00 52.31 421 SER A O 1
ATOM 3419 N N . ALA A 1 422 ? 1.946 23.426 18.054 1.00 47.44 422 ALA A N 1
ATOM 3420 C CA . ALA A 1 422 ? 1.224 22.686 17.003 1.00 47.44 422 ALA A CA 1
ATOM 3421 C C . ALA A 1 422 ? 2.146 21.831 16.094 1.00 47.44 422 ALA A C 1
ATOM 3423 O O . ALA A 1 422 ? 1.752 20.749 15.670 1.00 47.44 422 ALA A O 1
ATOM 3424 N N . GLY A 1 423 ? 3.395 22.270 15.867 1.00 45.62 423 GLY A N 1
ATOM 3425 C CA . GLY A 1 423 ? 4.416 21.509 15.133 1.00 45.62 423 GLY A CA 1
ATOM 3426 C C . GLY A 1 423 ? 5.122 20.389 15.919 1.00 45.62 423 GLY A C 1
ATOM 3427 O O . GLY A 1 423 ? 5.720 19.517 15.300 1.00 45.62 423 GLY A O 1
ATOM 3428 N N . HIS A 1 424 ? 5.054 20.387 17.255 1.00 42.91 424 HIS A N 1
ATOM 3429 C CA . HIS A 1 424 ? 5.701 19.400 18.134 1.00 42.91 424 HIS A CA 1
ATOM 3430 C C . HIS A 1 424 ? 4.709 18.592 19.005 1.00 42.91 424 HIS A C 1
ATOM 3432 O O . HIS A 1 424 ? 5.090 17.565 19.551 1.00 42.91 424 HIS A O 1
ATOM 3438 N N . LEU A 1 425 ? 3.436 18.998 19.105 1.00 43.38 425 LEU A N 1
ATOM 3439 C CA . LEU A 1 425 ? 2.349 18.350 19.861 1.00 43.38 425 LEU A CA 1
ATOM 3440 C C . LEU A 1 425 ? 2.207 16.873 19.490 1.00 43.38 425 LEU A C 1
ATOM 3442 O O . LEU A 1 425 ? 2.055 16.022 20.360 1.00 43.38 425 LEU A O 1
ATOM 3446 N N . PHE A 1 426 ? 2.334 16.572 18.199 1.00 41.16 426 PHE A N 1
ATOM 3447 C CA . PHE A 1 426 ? 2.325 15.208 17.673 1.00 41.16 426 PHE A CA 1
ATOM 3448 C C . PHE A 1 426 ? 3.525 14.357 18.122 1.00 41.16 426 PHE A C 1
ATOM 3450 O O . PHE A 1 426 ? 3.488 13.145 17.980 1.00 41.16 426 PHE A O 1
ATOM 3457 N N . ALA A 1 427 ? 4.591 14.969 18.643 1.00 38.28 427 ALA A N 1
ATOM 3458 C CA . ALA A 1 427 ? 5.768 14.280 19.173 1.00 38.28 427 ALA A CA 1
ATOM 3459 C C . ALA A 1 427 ? 5.754 14.129 20.708 1.00 38.28 427 ALA A C 1
ATOM 3461 O O . ALA A 1 427 ? 6.641 13.481 21.256 1.00 38.28 427 ALA A O 1
ATOM 3462 N N . SER A 1 428 ? 4.808 14.767 21.405 1.00 36.22 428 SER A N 1
ATOM 3463 C CA . SER A 1 428 ? 4.764 14.870 22.874 1.00 36.22 428 SER A CA 1
ATOM 3464 C C . SER A 1 428 ? 3.469 14.349 23.500 1.00 36.22 428 SER A C 1
ATOM 3466 O O . SER A 1 428 ? 3.457 14.020 24.685 1.00 36.22 428 SER A O 1
ATOM 3468 N N . ILE A 1 429 ? 2.397 14.215 22.719 1.00 39.91 429 ILE A N 1
ATOM 3469 C CA . ILE A 1 429 ? 1.390 13.182 22.969 1.00 39.91 429 ILE A CA 1
ATOM 3470 C C . ILE A 1 429 ? 2.085 11.857 22.638 1.00 39.91 429 ILE A C 1
ATOM 3472 O O . ILE A 1 429 ? 2.757 11.782 21.611 1.00 39.91 429 ILE A O 1
ATOM 3476 N N . ASP A 1 430 ? 1.978 10.849 23.507 1.00 37.94 430 ASP A N 1
ATOM 3477 C CA . ASP A 1 430 ? 2.465 9.484 23.250 1.00 37.94 430 ASP A CA 1
ATOM 3478 C C . ASP A 1 430 ? 1.608 8.842 22.145 1.00 37.94 430 ASP A C 1
ATOM 3480 O O . ASP A 1 430 ? 0.755 7.983 22.364 1.00 37.94 430 ASP A O 1
ATOM 3484 N N . ASP A 1 431 ? 1.766 9.392 20.947 1.00 36.09 431 ASP A N 1
ATOM 3485 C CA . ASP A 1 431 ? 1.105 9.026 19.720 1.00 36.09 431 ASP A CA 1
ATOM 3486 C C . ASP A 1 431 ? 2.168 8.329 18.880 1.00 36.09 431 ASP A C 1
ATOM 3488 O O . ASP A 1 431 ? 3.160 8.908 18.436 1.00 36.09 431 ASP A O 1
ATOM 3492 N N . SER A 1 432 ? 1.999 7.029 18.686 1.00 31.44 432 SER A N 1
ATOM 3493 C CA . SER A 1 432 ? 2.975 6.172 18.010 1.00 31.44 432 SER A CA 1
ATOM 3494 C C . SER A 1 432 ? 3.087 6.398 16.494 1.00 31.44 432 SER A C 1
ATOM 3496 O O . SER A 1 432 ? 3.477 5.476 15.778 1.00 31.44 432 SER A O 1
ATOM 3498 N N . ILE A 1 433 ? 2.725 7.568 15.951 1.00 36.53 433 ILE A N 1
ATOM 3499 C CA . ILE A 1 433 ? 2.675 7.787 14.497 1.00 36.53 433 ILE A CA 1
ATOM 3500 C C . ILE A 1 433 ? 3.152 9.192 14.102 1.00 36.53 433 ILE A C 1
ATOM 3502 O O . ILE A 1 433 ? 2.489 10.196 14.343 1.00 36.53 433 ILE A O 1
ATOM 3506 N N . GLN A 1 434 ? 4.264 9.241 13.357 1.00 28.02 434 GLN A N 1
ATOM 3507 C CA . GLN A 1 434 ? 4.557 10.355 12.455 1.00 28.02 434 GLN A CA 1
ATOM 3508 C C . GLN A 1 434 ? 3.529 10.349 11.316 1.00 28.02 434 GLN A C 1
ATOM 3510 O O . GLN A 1 434 ? 3.611 9.524 10.403 1.00 28.02 434 GLN A O 1
ATOM 3515 N N . PHE A 1 435 ? 2.573 11.275 11.350 1.00 28.50 435 PHE A N 1
ATOM 3516 C CA . PHE A 1 435 ? 1.737 11.579 10.193 1.00 28.50 435 PHE A CA 1
ATOM 3517 C C . PHE A 1 435 ? 2.633 12.127 9.074 1.00 28.50 435 PHE A C 1
ATOM 3519 O O . PHE A 1 435 ? 3.117 13.255 9.138 1.00 28.50 435 PHE A O 1
ATOM 3526 N N . SER A 1 436 ? 2.871 11.341 8.023 1.00 27.06 436 SER A N 1
ATOM 3527 C CA . SER A 1 436 ? 3.158 11.950 6.726 1.00 27.06 436 SER A CA 1
ATOM 3528 C C . SER A 1 436 ? 1.855 12.561 6.236 1.00 27.06 436 SER A C 1
ATOM 3530 O O . SER A 1 436 ? 0.879 11.823 6.139 1.00 27.06 436 SER A O 1
ATOM 3532 N N . GLU A 1 437 ? 1.852 13.864 5.950 1.00 24.58 437 GLU A N 1
ATOM 3533 C CA . GLU A 1 437 ? 0.747 14.608 5.335 1.00 24.58 437 GLU A CA 1
ATOM 3534 C C . GLU A 1 437 ? 0.155 13.821 4.153 1.00 24.58 437 GLU A C 1
ATOM 3536 O O . GLU A 1 437 ? 0.651 13.851 3.025 1.00 24.58 437 GLU A O 1
ATOM 3541 N N . VAL A 1 438 ? -0.897 13.062 4.431 1.00 31.09 438 VAL A N 1
ATOM 3542 C CA . VAL A 1 438 ? -1.809 12.506 3.447 1.00 31.09 438 VAL A CA 1
ATOM 3543 C C . VAL A 1 438 ? -3.146 13.077 3.864 1.00 31.09 438 VAL A C 1
ATOM 3545 O O . VAL A 1 438 ? -3.597 12.836 4.978 1.00 31.09 438 VAL A O 1
ATOM 3548 N N . GLU A 1 439 ? -3.717 13.913 3.004 1.00 24.75 439 GLU A N 1
ATOM 3549 C CA . GLU A 1 439 ? -5.065 14.439 3.173 1.00 24.75 439 GLU A CA 1
ATOM 3550 C C . GLU A 1 439 ? -6.029 13.252 3.336 1.00 24.75 439 GLU A C 1
ATOM 3552 O O . GLU A 1 439 ? -6.366 12.573 2.362 1.00 24.75 439 GLU A O 1
ATOM 3557 N N . GLU A 1 440 ? -6.435 12.971 4.576 1.00 27.98 440 GLU A N 1
ATOM 3558 C CA . GLU A 1 440 ? -7.625 12.181 4.864 1.00 27.98 440 GLU A CA 1
ATOM 3559 C C . GLU A 1 440 ? -8.809 12.978 4.314 1.00 27.98 440 GLU A C 1
ATOM 3561 O O . GLU A 1 440 ? -9.227 13.995 4.868 1.00 27.98 440 GLU A O 1
ATOM 3566 N N . SER A 1 441 ? -9.331 12.546 3.169 1.00 27.06 441 SER A N 1
ATOM 3567 C CA . SER A 1 441 ? -10.676 12.921 2.760 1.00 27.06 441 SER A CA 1
ATOM 3568 C C . SER A 1 441 ? -11.648 12.178 3.675 1.00 27.06 441 SER A C 1
ATOM 3570 O O . SER A 1 441 ? -12.106 11.084 3.340 1.00 27.06 441 SER A O 1
ATOM 3572 N N . ASP A 1 442 ? -11.909 12.758 4.845 1.00 27.59 442 ASP A N 1
ATOM 3573 C CA . ASP A 1 442 ? -13.044 12.419 5.698 1.00 27.59 442 ASP A CA 1
ATOM 3574 C C . ASP A 1 442 ? -14.334 12.774 4.946 1.00 27.59 442 ASP A C 1
ATOM 3576 O O . ASP A 1 442 ? -14.907 13.850 5.110 1.00 27.59 442 ASP A O 1
ATOM 3580 N N . GLU A 1 443 ? -14.794 11.881 4.075 1.00 33.50 443 GLU A N 1
ATOM 3581 C CA . GLU A 1 443 ? -16.149 11.962 3.539 1.00 33.50 443 GLU A CA 1
ATOM 3582 C C . GLU A 1 443 ? -17.077 11.180 4.474 1.00 33.50 443 GLU A C 1
ATOM 3584 O O . GLU A 1 443 ? -17.165 9.950 4.438 1.00 33.50 443 GLU A O 1
ATOM 3589 N N . GLU A 1 444 ? -17.758 11.926 5.353 1.00 30.25 444 GLU A N 1
ATOM 3590 C CA . GLU A 1 444 ? -19.012 11.502 5.974 1.00 30.25 444 GLU A CA 1
ATOM 3591 C C . GLU A 1 444 ? -20.008 11.198 4.836 1.00 30.25 444 GLU A C 1
ATOM 3593 O O . GLU A 1 444 ? -20.662 12.097 4.313 1.00 30.25 444 GLU A O 1
ATOM 3598 N N . GLN A 1 445 ? -20.100 9.938 4.404 1.00 32.78 445 GLN A N 1
ATOM 3599 C CA . GLN A 1 445 ? -21.237 9.492 3.604 1.00 32.78 445 GLN A CA 1
ATOM 3600 C C . GLN A 1 445 ? -22.458 9.420 4.524 1.00 32.78 445 GLN A C 1
ATOM 3602 O O . GLN A 1 445 ? -22.569 8.529 5.367 1.00 32.78 445 GLN A O 1
ATOM 3607 N N . ASP A 1 446 ? -23.351 10.396 4.368 1.00 28.86 446 ASP A N 1
ATOM 3608 C CA . ASP A 1 446 ? -24.748 10.266 4.764 1.00 28.86 446 ASP A CA 1
ATOM 3609 C C . ASP A 1 446 ? -25.357 9.122 3.941 1.00 28.86 446 ASP A C 1
ATOM 3611 O O . ASP A 1 446 ? -25.626 9.264 2.746 1.00 28.86 446 ASP A O 1
ATOM 3615 N N . ASP A 1 447 ? -25.549 7.974 4.592 1.00 34.97 447 ASP A N 1
ATOM 3616 C CA . ASP A 1 447 ? -26.345 6.850 4.100 1.00 34.97 447 ASP A CA 1
ATOM 3617 C C . ASP A 1 447 ? -27.817 7.300 3.976 1.00 34.97 447 ASP A C 1
ATOM 3619 O O . ASP A 1 447 ? -28.636 7.058 4.861 1.00 34.97 447 ASP A O 1
ATOM 3623 N N . ASN A 1 448 ? -28.159 7.985 2.885 1.00 28.16 448 ASN A N 1
ATOM 3624 C CA . ASN A 1 448 ? -29.537 8.174 2.441 1.00 28.16 448 ASN A CA 1
ATOM 3625 C C . ASN A 1 448 ? -29.683 7.585 1.036 1.00 28.16 448 ASN A C 1
ATOM 3627 O O . ASN A 1 448 ? -29.699 8.302 0.034 1.00 28.16 448 ASN A O 1
ATOM 3631 N N . ASP A 1 449 ? -29.812 6.260 0.982 1.00 29.67 449 ASP A N 1
ATOM 3632 C CA . ASP A 1 449 ? -30.384 5.571 -0.169 1.00 29.67 449 ASP A CA 1
ATOM 3633 C C . ASP A 1 449 ? -31.847 6.005 -0.309 1.00 29.67 449 ASP A C 1
ATOM 3635 O O . ASP A 1 449 ? -32.724 5.571 0.439 1.00 29.67 449 ASP A O 1
ATOM 3639 N N . ASN A 1 450 ? -32.114 6.876 -1.278 1.00 27.27 450 ASN A N 1
ATOM 3640 C CA . ASN A 1 450 ? -33.441 7.001 -1.856 1.00 27.27 450 ASN A CA 1
ATOM 3641 C C . ASN A 1 450 ? -33.339 6.547 -3.312 1.00 27.27 450 ASN A C 1
ATOM 3643 O O . ASN A 1 450 ? -32.951 7.311 -4.200 1.00 27.27 450 ASN A O 1
ATOM 3647 N N . ASP A 1 451 ? -33.659 5.270 -3.520 1.00 33.47 451 ASP A N 1
ATOM 3648 C CA . ASP A 1 451 ? -33.928 4.669 -4.820 1.00 33.47 451 ASP A CA 1
ATOM 3649 C C . ASP A 1 451 ? -34.982 5.505 -5.557 1.00 33.47 451 ASP A C 1
ATOM 3651 O O . ASP A 1 451 ? -36.184 5.373 -5.336 1.00 33.47 451 ASP A O 1
ATOM 3655 N N . ASN A 1 452 ? -34.533 6.361 -6.472 1.00 28.27 452 ASN A N 1
ATOM 3656 C CA . ASN A 1 452 ? -35.380 6.883 -7.531 1.00 28.27 452 ASN A CA 1
ATOM 3657 C C . ASN A 1 452 ? -34.870 6.335 -8.859 1.00 28.27 452 ASN A C 1
ATOM 3659 O O . ASN A 1 452 ? -33.971 6.884 -9.500 1.00 28.27 452 ASN A O 1
ATOM 3663 N N . HIS A 1 453 ? -35.490 5.230 -9.273 1.00 28.78 453 HIS A N 1
ATOM 3664 C CA . HIS A 1 453 ? -35.509 4.770 -10.653 1.00 28.78 453 HIS A CA 1
ATOM 3665 C C . HIS A 1 453 ? -35.945 5.918 -11.576 1.00 28.78 453 HIS A C 1
ATOM 3667 O O . HIS A 1 453 ? -37.130 6.225 -11.695 1.00 28.78 453 HIS A O 1
ATOM 3673 N N . VAL A 1 454 ? -34.993 6.537 -12.275 1.00 28.67 454 VAL A N 1
ATOM 3674 C CA . VAL A 1 454 ? -35.310 7.432 -13.392 1.00 28.67 454 VAL A CA 1
ATOM 3675 C C . VAL A 1 454 ? -35.517 6.579 -14.640 1.00 28.67 454 VAL A C 1
ATOM 3677 O O . VAL A 1 454 ? -34.576 6.190 -15.333 1.00 28.67 454 VAL A O 1
ATOM 3680 N N . HIS A 1 455 ? -36.786 6.284 -14.917 1.00 27.27 455 HIS A N 1
ATOM 3681 C CA . HIS A 1 455 ? -37.257 5.957 -16.256 1.00 27.27 455 HIS A CA 1
ATOM 3682 C C . HIS A 1 455 ? -37.006 7.162 -17.175 1.00 27.27 455 HIS A C 1
ATOM 3684 O O . HIS A 1 455 ? -37.652 8.199 -17.038 1.00 27.27 455 HIS A O 1
ATOM 3690 N N . ASN A 1 456 ? -36.095 7.024 -18.140 1.00 25.66 456 ASN A N 1
ATOM 3691 C CA . ASN A 1 456 ? -35.989 7.967 -19.252 1.00 25.66 456 ASN A CA 1
ATOM 3692 C C . ASN A 1 456 ? -37.168 7.748 -20.209 1.00 25.66 456 ASN A C 1
ATOM 3694 O O . ASN A 1 456 ? -37.116 6.898 -21.097 1.00 25.66 456 ASN A O 1
ATOM 3698 N N . VAL A 1 457 ? -38.233 8.524 -20.010 1.00 26.30 457 VAL A N 1
ATOM 3699 C CA . VAL A 1 457 ? -39.273 8.764 -21.013 1.00 26.30 457 VAL A CA 1
ATOM 3700 C C . VAL A 1 457 ? -38.760 9.855 -21.947 1.00 26.30 457 VAL A C 1
ATOM 3702 O O . VAL A 1 457 ? -38.472 10.972 -21.521 1.00 26.30 457 VAL A O 1
ATOM 3705 N N . ALA A 1 458 ? -38.620 9.510 -23.225 1.00 25.47 458 ALA A N 1
ATOM 3706 C CA . ALA A 1 458 ? -38.325 10.452 -24.290 1.00 25.47 458 ALA A CA 1
ATOM 3707 C C . ALA A 1 458 ? -39.475 11.464 -24.419 1.00 25.47 458 ALA A C 1
ATOM 3709 O O . ALA A 1 458 ? -40.612 11.099 -24.717 1.00 25.47 458 ALA A O 1
ATOM 3710 N N . SER A 1 459 ? -39.179 12.740 -24.185 1.00 27.44 459 SER A N 1
ATOM 3711 C CA . SER A 1 459 ? -40.096 13.846 -24.438 1.00 27.44 459 SER A CA 1
ATOM 3712 C C . SER A 1 459 ? -40.030 14.243 -25.913 1.00 27.44 459 SER A C 1
ATOM 3714 O O . SER A 1 459 ? -39.063 14.865 -26.354 1.00 27.44 459 SER A O 1
ATOM 3716 N N . ASN A 1 460 ? -41.083 13.892 -26.653 1.00 22.84 460 ASN A N 1
ATOM 3717 C CA . ASN A 1 460 ? -41.444 14.501 -27.929 1.00 22.84 460 ASN A CA 1
ATOM 3718 C C . ASN A 1 460 ? -41.691 16.001 -27.726 1.00 22.84 460 ASN A C 1
ATOM 3720 O O . ASN A 1 460 ? -42.624 16.383 -27.019 1.00 22.84 460 ASN A O 1
ATOM 3724 N N . SER A 1 461 ? -40.899 16.844 -28.384 1.00 27.11 461 SER A N 1
ATOM 3725 C CA . SER A 1 461 ? -41.255 18.237 -28.644 1.00 27.11 461 SER A CA 1
ATOM 3726 C C . SER A 1 461 ? -41.760 18.348 -30.078 1.00 27.11 461 SER A C 1
ATOM 3728 O O . SER A 1 461 ? -40.989 18.283 -31.034 1.00 27.11 461 SER A O 1
ATOM 3730 N N . THR A 1 462 ? -43.072 18.499 -30.200 1.00 23.66 462 THR A N 1
ATOM 3731 C CA . THR A 1 462 ? -43.764 19.025 -31.373 1.00 23.66 462 THR A CA 1
ATOM 3732 C C . THR A 1 462 ? -43.260 20.428 -31.696 1.00 23.66 462 THR A C 1
ATOM 3734 O O . THR A 1 462 ? -43.289 21.290 -30.822 1.00 23.66 462 THR A O 1
ATOM 3737 N N . ASN A 1 463 ? -42.869 20.666 -32.945 1.00 26.86 463 ASN A N 1
ATOM 3738 C CA . ASN A 1 463 ? -43.097 21.940 -33.616 1.00 26.86 463 ASN A CA 1
ATOM 3739 C C . ASN A 1 463 ? -43.324 21.681 -35.104 1.00 26.86 463 ASN A C 1
ATOM 3741 O O . ASN A 1 463 ? -42.721 20.787 -35.697 1.00 26.86 463 ASN A O 1
ATOM 3745 N N . SER A 1 464 ? -44.295 22.422 -35.612 1.00 24.83 464 SER A N 1
ATOM 3746 C CA . SER A 1 464 ? -44.970 22.305 -36.889 1.00 24.83 464 SER A CA 1
ATOM 3747 C C . SER A 1 464 ? -44.189 22.937 -38.040 1.00 24.83 464 SER A C 1
ATOM 3749 O O . SER A 1 464 ? -43.267 23.719 -37.825 1.00 24.83 464 SER A O 1
ATOM 3751 N N . ASP A 1 465 ? -44.685 22.617 -39.237 1.00 24.70 465 ASP A N 1
ATOM 3752 C CA . ASP A 1 465 ? -44.534 23.331 -40.506 1.00 24.70 465 ASP A CA 1
ATOM 3753 C C . ASP A 1 465 ? -43.250 23.044 -41.299 1.00 24.70 465 ASP A C 1
ATOM 3755 O O . ASP A 1 465 ? -42.221 23.680 -41.109 1.00 24.70 465 ASP A O 1
ATOM 3759 N N . ASP A 1 466 ? -43.342 22.123 -42.266 1.00 26.45 466 ASP A N 1
ATOM 3760 C CA . ASP A 1 466 ? -43.418 22.572 -43.661 1.00 26.45 466 ASP A CA 1
ATOM 3761 C C . ASP A 1 466 ? -44.025 21.506 -44.593 1.00 26.45 466 ASP A C 1
ATOM 3763 O O . ASP A 1 466 ? -43.891 20.297 -44.405 1.00 26.45 466 ASP A O 1
ATOM 3767 N N . SER A 1 467 ? -44.750 22.007 -45.581 1.00 25.89 467 SER A N 1
ATOM 3768 C CA . SER A 1 467 ? -45.516 21.308 -46.613 1.00 25.89 467 SER A CA 1
ATOM 3769 C C . SER A 1 467 ? -44.657 20.745 -47.753 1.00 25.89 467 SER A C 1
ATOM 3771 O O . SER A 1 467 ? -43.716 21.413 -48.166 1.00 25.89 467 SER A O 1
ATOM 3773 N N . THR A 1 468 ? -45.015 19.562 -48.284 1.00 28.00 468 THR A N 1
ATOM 3774 C CA . THR A 1 468 ? -44.892 19.057 -49.689 1.00 28.00 468 THR A CA 1
ATOM 3775 C C . THR A 1 468 ? -45.047 17.521 -49.670 1.00 28.00 468 THR A C 1
ATOM 3777 O O . THR A 1 468 ? -44.284 16.827 -49.014 1.00 28.00 468 THR A O 1
ATOM 3780 N N . SER A 1 469 ? -46.211 16.977 -50.038 1.00 26.95 469 SER A N 1
ATOM 3781 C CA . SER A 1 469 ? -46.574 16.439 -51.367 1.00 26.95 469 SER A CA 1
ATOM 3782 C C . SER A 1 469 ? -45.789 15.189 -51.806 1.00 26.95 469 SER A C 1
ATOM 3784 O O . SER A 1 469 ? -44.644 15.295 -52.230 1.00 26.95 469 SER A O 1
ATOM 3786 N N . ASP A 1 470 ? -46.527 14.075 -51.782 1.00 26.28 470 ASP A N 1
ATOM 3787 C CA . ASP A 1 470 ? -46.549 12.958 -52.735 1.00 26.28 470 ASP A CA 1
ATOM 3788 C C . ASP A 1 470 ? -45.465 11.856 -52.753 1.00 26.28 470 ASP A C 1
ATOM 3790 O O . ASP A 1 470 ? -44.270 12.078 -52.597 1.00 26.28 470 ASP A O 1
ATOM 3794 N N . GLU A 1 471 ? -46.000 10.662 -53.048 1.00 29.25 471 GLU A N 1
ATOM 3795 C CA . GLU A 1 471 ? -45.397 9.419 -53.562 1.00 29.25 471 GLU A CA 1
ATOM 3796 C C . GLU A 1 471 ? -45.060 8.271 -52.584 1.00 29.25 471 GLU A C 1
ATOM 3798 O O . GLU A 1 471 ? -43.997 8.158 -51.983 1.00 29.25 471 GLU A O 1
ATOM 3803 N N . GLU A 1 472 ? -46.069 7.399 -52.466 1.00 27.86 472 GLU A N 1
ATOM 3804 C CA . GLU A 1 472 ? -46.046 5.933 -52.578 1.00 27.86 472 GLU A CA 1
ATOM 3805 C C . GLU A 1 472 ? -44.713 5.190 -52.845 1.00 27.86 472 GLU A C 1
ATOM 3807 O O . GLU A 1 472 ? -43.882 5.578 -53.658 1.00 27.86 472 GLU A O 1
ATOM 3812 N N . VAL A 1 473 ? -44.699 3.967 -52.290 1.00 29.14 473 VAL A N 1
ATOM 3813 C CA . VAL A 1 473 ? -44.136 2.691 -52.792 1.00 29.14 473 VAL A CA 1
ATOM 3814 C C . VAL A 1 473 ? -43.083 2.025 -51.886 1.00 29.14 473 VAL A C 1
ATOM 3816 O O . VAL A 1 473 ? -42.056 2.585 -51.522 1.00 29.14 473 VAL A O 1
ATOM 3819 N N . ALA A 1 474 ? -43.434 0.777 -51.560 1.00 28.16 474 ALA A N 1
ATOM 3820 C CA . ALA A 1 474 ? -42.698 -0.346 -50.981 1.00 28.16 474 ALA A CA 1
ATOM 3821 C C . ALA A 1 474 ? -41.188 -0.436 -51.284 1.00 28.16 474 ALA A C 1
ATOM 3823 O O . ALA A 1 474 ? -40.771 -0.229 -52.420 1.00 28.16 474 ALA A O 1
ATOM 3824 N N . ASP A 1 475 ? -40.377 -0.830 -50.298 1.00 31.16 475 ASP A N 1
ATOM 3825 C CA . ASP A 1 475 ? -40.024 -2.225 -49.949 1.00 31.16 475 ASP A CA 1
ATOM 3826 C C . ASP A 1 475 ? -39.276 -2.273 -48.600 1.00 31.16 475 ASP A C 1
ATOM 3828 O O . ASP A 1 475 ? -38.510 -1.320 -48.310 1.00 31.16 475 ASP A O 1
#

Sequence (475 aa):
HFNNYIADQFNDLIGTVSLMRNSHTRSIRTAVAIFLAKMRLPLSNQLLAILFHIENKRNVSHIISQLRIALMKDFVPAHLGLHHIDRVTAINQHQTTFATILHTKKPQQLCVVVDSTYLFIQKSSDNKFQRRSYSMYKHRHLVKTMILTTTDGYILCVMGPFLSDYKNNDASIFKHCVYNNEQDILNWLHDDDVLILDRGFRDTIRAMKQFGFQIAMPSFLNGRKQFSLEEPNLNRCITKVRWIVESVNAQLKKWKYFSQTIPNSSLCFLSNYIDITCALINAYGSRCVQHIHSGTEMATQMLQKCQTTNPVLLCLLQLLETKLEHLTQSPLVDNDMKFIIELCAQHNDLVRARFESRHCNNKNHIATVQFKLYTESPISGWYCTCTSGWHDMECCAHVAALLWHLGVRRANINENTHPLSAGHLFASIDDSIQFSEVEESDEEQDDNDNDNHVHNVASNSTNSDDSTSDEEVAD

Solvent-accessible surface area (backbone atoms only — not comparable to full-atom values): 27426 Å² total; per-residue (Å²): 142,82,81,74,67,53,73,63,59,54,51,49,57,50,68,45,39,73,80,56,71,68,52,99,88,43,46,54,64,55,39,54,51,54,41,51,46,43,40,53,34,95,56,52,48,57,55,50,10,63,77,68,74,40,96,39,40,64,56,45,52,49,42,41,52,53,47,52,56,23,39,61,67,52,42,20,57,74,37,32,34,55,88,53,54,55,68,68,55,46,47,74,72,31,37,20,45,28,53,43,68,70,71,46,90,55,88,94,54,47,57,37,30,48,50,70,46,77,35,40,34,52,84,53,90,50,65,70,57,34,61,34,21,34,22,81,90,74,75,41,36,28,32,31,34,42,40,36,19,32,54,26,40,49,55,40,38,74,46,63,70,35,52,32,28,94,78,42,42,68,20,51,45,52,44,51,39,58,76,68,36,49,81,47,45,67,81,71,49,56,70,60,21,31,41,33,40,56,62,78,33,63,88,26,50,71,60,45,45,73,67,40,35,36,79,42,53,48,78,76,52,86,89,44,93,55,69,62,89,50,49,49,4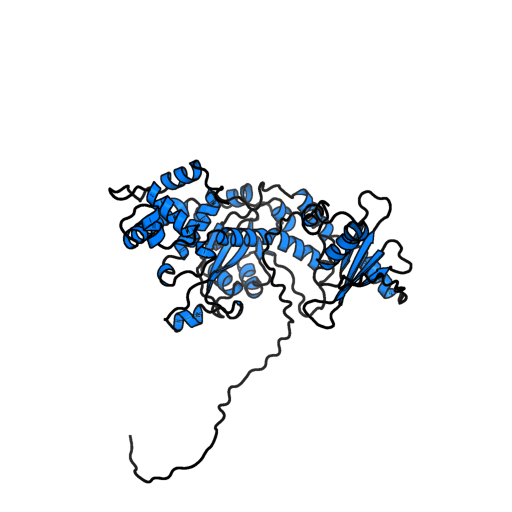1,52,27,48,62,40,51,66,51,44,48,32,51,56,52,43,50,49,54,56,39,64,29,34,44,51,65,37,73,35,55,69,91,48,57,94,49,41,47,60,53,50,48,48,49,52,14,47,41,56,73,60,46,83,61,80,45,93,47,46,65,57,56,38,66,56,33,53,54,50,53,54,50,46,75,52,78,49,65,51,51,53,52,51,52,56,47,60,74,67,66,68,86,62,62,55,79,55,70,57,72,51,92,89,53,82,47,45,39,34,47,43,59,99,35,97,42,39,42,34,35,42,33,65,45,94,87,40,92,92,45,74,32,45,21,36,40,31,44,45,86,97,47,100,70,32,71,74,45,46,32,26,73,44,84,71,13,70,30,86,76,72,72,34,72,64,45,47,52,51,53,40,43,66,67,30,61,71,63,69,53,59,62,89,77,38,62,55,15,88,91,28,28,64,76,62,47,98,52,98,58,87,79,71,95,63,88,76,81,81,72,83,75,80,89,70,89,74,90,72,86,78,77,86,74,84,80,85,77,88,79,84,89,86,90,83,86,88,82,90,81,89,134

Secondary structure (DSSP, 8-state):
---S--HHHHHHHHHH--SPPPBTTB-HHHHHHHHHHHHHS---HHHHHHHTT-S-HHHHHHHHHHHHHHHHHHTGGGTSSTTTS-HHHIIIIIS-HHHHHHH--STTPPEEEEEEEEEEBPPPS-HHHHHHTEETTTTEEEEEEEEEE-TT--EEEEEEEEE-STT--HHHHHHHHHHTTGGGHHHHS-TTPEEE--GGGGGGHHHHHHTT-EEE-PPP-TT-SS--SSHHHHHHHHHHHHHHHHHHHHHHHHSHHHHS-B-GGGGGGHHHHHHHHHHHHHHHSPPSSSSTTTTHHHHHHHHHHHTS--HHHHHHHHHHHTT--------B--TTSSEEEEE-TT-TTEEEEEEEPSSSTT-EEEEEEEE-TTSSS-EEEEEESSTT-S-SSS--HHHHHHHHIIIIITTT--TTT-TTSTTTGGGTS----------------------------------------------